Protein AF-A0A521KAB6-F1 (afdb_monomer_lite)

Foldseek 3Di:
DDDDDDDDDDDDDDDDDDDDDDDDPPPPDDPPDDPVVVVVVVVVVPPDPPPPDPPDPDPPPVCVLCCCVPDLQLVLLLVLLLVLQVLLVVLQCLLCVQCVQLVVQVVDPVSVVSVLVSLLVLVVSLVVLQVSCCPRVVFHAAFDDSDDDPPDDPVVVSVCSVPAQLSVLSSVCSNCSNVLSVVSCVVLVVLLVVLVCLQCVLVQWDQDDQDPNFTFTWRDPDDDPPDTDFPDPDPVDGDGDSVSSVVSNVVSVVSNSVSSVVSSVSSNVVSVVSSVRNHHVPPPLDQPDLDPDPDVPLPDAQDDPLLVVDDPLLLVLLQCLLSPDDLVSNCVSVVHDSVVSVVSLVVSCVSNVHDDSVRSSVVCPVRVVDPPPPDDDPDDD

Structure (mmCIF, N/CA/C/O backbone):
data_AF-A0A521KAB6-F1
#
_entry.id   AF-A0A521KAB6-F1
#
loop_
_atom_site.group_PDB
_atom_site.id
_atom_site.type_symbol
_atom_site.label_atom_id
_atom_site.label_alt_id
_atom_site.label_comp_id
_atom_site.label_asym_id
_atom_site.label_entity_id
_atom_site.label_seq_id
_atom_site.pdbx_PDB_ins_code
_atom_site.Cartn_x
_atom_site.Cartn_y
_atom_site.Cartn_z
_atom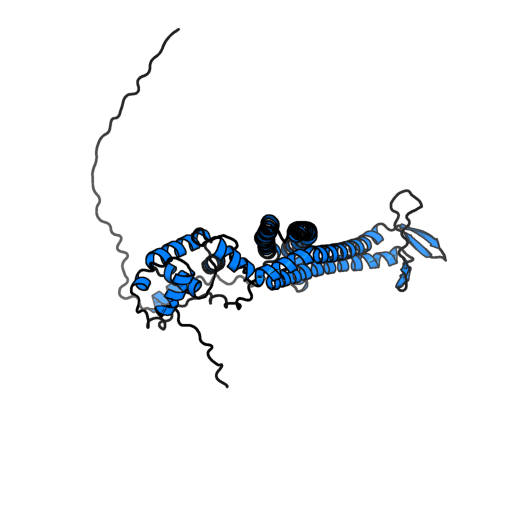_site.occupancy
_atom_site.B_iso_or_equiv
_atom_site.auth_seq_id
_atom_site.auth_comp_id
_atom_site.auth_asym_id
_atom_site.auth_atom_id
_atom_site.pdbx_PDB_model_num
ATOM 1 N N . MET A 1 1 ? -1.930 73.780 22.386 1.00 33.53 1 MET A N 1
ATOM 2 C CA . MET A 1 1 ? -1.408 72.686 23.232 1.00 33.53 1 MET A CA 1
ATOM 3 C C . MET A 1 1 ? -1.954 72.893 24.638 1.00 33.53 1 MET A C 1
ATOM 5 O O . MET A 1 1 ? -1.730 73.984 25.144 1.00 33.53 1 MET A O 1
ATOM 9 N N . PRO A 1 2 ? -2.584 71.905 25.294 1.00 59.16 2 PRO A N 1
ATOM 10 C CA . PRO A 1 2 ? -3.684 70.997 24.901 1.00 59.16 2 PRO A CA 1
ATOM 11 C C . PRO A 1 2 ? -4.842 71.160 25.957 1.00 59.16 2 PRO A C 1
ATOM 13 O O . PRO A 1 2 ? -4.903 72.256 26.513 1.00 59.16 2 PRO A O 1
ATOM 16 N N . PRO A 1 3 ? -5.704 70.186 26.358 1.00 59.50 3 PRO A N 1
ATOM 17 C CA . PRO A 1 3 ? -6.128 68.897 25.780 1.00 59.50 3 PRO A CA 1
ATOM 18 C C . PRO A 1 3 ? -7.670 68.596 25.836 1.00 59.50 3 PRO A C 1
ATOM 20 O O . PRO A 1 3 ? -8.418 69.198 26.596 1.00 59.50 3 PRO A O 1
ATOM 23 N N . ASP A 1 4 ? -8.083 67.595 25.042 1.00 40.50 4 ASP A N 1
ATOM 24 C CA . ASP A 1 4 ? -8.907 66.410 25.398 1.00 40.50 4 ASP A CA 1
ATOM 25 C C . ASP A 1 4 ? -10.317 66.536 26.038 1.00 40.50 4 ASP A C 1
ATOM 27 O O . ASP A 1 4 ? -10.470 66.972 27.176 1.00 40.50 4 ASP A O 1
ATOM 31 N N . ARG A 1 5 ? -11.341 66.002 25.345 1.00 40.66 5 ARG A N 1
ATOM 32 C CA . ARG A 1 5 ? -12.168 64.838 25.763 1.00 40.66 5 ARG A CA 1
ATOM 33 C C . ARG A 1 5 ? -13.396 64.671 24.866 1.00 40.66 5 ARG A C 1
ATOM 35 O O . ARG A 1 5 ? -14.048 65.635 24.481 1.00 40.66 5 ARG A O 1
ATOM 42 N N . GLY A 1 6 ? -13.685 63.415 24.537 1.00 36.59 6 GLY A N 1
ATOM 43 C CA . GLY A 1 6 ? -14.711 63.019 23.580 1.00 36.59 6 GLY A CA 1
ATOM 44 C C . GLY A 1 6 ? -16.158 63.195 24.030 1.00 36.59 6 GLY A C 1
ATOM 45 O O . GLY A 1 6 ? -16.451 63.404 25.202 1.00 36.59 6 GLY A O 1
ATOM 46 N N . GLN A 1 7 ? -17.056 63.031 23.059 1.00 41.75 7 GLN A N 1
ATOM 47 C CA . GLN A 1 7 ? -18.454 62.646 23.238 1.00 41.75 7 GLN A CA 1
ATOM 48 C C . GLN A 1 7 ? -19.022 62.233 21.874 1.00 41.75 7 GLN A C 1
ATOM 50 O O . GLN A 1 7 ? -19.044 63.017 20.931 1.00 41.75 7 GLN A O 1
ATOM 55 N N . SER A 1 8 ? -19.477 60.987 21.771 1.00 47.12 8 SER A N 1
ATOM 56 C CA . SER A 1 8 ? -20.359 60.517 20.701 1.00 47.12 8 SER A CA 1
ATOM 57 C C . SER A 1 8 ? -21.788 60.486 21.248 1.00 47.12 8 SER A C 1
ATOM 59 O O . SER A 1 8 ? -21.990 59.853 22.287 1.00 47.12 8 SER A O 1
ATOM 61 N N . PRO A 1 9 ? -22.785 61.080 20.571 1.00 49.06 9 PRO A N 1
ATOM 62 C CA . PRO A 1 9 ? -24.184 60.822 20.887 1.00 49.06 9 PRO A CA 1
ATOM 63 C C . PRO A 1 9 ? -24.975 60.228 19.705 1.00 49.06 9 PRO A C 1
ATOM 65 O O . PRO A 1 9 ? -25.012 60.765 18.607 1.00 49.06 9 PRO A O 1
ATOM 68 N N . GLN A 1 10 ? -25.562 59.064 19.991 1.00 36.06 10 GLN A N 1
ATOM 69 C CA . GLN A 1 10 ? -26.944 58.612 19.751 1.00 36.06 10 GLN A CA 1
ATOM 70 C C . GLN A 1 10 ? -27.753 59.062 18.507 1.00 36.06 10 GLN A C 1
ATOM 72 O O . GLN A 1 10 ? -28.001 60.236 18.292 1.00 36.06 10 GLN A O 1
ATOM 77 N N . ARG A 1 11 ? -28.275 58.026 17.818 1.00 36.94 11 ARG A N 1
ATOM 78 C CA . ARG A 1 11 ? -29.634 57.810 17.254 1.00 36.94 11 ARG A CA 1
ATOM 79 C C . ARG A 1 11 ? -30.452 59.016 16.772 1.00 36.94 11 ARG A C 1
ATOM 81 O O . ARG A 1 11 ? -30.866 59.812 17.594 1.00 36.94 11 ARG A O 1
ATOM 88 N N . GLU A 1 12 ? -30.956 58.906 15.537 1.00 36.50 12 GLU A N 1
ATOM 89 C CA . GLU A 1 12 ? -32.356 59.215 15.201 1.00 36.50 12 GLU A CA 1
ATOM 90 C C . GLU A 1 12 ? -32.816 58.502 13.902 1.00 36.50 12 GLU A C 1
ATOM 92 O O . GLU A 1 12 ? -32.093 58.374 12.920 1.00 36.50 12 GLU A O 1
ATOM 97 N N . THR A 1 13 ? -34.034 57.970 13.947 1.00 38.56 13 THR A N 1
ATOM 98 C CA . THR A 1 13 ? -34.932 57.444 12.888 1.00 38.56 13 THR A CA 1
ATOM 99 C C . THR A 1 13 ? -36.265 58.140 13.223 1.00 38.56 13 THR A C 1
ATOM 101 O O . THR A 1 13 ? -36.492 58.233 14.437 1.00 38.56 13 THR A O 1
ATOM 104 N N . PRO A 1 14 ? -37.176 58.603 12.318 1.00 47.62 14 PRO A N 1
ATOM 105 C CA . PRO A 1 14 ? -37.905 57.725 11.376 1.00 47.62 14 PRO A CA 1
ATOM 106 C C . PRO A 1 14 ? -38.646 58.373 10.156 1.00 47.62 14 PRO A C 1
ATOM 108 O O . PRO A 1 14 ? -38.653 59.583 9.971 1.00 47.62 14 PRO A O 1
ATOM 111 N N . ALA A 1 15 ? -39.392 57.508 9.433 1.00 33.84 15 ALA A N 1
ATOM 112 C CA . ALA A 1 15 ? -40.653 57.752 8.682 1.00 33.84 15 ALA A CA 1
ATOM 113 C C . ALA A 1 15 ? -40.543 58.390 7.266 1.00 33.84 15 ALA A C 1
ATOM 115 O O . ALA A 1 15 ? -39.676 59.212 7.035 1.00 33.84 15 ALA A O 1
ATOM 116 N N . ARG A 1 16 ? -41.381 58.113 6.245 1.00 32.06 16 ARG A N 1
ATOM 117 C CA . ARG A 1 16 ? -42.649 57.362 6.073 1.00 32.06 16 ARG A CA 1
ATOM 118 C C . ARG A 1 16 ? -42.989 57.269 4.561 1.00 32.06 16 ARG A C 1
ATOM 120 O O . ARG A 1 16 ? -42.551 58.127 3.805 1.00 32.06 16 ARG A O 1
ATOM 127 N N . GLY A 1 17 ? -43.866 56.326 4.190 1.00 31.39 17 GLY A N 1
ATOM 128 C CA . GLY A 1 17 ? -44.596 56.219 2.903 1.00 31.39 17 GLY A CA 1
ATOM 129 C C . GLY A 1 17 ? -44.420 54.814 2.313 1.00 31.39 17 GLY A C 1
ATOM 130 O O . GLY A 1 17 ? -43.327 54.500 1.865 1.00 31.39 17 GLY A O 1
ATOM 131 N N . VAL A 1 18 ? -45.314 53.821 2.423 1.00 35.19 18 VAL A N 1
ATOM 132 C CA . VAL A 1 18 ? -46.790 53.724 2.325 1.00 35.19 18 VAL A CA 1
ATOM 133 C C . VAL A 1 18 ? -47.330 54.221 0.986 1.00 35.19 18 VAL A C 1
ATOM 135 O O . VAL A 1 18 ? -47.617 55.401 0.866 1.00 35.19 18 VAL A O 1
ATOM 138 N N . GLU A 1 19 ? -47.425 53.301 0.020 1.00 38.25 19 GLU A N 1
ATOM 139 C CA . GLU A 1 19 ? -48.585 52.998 -0.853 1.00 38.25 19 GLU A CA 1
ATOM 140 C C . GLU A 1 19 ? -48.121 51.949 -1.890 1.00 38.25 19 GLU A C 1
ATOM 142 O O . GLU A 1 19 ? -47.133 52.128 -2.591 1.00 38.25 19 GLU A O 1
ATOM 147 N N . ASP A 1 20 ? -48.537 50.693 -1.756 1.00 33.47 20 ASP A N 1
ATOM 148 C CA . ASP A 1 20 ? -49.776 50.121 -2.302 1.00 33.47 20 ASP A CA 1
ATOM 149 C C . ASP A 1 20 ? -49.632 49.674 -3.774 1.00 33.47 20 ASP A C 1
ATOM 151 O O . ASP A 1 20 ? -49.755 50.442 -4.721 1.00 33.47 20 ASP A O 1
ATOM 155 N N . SER A 1 21 ? -49.324 48.387 -3.962 1.00 37.53 21 SER A N 1
ATOM 156 C CA . SER A 1 21 ? -49.750 47.620 -5.140 1.00 37.53 21 SER A CA 1
ATOM 157 C C . SER A 1 21 ? -49.772 46.129 -4.797 1.00 37.53 21 SER A C 1
ATOM 159 O O . SER A 1 21 ? -48.896 45.336 -5.148 1.00 37.53 21 SER A O 1
ATOM 161 N N . MET A 1 22 ? -50.814 45.731 -4.066 1.00 33.19 22 MET A N 1
ATOM 162 C CA . MET A 1 22 ? -51.296 44.356 -4.142 1.00 33.19 22 MET A CA 1
ATOM 163 C C . MET A 1 22 ? -51.698 44.023 -5.584 1.00 33.19 22 MET A C 1
ATOM 165 O O . MET A 1 22 ? -52.299 44.832 -6.285 1.00 33.19 22 MET A O 1
ATOM 169 N N . GLY A 1 23 ? -51.462 42.771 -5.978 1.00 37.59 23 GLY A N 1
ATOM 170 C CA . GLY A 1 23 ? -52.298 42.116 -6.982 1.00 37.59 23 GLY A CA 1
ATOM 171 C C . GLY A 1 23 ? -51.743 42.081 -8.402 1.00 37.59 23 GLY A C 1
ATOM 172 O O . GLY A 1 23 ? -52.313 42.667 -9.314 1.00 37.59 23 GLY A O 1
ATOM 173 N N . ARG A 1 24 ? -50.706 41.269 -8.629 1.00 34.47 24 ARG A N 1
ATOM 174 C CA . ARG A 1 24 ? -50.591 40.497 -9.880 1.00 34.47 24 ARG A CA 1
ATOM 175 C C . ARG A 1 24 ? -49.794 39.223 -9.641 1.00 34.47 24 ARG A C 1
ATOM 177 O O . ARG A 1 24 ? -48.640 39.076 -10.031 1.00 34.47 24 ARG A O 1
ATOM 184 N N . THR A 1 25 ? -50.463 38.267 -9.007 1.00 37.00 25 THR A N 1
ATOM 185 C CA . THR A 1 25 ? -50.241 36.843 -9.245 1.00 37.00 25 THR A CA 1
ATOM 186 C C . THR A 1 25 ? -50.218 36.653 -10.764 1.00 37.00 25 THR A C 1
ATOM 188 O O . THR A 1 25 ? -51.253 36.760 -11.419 1.00 37.00 25 THR A O 1
ATOM 191 N N . ARG A 1 26 ? -49.040 36.438 -11.365 1.00 35.00 26 ARG A N 1
ATOM 192 C CA . ARG A 1 26 ? -48.967 35.926 -12.738 1.00 35.00 26 ARG A CA 1
ATOM 193 C C . ARG A 1 26 ? -49.477 34.488 -12.690 1.00 35.00 26 ARG A C 1
ATOM 195 O O . ARG A 1 26 ? -48.695 33.554 -12.554 1.00 35.00 26 ARG A O 1
ATOM 202 N N . GLN A 1 27 ? -50.798 34.327 -12.757 1.00 36.44 27 GLN A N 1
ATOM 203 C CA . GLN A 1 27 ? -51.411 33.092 -13.219 1.00 36.44 27 GLN A CA 1
ATOM 204 C C . GLN A 1 27 ? -50.842 32.828 -14.611 1.00 36.44 27 GLN A C 1
ATOM 206 O O . GLN A 1 27 ? -51.154 33.521 -15.579 1.00 36.44 27 GLN A O 1
ATOM 211 N N . ARG A 1 28 ? -49.936 31.855 -14.692 1.00 33.78 28 ARG A N 1
ATOM 212 C CA . ARG A 1 28 ? -49.626 31.188 -15.950 1.00 33.78 28 ARG A CA 1
ATOM 213 C C . ARG A 1 28 ? -50.939 30.532 -16.394 1.00 33.78 28 ARG A C 1
ATOM 215 O O . ARG A 1 28 ? -51.528 29.838 -15.566 1.00 33.78 28 ARG A O 1
ATOM 222 N N . PRO A 1 29 ? -51.438 30.762 -17.617 1.00 38.38 29 PRO A N 1
ATOM 223 C CA . PRO A 1 29 ? -52.617 30.044 -18.075 1.00 38.38 29 PRO A CA 1
ATOM 224 C C . PRO A 1 29 ? -52.256 28.557 -18.101 1.00 38.38 29 PRO A C 1
ATOM 226 O O . PRO A 1 29 ? -51.346 28.157 -18.827 1.00 38.38 29 PRO A O 1
ATOM 229 N N . GLU A 1 30 ? -52.904 27.752 -17.260 1.00 43.91 30 GLU A N 1
ATOM 230 C CA . GLU A 1 30 ? -52.905 26.308 -17.466 1.00 43.91 30 GLU A CA 1
ATOM 231 C C . GLU A 1 30 ? -53.643 26.034 -18.781 1.00 43.91 30 GLU A C 1
ATOM 233 O O . GLU A 1 30 ? -54.799 26.448 -18.923 1.00 43.91 30 GLU A O 1
ATOM 238 N N . PRO A 1 31 ? -53.020 25.360 -19.759 1.00 43.34 31 PRO A N 1
ATOM 239 C CA . PRO A 1 31 ? -53.739 24.894 -20.925 1.00 43.34 31 PRO A CA 1
ATOM 240 C C . PRO A 1 31 ? -54.509 23.647 -20.493 1.00 43.34 31 PRO A C 1
ATOM 242 O O . PRO A 1 31 ? -53.979 22.540 -20.522 1.00 43.34 31 PRO A O 1
ATOM 245 N N . LYS A 1 32 ? -55.752 23.832 -20.041 1.00 46.56 32 LYS A N 1
ATOM 246 C CA . LYS A 1 32 ? -56.559 22.741 -19.478 1.00 46.56 32 LYS A CA 1
ATOM 247 C C . LYS A 1 32 ? -56.975 21.670 -20.501 1.00 46.56 32 LYS A C 1
ATOM 249 O O . LYS A 1 32 ? -57.480 20.642 -20.084 1.00 46.56 32 LYS A O 1
ATOM 254 N N . ASP A 1 33 ? -56.682 21.846 -21.793 1.00 48.56 33 ASP A N 1
ATOM 255 C CA . ASP A 1 33 ? -57.085 20.907 -22.855 1.00 48.56 33 ASP A CA 1
ATOM 256 C C . ASP A 1 33 ? -56.008 20.678 -23.941 1.00 48.56 33 ASP A C 1
ATOM 258 O O . ASP A 1 33 ? -56.324 20.356 -25.087 1.00 48.56 33 ASP A O 1
ATOM 262 N N . ALA A 1 34 ? -54.715 20.846 -23.633 1.00 45.16 34 ALA A N 1
ATOM 263 C CA . ALA A 1 34 ? -53.671 20.493 -24.602 1.00 45.16 34 ALA A CA 1
ATOM 264 C C . ALA A 1 34 ? -53.557 18.957 -24.732 1.00 45.16 34 ALA A C 1
ATOM 266 O O . ALA A 1 34 ? -53.381 18.280 -23.715 1.00 45.16 34 ALA A O 1
ATOM 267 N N . PRO A 1 35 ? -53.623 18.377 -25.949 1.00 55.47 35 PRO A N 1
ATOM 268 C CA . PRO A 1 35 ? -53.498 16.935 -26.121 1.00 55.47 35 PRO A CA 1
ATOM 269 C C . PRO A 1 35 ? -52.123 16.469 -25.625 1.00 55.47 35 PRO A C 1
ATOM 271 O O . PRO A 1 35 ? -51.109 17.114 -25.888 1.00 55.47 35 PRO A O 1
ATOM 274 N N . MET A 1 36 ? -52.089 15.330 -24.925 1.00 41.06 36 MET A N 1
ATOM 275 C CA . MET A 1 36 ? -50.898 14.692 -24.326 1.00 41.06 36 MET A CA 1
ATOM 276 C C . MET A 1 36 ? -49.686 14.609 -25.282 1.00 41.06 36 MET A C 1
ATOM 278 O O . MET A 1 36 ? -48.535 14.602 -24.850 1.00 41.06 36 MET A O 1
ATOM 282 N N . THR A 1 37 ? -49.929 14.613 -26.594 1.00 49.53 37 THR A N 1
ATOM 283 C CA . THR A 1 37 ? -48.917 14.659 -27.658 1.00 49.53 37 THR A CA 1
ATOM 284 C C . THR A 1 37 ? -48.067 15.935 -27.653 1.00 49.53 37 THR A C 1
ATOM 286 O O . THR A 1 37 ? -46.876 15.867 -27.947 1.00 49.53 37 THR A O 1
ATOM 289 N N . ALA A 1 38 ? -48.625 17.084 -27.263 1.00 48.78 38 ALA A N 1
ATOM 290 C CA . ALA A 1 38 ? -47.880 18.338 -27.137 1.00 48.78 38 ALA A CA 1
ATOM 291 C C . ALA A 1 38 ? -46.937 18.336 -25.918 1.00 48.78 38 ALA A C 1
ATOM 293 O O . ALA A 1 38 ? -45.867 18.942 -25.964 1.00 48.78 38 ALA A O 1
ATOM 294 N N . TYR A 1 39 ? -47.302 17.614 -24.853 1.00 46.88 39 TYR A N 1
ATOM 295 C CA . TYR A 1 39 ? -46.444 17.427 -23.680 1.00 46.88 39 TYR A CA 1
ATOM 296 C C . TYR A 1 39 ? -45.256 16.505 -23.977 1.00 46.88 39 TYR A C 1
ATOM 298 O O . TYR A 1 39 ? -44.146 16.799 -23.543 1.00 46.88 39 TYR A O 1
ATOM 306 N N . LEU A 1 40 ? -45.460 15.444 -24.765 1.00 45.94 40 LEU A N 1
ATOM 307 C CA . LEU A 1 40 ? -44.383 14.535 -25.175 1.00 45.94 40 LEU A CA 1
ATOM 308 C C . LEU A 1 40 ? -43.392 15.206 -26.136 1.00 45.94 40 LEU A C 1
ATOM 310 O O . LEU A 1 40 ? -42.189 15.089 -25.939 1.00 45.94 40 LEU A O 1
ATOM 314 N N . ALA A 1 41 ? -43.871 16.011 -27.091 1.00 48.03 41 ALA A N 1
ATOM 315 C CA . ALA A 1 41 ? -42.993 16.749 -28.006 1.00 48.03 41 ALA A CA 1
ATOM 316 C C . ALA A 1 41 ? -42.134 17.814 -27.292 1.00 48.03 41 ALA A C 1
ATOM 318 O O . ALA A 1 41 ? -40.984 18.046 -27.663 1.00 48.03 41 ALA A O 1
ATOM 319 N N . ALA A 1 42 ? -42.673 18.456 -26.248 1.00 44.91 42 ALA A N 1
ATOM 320 C CA . ALA A 1 42 ? -41.916 19.394 -25.421 1.00 44.91 42 ALA A CA 1
ATOM 321 C C . ALA A 1 42 ? -40.932 18.681 -24.476 1.00 44.91 42 ALA A C 1
ATOM 323 O O . ALA A 1 42 ? -39.859 19.223 -24.200 1.00 44.91 42 ALA A O 1
ATOM 324 N N . TYR A 1 43 ? -41.275 17.474 -24.007 1.00 43.31 43 TYR A N 1
ATOM 325 C CA . TYR A 1 43 ? -40.382 16.631 -23.211 1.00 43.31 43 TYR A CA 1
ATOM 326 C C . TYR A 1 43 ? -39.200 16.144 -24.053 1.00 43.31 43 TYR A C 1
ATOM 328 O O . TYR A 1 43 ? -38.067 16.368 -23.646 1.00 43.31 43 TYR A O 1
ATOM 336 N N . ASP A 1 44 ? -39.437 15.642 -25.268 1.00 46.72 44 ASP A N 1
ATOM 337 C CA . ASP A 1 44 ? -38.375 15.211 -26.191 1.00 46.72 44 ASP A CA 1
ATOM 338 C C . ASP A 1 44 ? -37.438 16.364 -26.597 1.00 46.72 44 ASP A C 1
ATOM 340 O O . ASP A 1 44 ? -36.236 16.169 -26.774 1.00 46.72 44 ASP A O 1
ATOM 344 N N . ALA A 1 45 ? -37.962 17.594 -26.691 1.00 49.75 45 ALA A N 1
ATOM 345 C CA . ALA A 1 45 ? -37.173 18.784 -27.015 1.00 49.75 45 ALA A CA 1
ATOM 346 C C . ALA A 1 45 ? -36.356 19.343 -25.829 1.00 49.75 45 ALA A C 1
ATOM 348 O O . ALA A 1 45 ? -35.433 20.131 -26.044 1.00 49.75 45 ALA A O 1
ATOM 349 N N . THR A 1 46 ? -36.680 18.967 -24.585 1.00 41.75 46 THR A N 1
ATOM 350 C CA . THR A 1 46 ? -35.976 19.425 -23.367 1.00 41.75 46 THR A CA 1
ATOM 351 C C . THR A 1 46 ? -35.205 18.319 -22.643 1.00 41.75 46 THR A C 1
ATOM 353 O O . THR A 1 46 ? -34.283 18.623 -21.882 1.00 41.75 46 THR A O 1
ATOM 356 N N . SER A 1 47 ? -35.481 17.044 -22.929 1.00 40.25 47 SER A N 1
ATOM 357 C CA . SER A 1 47 ? -34.590 15.926 -22.636 1.00 40.25 47 SER A CA 1
ATOM 358 C C . SER A 1 47 ? -33.405 16.013 -23.591 1.00 40.25 47 SER A C 1
ATOM 360 O O . SER A 1 47 ? -33.480 15.573 -24.732 1.00 40.25 47 SER A O 1
ATOM 362 N N . GLY A 1 48 ? -32.334 16.668 -23.140 1.00 41.69 48 GLY A N 1
ATOM 363 C CA . GLY A 1 48 ? -31.142 16.996 -23.918 1.00 41.69 48 GLY A CA 1
ATOM 364 C C . GLY A 1 48 ? -30.430 15.800 -24.554 1.00 41.69 48 GLY A C 1
ATOM 365 O O . GLY A 1 48 ? -29.340 15.420 -24.132 1.00 41.69 48 GLY A O 1
ATOM 366 N N . ALA A 1 49 ? -30.980 15.283 -25.649 1.00 41.88 49 ALA A N 1
ATOM 367 C CA . ALA A 1 49 ? -30.209 14.656 -26.702 1.00 41.88 49 ALA A CA 1
ATOM 368 C C . ALA A 1 49 ? -29.465 15.779 -27.432 1.00 41.88 49 ALA A C 1
ATOM 370 O O . ALA A 1 49 ? -29.876 16.257 -28.489 1.00 41.88 49 ALA A O 1
ATOM 371 N N . SER A 1 50 ? -28.366 16.244 -26.830 1.00 39.56 50 SER A N 1
ATOM 372 C CA . SER A 1 50 ? -27.348 16.987 -27.568 1.00 39.56 50 SER A CA 1
ATOM 373 C C . SER A 1 50 ? -27.059 16.214 -28.858 1.00 39.56 50 SER A C 1
ATOM 375 O O . SER A 1 50 ? -26.880 14.993 -28.769 1.00 39.56 50 SER A O 1
ATOM 377 N N . PRO A 1 51 ? -27.005 16.860 -30.039 1.00 44.97 51 PRO A N 1
ATOM 378 C CA . PRO A 1 51 ? -26.579 16.175 -31.249 1.00 44.97 51 PRO A CA 1
ATOM 379 C C . PRO A 1 51 ? -25.234 15.531 -30.926 1.00 44.97 51 PRO A C 1
ATOM 381 O O . PRO A 1 51 ? -24.303 16.232 -30.523 1.00 44.97 51 PRO A O 1
ATOM 384 N N . GLN A 1 52 ? -25.168 14.197 -30.985 1.00 48.88 52 GLN A N 1
ATOM 385 C CA . GLN A 1 52 ? -23.929 13.465 -30.764 1.00 48.88 52 GLN A CA 1
ATOM 386 C C . GLN A 1 52 ? -22.906 14.059 -31.725 1.00 48.88 52 GLN A C 1
ATOM 388 O O . GLN A 1 52 ? -22.980 13.844 -32.935 1.00 48.88 52 GLN A O 1
ATOM 393 N N . ALA A 1 53 ? -21.981 14.858 -31.185 1.00 48.84 53 ALA A N 1
ATOM 394 C CA . ALA A 1 53 ? -20.795 15.258 -31.912 1.00 48.84 53 ALA A CA 1
ATOM 395 C C . ALA A 1 53 ? -20.203 13.969 -32.498 1.00 48.84 53 ALA A C 1
ATOM 397 O O . ALA A 1 53 ? -20.176 12.965 -31.773 1.00 48.84 53 ALA A O 1
ATOM 398 N N . PRO A 1 54 ? -19.799 13.952 -33.783 1.00 50.19 54 PRO A N 1
ATOM 399 C CA . PRO A 1 54 ? -19.294 12.742 -34.414 1.00 50.19 54 PRO A CA 1
ATOM 400 C C . PRO A 1 54 ? -18.257 12.134 -33.480 1.00 50.19 54 PRO A C 1
ATOM 402 O O . PRO A 1 54 ? -17.312 12.825 -33.090 1.00 50.19 54 PRO A O 1
ATOM 405 N N . ALA A 1 55 ? -18.513 10.898 -33.036 1.00 55.41 55 ALA A N 1
ATOM 406 C CA . ALA A 1 55 ? -17.680 10.217 -32.060 1.00 55.41 55 ALA A CA 1
ATOM 407 C C . ALA A 1 55 ? -16.231 10.362 -32.522 1.00 55.41 55 ALA A C 1
ATOM 409 O O . ALA A 1 55 ? -15.879 9.887 -33.605 1.00 55.41 55 ALA A O 1
ATOM 410 N N . ALA A 1 56 ? -15.428 11.105 -31.752 1.00 59.91 56 ALA A N 1
ATOM 411 C CA . ALA A 1 56 ? -14.040 11.344 -32.105 1.00 59.91 56 ALA A CA 1
ATOM 412 C C . ALA A 1 56 ? -13.403 9.983 -32.423 1.00 59.91 56 ALA A C 1
ATOM 414 O O . ALA A 1 56 ? -13.650 9.027 -31.676 1.00 59.91 56 ALA A O 1
ATOM 415 N N . PRO A 1 57 ? -12.651 9.857 -33.532 1.00 66.62 57 PRO A N 1
ATOM 416 C CA . PRO A 1 57 ? -12.135 8.569 -33.965 1.00 66.62 57 PRO A CA 1
ATOM 417 C C . PRO A 1 57 ? -11.406 7.924 -32.794 1.00 66.62 57 PRO A C 1
ATOM 419 O O . PRO A 1 57 ? -10.525 8.545 -32.188 1.00 66.62 57 PRO A O 1
ATOM 422 N N . ALA A 1 58 ? -11.834 6.708 -32.437 1.00 64.50 58 ALA A N 1
ATOM 423 C CA . ALA A 1 58 ? -11.288 5.993 -31.297 1.00 64.50 58 ALA A CA 1
ATOM 424 C C . ALA A 1 58 ? -9.757 6.026 -31.399 1.00 64.50 58 ALA A C 1
ATOM 426 O O . ALA A 1 58 ? -9.223 5.712 -32.470 1.00 64.50 58 ALA A O 1
ATOM 427 N N . PRO A 1 59 ? -9.039 6.429 -30.335 1.00 66.69 59 PRO A N 1
ATOM 428 C CA . PRO A 1 59 ? -7.601 6.606 -30.412 1.00 66.69 59 PRO A CA 1
ATOM 429 C C . PRO A 1 59 ? -6.964 5.336 -30.979 1.00 66.69 59 PRO A C 1
ATOM 431 O O . PRO A 1 59 ? -7.269 4.212 -30.545 1.00 66.69 59 PRO A O 1
ATOM 434 N N . GLY A 1 60 ? -6.114 5.522 -31.994 1.00 76.12 60 GLY A N 1
ATOM 435 C CA . GLY A 1 60 ? -5.414 4.427 -32.657 1.00 76.12 60 GLY A CA 1
ATOM 436 C C . GLY A 1 60 ? -4.714 3.534 -31.632 1.00 76.12 60 GLY A C 1
ATOM 437 O O . GLY A 1 60 ? -4.332 3.996 -30.554 1.00 76.12 60 GLY A O 1
ATOM 438 N N . ARG A 1 61 ? -4.552 2.243 -31.947 1.00 74.94 61 ARG A N 1
ATOM 439 C CA . ARG A 1 61 ? -3.982 1.229 -31.034 1.00 74.94 61 ARG A CA 1
ATOM 440 C C . ARG A 1 61 ? -2.679 1.697 -30.366 1.00 74.94 61 ARG A C 1
ATOM 442 O O . ARG A 1 61 ? -2.481 1.453 -29.182 1.00 74.94 61 ARG A O 1
ATOM 449 N N . PHE A 1 62 ? -1.851 2.433 -31.108 1.00 71.06 62 PHE A N 1
ATOM 450 C CA . PHE A 1 62 ? -0.612 3.041 -30.623 1.00 71.06 62 PHE A CA 1
ATOM 451 C C . PHE A 1 62 ? -0.837 4.123 -29.553 1.00 71.06 62 PHE A C 1
ATOM 453 O O . PHE A 1 62 ? -0.199 4.098 -28.507 1.00 71.06 62 PHE A O 1
ATOM 460 N N . ARG A 1 63 ? -1.803 5.030 -29.751 1.00 71.25 63 ARG A N 1
ATOM 461 C CA . ARG A 1 63 ? -2.126 6.087 -28.780 1.00 71.25 63 ARG A CA 1
ATOM 462 C C . ARG A 1 63 ? -2.678 5.503 -27.479 1.00 71.25 63 ARG A C 1
ATOM 464 O O . ARG A 1 63 ? -2.207 5.874 -26.415 1.00 71.25 63 ARG A O 1
ATOM 471 N N . ARG A 1 64 ? -3.537 4.478 -27.559 1.00 70.81 64 ARG A N 1
ATOM 472 C CA . ARG A 1 64 ? -4.005 3.726 -26.375 1.00 70.81 64 ARG A CA 1
ATOM 473 C C . ARG A 1 64 ? -2.878 3.041 -25.596 1.00 70.81 64 ARG A C 1
ATOM 475 O O . ARG A 1 64 ? -2.981 2.898 -24.383 1.00 70.81 64 ARG A O 1
ATOM 482 N N . MET A 1 65 ? -1.819 2.612 -26.280 1.00 68.19 65 MET A N 1
ATOM 483 C CA . MET A 1 65 ? -0.643 2.004 -25.652 1.00 68.19 65 MET A CA 1
ATOM 484 C C . MET A 1 65 ? 0.286 3.045 -25.002 1.00 68.19 65 MET A C 1
ATOM 486 O O . MET A 1 65 ? 1.020 2.709 -24.078 1.00 68.19 65 MET A O 1
ATOM 490 N N . LEU A 1 66 ? 0.251 4.305 -25.439 1.00 69.69 66 LEU A N 1
ATOM 491 C CA . LEU A 1 66 ? 1.058 5.389 -24.865 1.00 69.69 66 LEU A CA 1
ATOM 492 C C . LEU A 1 66 ? 0.295 6.249 -23.846 1.00 69.69 66 LEU A C 1
ATOM 494 O O . LEU A 1 66 ? 0.925 6.880 -22.999 1.00 69.69 66 LEU A O 1
ATOM 498 N N . ASP A 1 67 ? -1.040 6.229 -23.860 1.00 69.50 67 ASP A N 1
ATOM 499 C CA . ASP A 1 67 ? -1.897 6.929 -22.891 1.00 69.50 67 ASP A CA 1
ATOM 500 C C . ASP A 1 67 ? -1.506 6.670 -21.418 1.00 69.50 67 ASP A C 1
ATOM 502 O O . ASP A 1 67 ? -1.543 7.609 -20.619 1.00 69.50 67 ASP A O 1
ATOM 506 N N . PRO A 1 68 ? -1.088 5.454 -21.003 1.00 65.62 68 PRO A N 1
ATOM 507 C CA . PRO A 1 68 ? -0.627 5.217 -19.634 1.00 65.62 68 PRO A CA 1
ATOM 508 C C . PRO A 1 68 ? 0.693 5.917 -19.293 1.00 65.62 68 PRO A C 1
ATOM 510 O O . PRO A 1 68 ? 0.887 6.273 -18.132 1.00 65.62 68 PRO A O 1
ATOM 513 N N . ILE A 1 69 ? 1.574 6.102 -20.283 1.00 65.19 69 ILE A N 1
ATOM 514 C CA . ILE A 1 69 ? 2.894 6.742 -20.149 1.00 65.19 69 ILE A CA 1
ATOM 515 C C . ILE A 1 69 ? 2.739 8.255 -20.048 1.00 65.19 69 ILE A C 1
ATOM 517 O O . ILE A 1 69 ? 3.371 8.885 -19.207 1.00 65.19 69 ILE A O 1
ATOM 521 N N . TRP A 1 70 ? 1.856 8.828 -20.866 1.00 65.12 70 TRP A N 1
ATOM 522 C CA . TRP A 1 70 ? 1.595 10.268 -20.863 1.00 65.12 70 TRP A CA 1
ATOM 523 C C . TRP A 1 70 ? 0.610 10.704 -19.767 1.00 65.12 70 TRP A C 1
ATOM 525 O O . TRP A 1 70 ? 0.554 11.873 -19.389 1.00 65.12 70 TRP A O 1
ATOM 535 N N . GLY A 1 71 ? -0.184 9.769 -19.241 1.00 71.44 71 GLY A N 1
ATOM 536 C CA . GLY A 1 71 ? -1.112 10.006 -18.145 1.00 71.44 71 GLY A CA 1
ATOM 537 C C . GLY A 1 71 ? -0.456 9.913 -16.765 1.00 71.44 71 GLY A C 1
ATOM 538 O O . GLY A 1 71 ? 0.481 9.157 -16.530 1.00 71.44 71 GLY A O 1
ATOM 539 N N . TRP A 1 72 ? -1.045 10.585 -15.776 1.00 75.06 72 TRP A N 1
ATOM 540 C CA . TRP A 1 72 ? -0.582 10.582 -14.378 1.00 75.06 72 TRP A CA 1
ATOM 541 C C . TRP A 1 72 ? -0.638 9.215 -13.654 1.00 75.06 72 TRP A C 1
ATOM 543 O O . TRP A 1 72 ? -0.417 9.153 -12.447 1.00 75.06 72 TRP A O 1
ATOM 553 N N . LYS A 1 73 ? -0.959 8.106 -14.334 1.00 79.50 73 LYS A N 1
ATOM 554 C CA . LYS A 1 73 ? -1.138 6.780 -13.714 1.00 79.50 73 LYS A CA 1
ATOM 555 C C . LYS A 1 73 ? 0.194 6.100 -13.391 1.00 79.50 73 LYS A C 1
ATOM 557 O O . LYS A 1 73 ? 0.382 5.666 -12.258 1.00 79.50 73 LYS A O 1
ATOM 562 N N . ILE A 1 74 ? 1.111 6.018 -14.358 1.00 83.38 74 ILE A N 1
ATOM 563 C CA . ILE A 1 74 ? 2.441 5.423 -14.156 1.00 83.38 74 ILE A CA 1
ATOM 564 C C . ILE A 1 74 ? 3.266 6.193 -13.116 1.00 83.38 74 ILE A C 1
ATOM 566 O O . ILE A 1 74 ? 3.741 5.539 -12.190 1.00 83.38 74 ILE A O 1
ATOM 570 N N . PRO A 1 75 ? 3.385 7.536 -13.151 1.00 85.75 75 PRO A N 1
ATOM 571 C CA . PRO A 1 75 ? 4.172 8.247 -12.143 1.00 85.75 75 PRO A CA 1
ATOM 572 C C . PRO A 1 75 ? 3.601 8.095 -10.725 1.00 85.75 75 PRO A C 1
ATOM 574 O O . PRO A 1 75 ? 4.367 7.929 -9.782 1.00 85.75 75 PRO A O 1
ATOM 577 N N . LYS A 1 76 ? 2.271 8.057 -10.546 1.00 87.00 76 LYS A N 1
ATOM 578 C CA . LYS A 1 76 ? 1.667 7.773 -9.228 1.00 87.00 76 LYS A CA 1
ATOM 579 C C . LYS A 1 76 ? 1.993 6.363 -8.729 1.00 87.00 76 LYS A C 1
ATOM 581 O O . LYS A 1 76 ? 2.313 6.186 -7.558 1.00 87.00 76 LYS A O 1
ATOM 586 N N . ARG A 1 77 ? 1.944 5.362 -9.613 1.00 89.50 77 ARG A N 1
ATOM 587 C CA . ARG A 1 77 ? 2.305 3.972 -9.286 1.00 89.50 77 ARG A CA 1
ATOM 588 C C . ARG A 1 77 ? 3.795 3.819 -8.991 1.00 89.50 77 ARG A C 1
ATOM 590 O O . ARG A 1 77 ? 4.149 3.127 -8.045 1.00 89.50 77 ARG A O 1
ATOM 597 N N . ALA A 1 78 ? 4.649 4.506 -9.742 1.00 88.00 78 ALA A N 1
ATOM 598 C CA . ALA A 1 78 ? 6.079 4.565 -9.473 1.00 88.00 78 ALA A CA 1
ATOM 599 C C . ALA A 1 78 ? 6.367 5.228 -8.122 1.00 88.00 78 ALA A C 1
ATOM 601 O O . ALA A 1 78 ? 7.159 4.696 -7.353 1.00 88.00 78 ALA A O 1
ATOM 602 N N . ALA A 1 79 ? 5.665 6.316 -7.785 1.00 89.50 79 ALA A N 1
ATOM 603 C CA . ALA A 1 79 ? 5.767 6.944 -6.470 1.00 89.50 79 ALA A CA 1
ATOM 604 C C . ALA A 1 79 ? 5.386 5.971 -5.344 1.00 89.50 79 ALA A C 1
ATOM 606 O O . ALA A 1 79 ? 6.087 5.901 -4.341 1.00 89.50 79 ALA A O 1
ATOM 607 N N . TYR A 1 80 ? 4.335 5.166 -5.530 1.00 91.69 80 TYR A N 1
ATOM 608 C CA . TYR A 1 80 ? 3.960 4.133 -4.562 1.00 91.69 80 TYR A CA 1
ATOM 609 C C . TYR A 1 80 ? 5.071 3.089 -4.366 1.00 91.69 80 TYR A C 1
ATOM 611 O O . TYR A 1 80 ? 5.446 2.804 -3.232 1.00 91.69 80 TYR A O 1
ATOM 619 N N . VAL A 1 81 ? 5.665 2.575 -5.447 1.00 90.19 81 VAL A N 1
ATOM 620 C CA . VAL A 1 81 ? 6.790 1.623 -5.357 1.00 90.19 81 VAL A CA 1
ATOM 621 C C . VAL A 1 81 ? 8.017 2.270 -4.709 1.00 90.19 81 VAL A C 1
ATOM 623 O O . VAL A 1 81 ? 8.620 1.679 -3.820 1.00 90.19 81 VAL A O 1
ATOM 626 N N . ALA A 1 82 ? 8.343 3.513 -5.066 1.00 89.12 82 ALA A N 1
ATOM 627 C CA . ALA A 1 82 ? 9.456 4.250 -4.471 1.00 89.12 82 ALA A CA 1
ATOM 628 C C . ALA A 1 82 ? 9.278 4.459 -2.959 1.00 89.12 82 ALA A C 1
ATOM 630 O O . ALA A 1 82 ? 10.254 4.441 -2.213 1.00 89.12 82 ALA A O 1
ATOM 631 N N . THR A 1 83 ? 8.034 4.606 -2.488 1.00 90.44 83 THR A N 1
ATOM 632 C CA . THR A 1 83 ? 7.742 4.701 -1.054 1.00 90.44 83 THR A CA 1
ATOM 633 C C . THR A 1 83 ? 7.899 3.374 -0.302 1.00 90.44 83 THR A C 1
ATOM 635 O O . THR A 1 83 ? 8.100 3.408 0.909 1.00 90.44 83 THR A O 1
ATOM 638 N N . GLN A 1 84 ? 7.888 2.214 -0.975 1.00 89.81 84 GLN A N 1
ATOM 639 C CA . GLN A 1 84 ? 7.944 0.906 -0.302 1.00 89.81 84 GLN A CA 1
ATOM 640 C C . GLN A 1 84 ? 9.244 0.680 0.466 1.00 89.81 84 GLN A C 1
ATOM 642 O O . GLN A 1 84 ? 9.211 0.169 1.579 1.00 89.81 84 GLN A O 1
ATOM 647 N N . PHE A 1 85 ? 10.387 1.084 -0.087 1.00 89.44 85 PHE A N 1
ATOM 648 C CA . PHE A 1 85 ? 11.668 0.921 0.596 1.00 89.44 85 PHE A CA 1
ATOM 649 C C . PHE A 1 85 ? 11.773 1.737 1.903 1.00 89.44 85 PHE A C 1
ATOM 651 O O . PHE A 1 85 ? 11.960 1.126 2.957 1.00 89.44 85 PHE A O 1
ATOM 658 N N . PRO A 1 86 ? 11.619 3.079 1.903 1.00 90.94 86 PRO A N 1
ATOM 659 C CA . PRO A 1 86 ? 11.773 3.868 3.125 1.00 90.94 86 PRO A CA 1
ATOM 660 C C . PRO A 1 86 ? 10.709 3.542 4.182 1.00 90.94 86 PRO A C 1
ATOM 662 O O . PRO A 1 86 ? 11.034 3.460 5.367 1.00 90.94 86 PRO A O 1
ATOM 665 N N . LEU A 1 87 ? 9.453 3.308 3.778 1.00 91.44 87 LEU A N 1
ATOM 666 C CA . LEU A 1 87 ? 8.402 2.899 4.714 1.00 91.44 87 LEU A CA 1
ATOM 667 C C . LEU A 1 87 ? 8.629 1.486 5.243 1.00 91.44 87 LEU A C 1
ATOM 669 O O . LEU A 1 87 ? 8.480 1.270 6.441 1.00 91.44 87 LEU A O 1
ATOM 673 N N . GLY A 1 88 ? 9.064 0.557 4.394 1.00 89.62 88 GLY A N 1
ATOM 674 C CA . GLY A 1 88 ? 9.403 -0.797 4.805 1.00 89.62 88 GLY A CA 1
ATOM 675 C C . GLY A 1 88 ? 10.491 -0.815 5.877 1.00 89.62 88 GLY A C 1
ATOM 676 O O . GLY A 1 88 ? 10.327 -1.489 6.890 1.00 89.62 88 GLY A O 1
ATOM 677 N N . VAL A 1 89 ? 11.555 -0.018 5.717 1.00 89.81 89 VAL A N 1
ATOM 678 C CA . VAL A 1 89 ? 12.597 0.142 6.748 1.00 89.81 89 VAL A CA 1
ATOM 679 C C . VAL A 1 89 ? 12.008 0.703 8.044 1.00 89.81 89 VAL A C 1
ATOM 681 O O . VAL A 1 89 ? 12.240 0.136 9.110 1.00 89.81 89 VAL A O 1
ATOM 684 N N . ALA A 1 90 ? 11.212 1.775 7.972 1.00 92.12 90 ALA A N 1
ATOM 685 C CA . ALA A 1 90 ? 10.595 2.374 9.156 1.00 92.12 90 ALA A CA 1
ATOM 686 C C . ALA A 1 90 ? 9.682 1.383 9.902 1.00 92.12 90 ALA A C 1
ATOM 688 O O . ALA A 1 90 ? 9.751 1.272 11.127 1.00 92.12 90 ALA A O 1
ATOM 689 N N . TYR A 1 91 ? 8.861 0.628 9.169 1.00 92.44 91 TYR A N 1
ATOM 690 C CA . TYR A 1 91 ? 7.972 -0.393 9.722 1.00 92.44 91 TYR A CA 1
ATOM 691 C C . TYR A 1 91 ? 8.742 -1.558 10.329 1.00 92.44 91 TYR A C 1
ATOM 693 O O . TYR A 1 91 ? 8.416 -1.990 11.434 1.00 92.44 91 TYR A O 1
ATOM 701 N N . PHE A 1 92 ? 9.777 -2.042 9.645 1.00 91.50 92 PHE A N 1
ATOM 702 C CA . PHE A 1 92 ? 10.609 -3.128 10.140 1.00 91.50 92 PHE A CA 1
ATOM 703 C C . PHE A 1 92 ? 11.333 -2.732 11.424 1.00 91.50 92 PHE A C 1
ATOM 705 O O . PHE A 1 92 ? 11.251 -3.464 12.404 1.00 91.50 92 PHE A O 1
ATOM 712 N N . VAL A 1 93 ? 11.974 -1.558 11.459 1.00 91.50 93 VAL A N 1
ATOM 713 C CA . VAL A 1 93 ? 12.639 -1.049 12.669 1.00 91.50 93 VAL A CA 1
ATOM 714 C C . VAL A 1 93 ? 11.633 -0.912 13.807 1.00 91.50 93 VAL A C 1
ATOM 716 O O . VAL A 1 93 ? 11.902 -1.375 14.912 1.00 91.50 93 VAL A O 1
ATOM 719 N N . PHE A 1 94 ? 10.455 -0.343 13.543 1.00 92.06 94 PHE A N 1
ATOM 720 C CA . PHE A 1 94 ? 9.400 -0.220 14.544 1.00 92.06 94 PHE A CA 1
ATOM 721 C C . PHE A 1 94 ? 8.985 -1.583 15.122 1.00 92.06 94 PHE A C 1
ATOM 723 O O . PHE A 1 94 ? 9.018 -1.771 16.338 1.00 92.06 94 PHE A O 1
ATOM 730 N N . VAL A 1 95 ? 8.631 -2.549 14.267 1.00 90.06 95 VAL A N 1
ATOM 731 C CA . VAL A 1 95 ? 8.200 -3.886 14.705 1.00 90.06 95 VAL A CA 1
ATOM 732 C C . VAL A 1 95 ? 9.340 -4.612 15.419 1.00 90.06 95 VAL A C 1
ATOM 734 O O . VAL A 1 95 ? 9.136 -5.133 16.513 1.00 90.06 95 VAL A O 1
ATOM 737 N N . ALA A 1 96 ? 10.548 -4.604 14.854 1.00 90.44 96 ALA A N 1
ATOM 738 C CA . ALA A 1 96 ? 11.708 -5.275 15.426 1.00 90.44 96 ALA A CA 1
ATOM 739 C C . ALA A 1 96 ? 12.059 -4.718 16.811 1.00 90.44 96 ALA A C 1
ATOM 741 O O . ALA A 1 96 ? 12.251 -5.492 17.744 1.00 90.44 96 ALA A O 1
ATOM 742 N N . VAL A 1 97 ? 12.086 -3.392 16.979 1.00 92.75 97 VAL A N 1
ATOM 743 C CA . VAL A 1 97 ? 12.403 -2.756 18.265 1.00 92.75 97 VAL A CA 1
ATOM 744 C C . VAL A 1 97 ? 11.313 -3.036 19.292 1.00 92.75 97 VAL A C 1
ATOM 746 O O . VAL A 1 97 ? 11.621 -3.486 20.394 1.00 92.75 97 VAL A O 1
ATOM 749 N N . VAL A 1 98 ? 10.040 -2.819 18.950 1.00 91.44 98 VAL A N 1
ATOM 750 C CA . VAL A 1 98 ? 8.945 -2.972 19.917 1.00 91.44 98 VAL A CA 1
ATOM 751 C C . VAL A 1 98 ? 8.795 -4.421 20.375 1.00 91.44 98 VAL A C 1
ATOM 753 O O . VAL A 1 98 ? 8.626 -4.663 21.570 1.00 91.44 98 VAL A O 1
ATOM 756 N N . PHE A 1 99 ? 8.900 -5.390 19.464 1.00 89.12 99 PHE A N 1
ATOM 757 C CA . PHE A 1 99 ? 8.781 -6.803 19.825 1.00 89.12 99 PHE A CA 1
ATOM 758 C C . PHE A 1 99 ? 10.053 -7.365 20.458 1.00 89.12 99 PHE A C 1
ATOM 760 O O . PHE A 1 99 ? 9.941 -8.229 21.321 1.00 89.12 99 PHE A O 1
ATOM 767 N N . SER A 1 100 ? 11.241 -6.866 20.105 1.00 92.56 100 SER A N 1
ATOM 768 C CA . SER A 1 100 ? 12.485 -7.264 20.776 1.00 92.56 100 SER A CA 1
ATOM 769 C C . SER A 1 100 ? 12.522 -6.752 22.219 1.00 92.56 100 SER A C 1
ATOM 771 O O . SER A 1 100 ? 12.644 -7.541 23.156 1.00 92.56 100 SER A O 1
ATOM 773 N N . VAL A 1 101 ? 12.309 -5.445 22.425 1.00 94.19 101 VAL A N 1
ATOM 774 C CA . VAL A 1 101 ? 12.296 -4.833 23.765 1.00 94.19 101 VAL A CA 1
ATOM 775 C C . VAL A 1 101 ? 11.121 -5.363 24.586 1.00 94.19 101 VAL A C 1
ATOM 777 O O . VAL A 1 101 ? 11.320 -5.847 25.698 1.00 94.19 101 VAL A O 1
ATOM 780 N N . GLY A 1 102 ? 9.905 -5.351 24.031 1.00 89.44 102 GLY A N 1
ATOM 781 C CA . GLY A 1 102 ? 8.718 -5.886 24.703 1.00 89.44 102 GLY A CA 1
ATOM 782 C C . GLY A 1 102 ? 8.840 -7.378 25.017 1.00 89.44 102 GLY A C 1
ATOM 783 O O . GLY A 1 102 ? 8.513 -7.795 26.125 1.00 89.44 102 GLY A O 1
ATOM 784 N N . GLY A 1 103 ? 9.387 -8.162 24.084 1.00 90.50 103 GLY A N 1
ATOM 785 C CA . GLY A 1 103 ? 9.627 -9.595 24.244 1.00 90.50 103 GLY A CA 1
ATOM 786 C C . GLY A 1 103 ? 10.654 -9.911 25.331 1.00 90.50 103 GLY A C 1
ATOM 787 O O . GLY A 1 103 ? 10.408 -10.778 26.166 1.00 90.50 103 GLY A O 1
ATOM 788 N N . SER A 1 104 ? 11.760 -9.159 25.397 1.00 93.06 104 SER A N 1
ATOM 789 C CA . SER A 1 104 ? 12.767 -9.302 26.465 1.00 93.06 104 SER A CA 1
ATOM 790 C C . SER A 1 104 ? 12.227 -9.008 27.869 1.00 93.06 104 SER A C 1
ATOM 792 O O . SER A 1 104 ? 12.811 -9.441 28.856 1.00 93.06 104 SER A O 1
ATOM 794 N N . MET A 1 105 ? 11.099 -8.297 27.966 1.00 95.31 105 MET A N 1
ATOM 795 C CA . MET A 1 105 ? 10.432 -7.949 29.220 1.00 95.31 105 MET A CA 1
ATOM 796 C C . MET A 1 105 ? 9.038 -8.587 29.318 1.00 95.31 105 MET A C 1
ATOM 798 O O . MET A 1 105 ? 8.208 -8.110 30.095 1.00 95.31 105 MET A O 1
ATOM 802 N N . ALA A 1 106 ? 8.759 -9.651 28.554 1.00 90.06 106 ALA A N 1
ATOM 803 C CA . ALA A 1 106 ? 7.417 -10.232 28.430 1.00 90.06 106 ALA A CA 1
ATOM 804 C C . ALA A 1 106 ? 6.852 -10.769 29.757 1.00 90.06 106 ALA A C 1
ATOM 806 O O . ALA A 1 106 ? 5.637 -10.833 29.934 1.00 90.06 106 ALA A O 1
ATOM 807 N N . TRP A 1 107 ? 7.721 -11.102 30.716 1.00 90.44 107 TRP A N 1
ATOM 808 C CA . TRP A 1 107 ? 7.342 -11.488 32.081 1.00 90.44 107 TRP A CA 1
ATOM 809 C C . TRP A 1 107 ? 6.927 -10.307 32.973 1.00 90.44 107 TRP A C 1
ATOM 811 O O . TRP A 1 107 ? 6.583 -10.502 34.136 1.00 90.44 107 TRP A O 1
ATOM 821 N N . SER A 1 108 ? 6.971 -9.074 32.466 1.00 94.94 108 SER A N 1
ATOM 822 C CA . SER A 1 108 ? 6.666 -7.857 33.216 1.00 94.94 108 SER A CA 1
ATOM 823 C C . SER A 1 108 ? 5.446 -7.126 32.646 1.00 94.94 108 SER A C 1
ATOM 825 O O . SER A 1 108 ? 5.209 -7.113 31.437 1.00 94.94 108 SER A O 1
ATOM 827 N N . ILE A 1 109 ? 4.691 -6.453 33.522 1.00 91.50 109 ILE A N 1
ATOM 828 C CA . ILE A 1 109 ? 3.550 -5.611 33.124 1.00 91.50 109 ILE A CA 1
ATOM 829 C C . ILE A 1 109 ? 3.970 -4.529 32.102 1.00 91.50 109 ILE A C 1
ATOM 831 O O . ILE A 1 109 ? 3.264 -4.374 31.102 1.00 91.50 109 ILE A O 1
ATOM 835 N N . PRO A 1 110 ? 5.107 -3.813 32.270 1.00 90.62 110 PRO A N 1
ATOM 836 C CA . PRO A 1 110 ? 5.565 -2.835 31.282 1.00 90.62 110 PRO A CA 1
ATOM 837 C C . PRO A 1 110 ? 5.871 -3.439 29.907 1.00 90.62 110 PRO A C 1
ATOM 839 O O . PRO A 1 110 ? 5.511 -2.840 28.897 1.00 90.62 110 PRO A O 1
ATOM 842 N N . GLY A 1 111 ? 6.486 -4.626 29.849 1.00 89.56 111 GLY A N 1
ATOM 843 C CA . GLY A 1 111 ? 6.780 -5.303 28.581 1.00 89.56 111 GLY A CA 1
ATOM 844 C C . GLY A 1 111 ? 5.511 -5.690 27.824 1.00 89.56 111 GLY A C 1
ATOM 845 O O . GLY A 1 111 ? 5.382 -5.398 26.635 1.00 89.56 111 GLY A O 1
ATOM 846 N N . LEU A 1 112 ? 4.519 -6.244 28.530 1.00 88.38 112 LEU A N 1
ATOM 847 C CA . LEU A 1 112 ? 3.221 -6.582 27.941 1.00 88.38 112 LEU A CA 1
ATOM 848 C C . LEU A 1 112 ? 2.472 -5.331 27.443 1.00 88.38 112 LEU A C 1
ATOM 850 O O . LEU A 1 112 ? 1.877 -5.342 26.364 1.00 88.38 112 LEU A O 1
ATOM 854 N N . ALA A 1 113 ? 2.534 -4.233 28.204 1.00 88.00 113 ALA A N 1
ATOM 855 C CA . ALA A 1 113 ? 1.965 -2.949 27.803 1.00 88.00 113 ALA A CA 1
ATOM 856 C C . ALA A 1 113 ? 2.656 -2.385 26.550 1.00 88.00 113 ALA A C 1
ATOM 858 O O . ALA A 1 113 ? 1.973 -1.909 25.644 1.00 88.00 113 ALA A O 1
ATOM 859 N N . LEU A 1 114 ? 3.987 -2.488 26.461 1.00 91.06 114 LEU A N 1
ATOM 860 C CA . LEU A 1 114 ? 4.759 -2.062 25.293 1.00 91.06 114 LEU A CA 1
ATOM 861 C C . LEU A 1 114 ? 4.387 -2.866 24.040 1.00 91.06 114 LEU A C 1
ATOM 863 O O . LEU A 1 114 ? 4.157 -2.271 22.988 1.00 91.06 114 LEU A O 1
ATOM 867 N N . MET A 1 115 ? 4.254 -4.192 24.148 1.00 90.62 115 MET A N 1
ATOM 868 C CA . MET A 1 115 ? 3.806 -5.033 23.031 1.00 90.62 115 MET A CA 1
ATOM 869 C C . MET A 1 115 ? 2.388 -4.667 22.578 1.00 90.62 115 MET A C 1
ATOM 871 O O . MET A 1 115 ? 2.140 -4.555 21.378 1.00 90.62 115 MET A O 1
ATOM 875 N N . LEU A 1 116 ? 1.466 -4.419 23.515 1.00 87.75 116 LEU A N 1
ATOM 876 C CA . LEU A 1 116 ? 0.098 -4.003 23.193 1.00 87.75 116 LEU A CA 1
ATOM 877 C C . LEU A 1 116 ? 0.072 -2.650 22.468 1.00 87.75 116 LEU A C 1
ATOM 879 O O . LEU A 1 116 ? -0.615 -2.507 21.456 1.00 87.75 116 LEU A O 1
ATOM 883 N N . VAL A 1 117 ? 0.849 -1.673 22.947 1.00 86.06 117 VAL A N 1
ATOM 884 C CA . VAL A 1 117 ? 1.028 -0.379 22.271 1.00 86.06 117 VAL A CA 1
ATOM 885 C C . VAL A 1 117 ? 1.624 -0.581 20.878 1.00 86.06 117 VAL A C 1
ATOM 887 O O . VAL A 1 117 ? 1.158 0.045 19.932 1.00 86.06 117 VAL A O 1
ATOM 890 N N . GLY A 1 118 ? 2.582 -1.498 20.729 1.00 88.38 118 GLY A N 1
ATOM 891 C CA . GLY A 1 118 ? 3.152 -1.904 19.445 1.00 88.38 118 GLY A CA 1
ATOM 892 C C . GLY A 1 118 ? 2.119 -2.410 18.452 1.00 88.38 118 GLY A C 1
ATOM 893 O O . GLY A 1 118 ? 2.035 -1.918 17.329 1.00 88.38 118 GLY A O 1
ATOM 894 N N . VAL A 1 119 ? 1.292 -3.360 18.886 1.00 88.38 119 VAL A N 1
ATOM 895 C CA . VAL A 1 119 ? 0.195 -3.916 18.085 1.00 88.38 119 VAL A CA 1
ATOM 896 C C . VAL A 1 119 ? -0.791 -2.817 17.688 1.00 88.38 119 VAL A C 1
ATOM 898 O O . VAL A 1 119 ? -1.165 -2.714 16.521 1.00 88.38 119 VAL A O 1
ATOM 901 N N . ILE A 1 120 ? -1.166 -1.941 18.619 1.00 83.56 120 ILE A N 1
ATOM 902 C CA . ILE A 1 120 ? -2.064 -0.812 18.347 1.00 83.56 120 ILE A CA 1
ATOM 903 C C . ILE A 1 120 ? -1.454 0.151 17.321 1.00 83.56 120 ILE A C 1
ATOM 905 O O . ILE A 1 120 ? -2.105 0.500 16.337 1.00 83.56 120 ILE A O 1
ATOM 909 N N . ALA A 1 121 ? -0.207 0.569 17.524 1.00 85.12 121 ALA A N 1
ATOM 910 C CA . ALA A 1 121 ? 0.484 1.495 16.635 1.00 85.12 121 ALA A CA 1
ATOM 911 C C . ALA A 1 121 ? 0.762 0.874 15.254 1.00 85.12 121 ALA A C 1
ATOM 913 O O . ALA A 1 121 ? 0.728 1.584 14.249 1.00 85.12 121 ALA A O 1
ATOM 914 N N . SER A 1 122 ? 0.914 -0.452 15.152 1.00 87.06 122 SER A N 1
ATOM 915 C CA . SER A 1 122 ? 1.019 -1.139 13.856 1.00 87.06 122 SER A CA 1
ATOM 916 C C . SER A 1 122 ? -0.225 -0.943 12.975 1.00 87.06 122 SER A C 1
ATOM 918 O O . SER A 1 122 ? -0.108 -0.878 11.749 1.00 87.06 122 SER A O 1
ATOM 920 N N . ARG A 1 123 ? -1.412 -0.740 13.573 1.00 85.06 123 ARG A N 1
ATOM 921 C CA . ARG A 1 123 ? -2.637 -0.430 12.816 1.00 85.06 123 ARG A CA 1
ATOM 922 C C . ARG A 1 123 ? -2.564 0.934 12.131 1.00 85.06 123 ARG A C 1
ATOM 924 O O . ARG A 1 123 ? -3.120 1.075 11.050 1.00 85.06 123 ARG A O 1
ATOM 931 N N . TRP A 1 124 ? -1.842 1.903 12.699 1.00 85.19 124 TRP A N 1
ATOM 932 C CA . TRP A 1 124 ? -1.650 3.226 12.088 1.00 85.19 124 TRP A CA 1
ATOM 933 C C . TRP A 1 124 ? -0.748 3.154 10.856 1.00 85.19 124 TRP A C 1
ATOM 935 O O . TRP A 1 124 ? -1.058 3.735 9.818 1.00 85.19 124 TRP A O 1
ATOM 945 N N . ALA A 1 125 ? 0.351 2.404 10.954 1.00 87.00 125 ALA A N 1
ATOM 946 C CA . ALA A 1 125 ? 1.203 2.092 9.807 1.00 87.00 125 ALA A CA 1
ATOM 947 C C . ALA A 1 125 ? 0.407 1.354 8.724 1.00 87.00 125 ALA A C 1
ATOM 949 O O . ALA A 1 125 ? 0.488 1.678 7.542 1.00 87.00 125 ALA A O 1
ATOM 950 N N . GLY A 1 126 ? -0.468 0.448 9.154 1.00 86.12 126 GLY A N 1
ATOM 951 C CA . GLY A 1 126 ? -1.507 -0.088 8.310 1.00 86.12 126 GLY A CA 1
ATOM 952 C C . GLY A 1 126 ? -2.323 1.005 7.600 1.00 86.12 126 GLY A C 1
ATOM 953 O O . GLY A 1 126 ? -2.331 1.048 6.375 1.00 86.12 126 GLY A O 1
ATOM 954 N N . ASP A 1 127 ? -3.035 1.863 8.321 1.00 84.94 127 ASP A N 1
ATOM 955 C CA . ASP A 1 127 ? -3.900 2.893 7.727 1.00 84.94 127 ASP A CA 1
ATOM 956 C C . ASP A 1 127 ? -3.182 3.784 6.714 1.00 84.94 127 ASP A C 1
ATOM 958 O O . ASP A 1 127 ? -3.757 4.120 5.673 1.00 84.94 127 ASP A O 1
ATOM 962 N N . LEU A 1 128 ? -1.918 4.112 6.987 1.00 88.31 128 LEU A N 1
ATOM 963 C CA . LEU A 1 128 ? -1.059 4.840 6.063 1.00 88.31 128 LEU A CA 1
ATOM 964 C C . LEU A 1 128 ? -0.908 4.091 4.732 1.00 88.31 128 LEU A C 1
ATOM 966 O O . LEU A 1 128 ? -1.121 4.676 3.671 1.00 88.31 128 LEU A O 1
ATOM 970 N N . GLU A 1 129 ? -0.647 2.786 4.774 1.00 90.19 129 GLU A N 1
ATOM 971 C CA . GLU A 1 129 ? -0.591 1.939 3.580 1.00 90.19 129 GLU A CA 1
ATOM 972 C C . GLU A 1 129 ? -1.938 1.903 2.833 1.00 90.19 129 GLU A C 1
ATOM 974 O O . GLU A 1 129 ? -1.990 1.957 1.605 1.00 90.19 129 GLU A O 1
ATOM 979 N N . ALA A 1 130 ? -3.059 1.872 3.564 1.00 85.44 130 ALA A N 1
ATOM 980 C CA . ALA A 1 130 ? -4.403 1.920 2.975 1.00 85.44 130 ALA A CA 1
ATOM 981 C C . ALA A 1 130 ? -4.630 3.228 2.218 1.00 85.44 130 ALA A C 1
ATOM 983 O O . ALA A 1 130 ? -5.216 3.258 1.135 1.00 85.44 130 ALA A O 1
ATOM 984 N N . TRP A 1 131 ? -4.184 4.323 2.822 1.00 87.06 131 TRP A N 1
ATOM 985 C CA . TRP A 1 131 ? -4.255 5.647 2.242 1.00 87.06 131 TRP A CA 1
ATOM 986 C C . TRP A 1 131 ? -3.373 5.759 0.993 1.00 87.06 131 TRP A C 1
ATOM 988 O O . TRP A 1 131 ? -3.863 6.230 -0.035 1.00 87.06 131 TRP A O 1
ATOM 998 N N . LEU A 1 132 ? -2.137 5.251 1.033 1.00 88.38 132 LEU A N 1
ATOM 999 C CA . LEU A 1 132 ? -1.222 5.224 -0.113 1.00 88.38 132 LEU A CA 1
ATOM 1000 C C . LEU A 1 132 ? -1.795 4.408 -1.278 1.00 88.38 132 LEU A C 1
ATOM 1002 O O . LEU A 1 132 ? -1.878 4.914 -2.400 1.00 88.38 132 LEU A O 1
ATOM 1006 N N . ALA A 1 133 ? -2.267 3.186 -1.015 1.00 87.50 133 ALA A N 1
ATOM 1007 C CA . ALA A 1 133 ? -2.849 2.310 -2.030 1.00 87.50 133 ALA A CA 1
ATOM 1008 C C . ALA A 1 133 ? -4.079 2.942 -2.706 1.00 87.50 133 ALA A C 1
ATOM 1010 O O . ALA A 1 133 ? -4.205 2.911 -3.936 1.00 87.50 133 ALA A O 1
ATOM 1011 N N . ARG A 1 134 ? -4.952 3.600 -1.931 1.00 86.31 134 ARG A N 1
ATOM 1012 C CA . ARG A 1 134 ? -6.095 4.351 -2.474 1.00 86.31 134 ARG A CA 1
ATOM 1013 C C . ARG A 1 134 ? -5.644 5.547 -3.306 1.00 86.31 134 ARG A C 1
ATOM 1015 O O . ARG A 1 134 ? -6.103 5.722 -4.430 1.00 86.31 134 ARG A O 1
ATOM 1022 N N . ARG A 1 135 ? -4.733 6.369 -2.780 1.00 86.62 135 ARG A N 1
ATOM 1023 C CA . ARG A 1 135 ? -4.358 7.647 -3.401 1.00 86.62 135 ARG A CA 1
ATOM 1024 C C . ARG A 1 135 ? -3.509 7.482 -4.662 1.00 86.62 135 ARG A C 1
ATOM 1026 O O . ARG A 1 135 ? -3.666 8.266 -5.600 1.00 86.62 135 ARG A O 1
ATOM 1033 N N . LEU A 1 136 ? -2.603 6.505 -4.671 1.00 86.62 136 LEU A N 1
ATOM 1034 C CA . LEU A 1 136 ? -1.591 6.338 -5.717 1.00 86.62 136 LEU A CA 1
ATOM 1035 C C . LEU A 1 136 ? -1.935 5.231 -6.718 1.00 86.62 136 LEU A C 1
ATOM 1037 O O . LEU A 1 136 ? -1.649 5.376 -7.907 1.00 86.62 136 LEU A O 1
ATOM 1041 N N . VAL A 1 137 ? -2.577 4.150 -6.266 1.00 86.50 137 VAL A N 1
ATOM 1042 C CA . VAL A 1 137 ? -2.913 2.997 -7.120 1.00 86.50 137 VAL A CA 1
ATOM 1043 C C . VAL A 1 137 ? -4.408 2.943 -7.454 1.00 86.50 137 VAL A C 1
ATOM 1045 O O . VAL A 1 137 ? -4.770 2.416 -8.507 1.00 86.50 137 VAL A O 1
ATOM 1048 N N . GLY A 1 138 ? -5.265 3.525 -6.609 1.00 78.12 138 GLY A N 1
ATOM 1049 C CA . GLY A 1 138 ? -6.724 3.445 -6.728 1.00 78.12 138 GLY A CA 1
ATOM 1050 C C . GLY A 1 138 ? -7.298 2.140 -6.174 1.00 78.12 138 GLY A C 1
ATOM 1051 O O . GLY A 1 138 ? -8.379 1.731 -6.576 1.00 78.12 138 GLY A O 1
ATOM 1052 N N . THR A 1 139 ? -6.557 1.439 -5.308 1.00 79.25 139 THR A N 1
ATOM 1053 C CA . THR A 1 139 ? -7.036 0.195 -4.688 1.00 79.25 139 THR A CA 1
ATOM 1054 C C . THR A 1 139 ? -7.659 0.497 -3.336 1.00 79.25 139 THR A C 1
ATOM 1056 O O . THR A 1 139 ? -6.987 0.992 -2.432 1.00 79.25 139 THR A O 1
ATOM 1059 N N . GLU A 1 140 ? -8.935 0.168 -3.184 1.00 76.06 140 GLU A N 1
ATOM 1060 C CA . GLU A 1 140 ? -9.625 0.279 -1.905 1.00 76.06 140 GLU A CA 1
ATOM 1061 C C . GLU A 1 140 ? -9.293 -0.882 -0.982 1.00 76.06 140 GLU A C 1
ATOM 1063 O O . GLU A 1 140 ? -9.408 -2.057 -1.343 1.00 76.06 140 GLU A O 1
ATOM 1068 N N . ILE A 1 141 ? -8.879 -0.517 0.230 1.00 76.00 141 ILE A N 1
ATOM 1069 C CA . ILE A 1 141 ? -8.587 -1.431 1.326 1.00 76.00 141 ILE A CA 1
ATOM 1070 C C . ILE A 1 141 ? -9.552 -1.089 2.454 1.00 76.00 141 ILE A C 1
ATOM 1072 O O . ILE A 1 141 ? -9.419 -0.050 3.109 1.00 76.00 141 ILE A O 1
ATOM 1076 N N . ARG A 1 142 ? -10.540 -1.960 2.660 1.00 67.44 142 ARG A N 1
ATOM 1077 C CA . ARG A 1 142 ? -11.523 -1.826 3.732 1.00 67.44 142 ARG A CA 1
ATOM 1078 C C . ARG A 1 142 ? -10.943 -2.419 5.011 1.00 67.44 142 ARG A C 1
ATOM 1080 O O . ARG A 1 142 ? -10.675 -3.617 5.075 1.00 67.44 142 ARG A O 1
ATOM 1087 N N . ARG A 1 143 ? -10.735 -1.573 6.020 1.00 68.88 143 ARG A N 1
ATOM 1088 C CA . ARG A 1 143 ? -10.180 -1.969 7.319 1.00 68.88 143 ARG A CA 1
ATOM 1089 C C . ARG A 1 143 ? -11.170 -1.710 8.440 1.00 68.88 143 ARG A C 1
ATOM 1091 O O . ARG A 1 143 ? -11.941 -0.753 8.342 1.00 68.88 143 ARG A O 1
ATOM 1098 N N . PRO A 1 144 ? -11.133 -2.517 9.508 1.00 60.56 144 PRO A N 1
ATOM 1099 C CA . PRO A 1 144 ? -11.859 -2.192 10.718 1.00 60.56 144 PRO A CA 1
ATOM 1100 C C . PRO A 1 144 ? -11.342 -0.862 11.295 1.00 60.56 144 PRO A C 1
ATOM 1102 O O . PRO A 1 144 ? -10.129 -0.621 11.263 1.00 60.56 144 PRO A O 1
ATOM 1105 N N . PRO A 1 145 ? -12.241 0.002 11.799 1.00 58.94 145 PRO A N 1
ATOM 1106 C CA . PRO A 1 145 ? -11.899 1.348 12.243 1.00 58.94 145 PRO A CA 1
ATOM 1107 C C . PRO A 1 145 ? -10.766 1.330 13.272 1.00 58.94 145 PRO A C 1
ATOM 1109 O O . PRO A 1 145 ? -10.735 0.497 14.176 1.00 58.94 145 PRO A O 1
ATOM 1112 N N . THR A 1 146 ? -9.814 2.247 13.116 1.00 60.94 146 THR A N 1
ATOM 1113 C CA . THR A 1 146 ? -8.676 2.424 14.031 1.00 60.94 146 THR A CA 1
ATOM 1114 C C . THR A 1 146 ? -8.973 3.367 15.185 1.00 60.94 146 THR A C 1
ATOM 1116 O O . THR A 1 146 ? -8.215 3.415 16.154 1.00 60.94 146 THR A O 1
ATOM 1119 N N . TRP A 1 147 ? -10.075 4.113 15.100 1.00 54.06 147 TRP A N 1
ATOM 1120 C CA . TRP A 1 147 ? -10.498 5.035 16.141 1.00 54.06 147 TRP A CA 1
ATOM 1121 C C . TRP A 1 147 ? -11.247 4.313 17.257 1.00 54.06 147 TRP A C 1
ATOM 1123 O O . TRP A 1 147 ? -12.192 3.558 17.037 1.00 54.06 147 TRP A O 1
ATOM 1133 N N . TYR A 1 148 ? -10.831 4.612 18.480 1.00 57.69 148 TYR A N 1
ATOM 1134 C CA . TYR A 1 148 ? -11.470 4.146 19.695 1.00 57.69 148 TYR A CA 1
ATOM 1135 C C . TYR A 1 148 ? -12.830 4.818 19.873 1.00 57.69 148 TYR A C 1
ATOM 1137 O O . TYR A 1 148 ? -12.920 6.047 19.955 1.00 57.69 148 TYR A O 1
ATOM 1145 N N . GLU A 1 149 ? -13.892 4.024 19.971 1.00 62.12 149 GLU A N 1
ATOM 1146 C CA . GLU A 1 149 ? -15.172 4.535 20.450 1.00 62.12 149 GLU A CA 1
ATOM 1147 C C . GLU A 1 149 ? -15.012 4.971 21.904 1.00 62.12 149 GLU A C 1
ATOM 1149 O O . GLU A 1 149 ? -14.708 4.160 22.776 1.00 62.12 149 GLU A O 1
ATOM 1154 N N . LYS A 1 150 ? -15.210 6.268 22.169 1.00 55.22 150 LYS A N 1
ATOM 1155 C CA . LYS A 1 150 ? -15.071 6.850 23.516 1.00 55.22 150 LYS A CA 1
ATOM 1156 C C . LYS A 1 150 ? -15.926 6.131 24.566 1.00 55.22 150 LYS A C 1
ATOM 1158 O O . LYS A 1 150 ? -15.568 6.146 25.738 1.00 55.22 150 LYS A O 1
ATOM 1163 N N . ASP A 1 151 ? -16.998 5.477 24.126 1.00 67.88 151 ASP A N 1
ATOM 1164 C CA . ASP A 1 151 ? -18.004 4.856 24.981 1.00 67.88 151 ASP A CA 1
ATOM 1165 C C . ASP A 1 151 ? -17.775 3.354 25.229 1.00 67.88 151 ASP A C 1
ATOM 1167 O O . ASP A 1 151 ? -18.568 2.730 25.937 1.00 67.88 151 ASP A O 1
ATOM 1171 N N . VAL A 1 152 ? -16.708 2.767 24.667 1.00 69.44 152 VAL A N 1
ATOM 1172 C CA . VAL A 1 152 ? -16.347 1.354 24.868 1.00 69.44 152 VAL A CA 1
ATOM 1173 C C . VAL A 1 152 ? -15.190 1.252 25.876 1.00 69.44 152 VAL A C 1
ATOM 1175 O O . VAL A 1 152 ? -14.200 1.977 25.756 1.00 69.44 152 VAL A O 1
ATOM 1178 N N . PRO A 1 153 ? -15.251 0.349 26.874 1.00 80.31 153 PRO A N 1
ATOM 1179 C CA . PRO A 1 153 ? -14.152 0.148 27.814 1.00 80.31 153 PRO A CA 1
ATOM 1180 C C . PRO A 1 153 ? -12.839 -0.230 27.109 1.00 80.31 153 PRO A C 1
ATOM 1182 O O . PRO A 1 153 ? -12.821 -1.117 26.253 1.00 80.31 153 PRO A O 1
ATOM 1185 N N . LYS A 1 154 ? -11.709 0.360 27.535 1.00 76.50 154 LYS A N 1
ATOM 1186 C CA . LYS A 1 154 ? -10.372 0.118 26.942 1.00 76.50 154 LYS A CA 1
ATOM 1187 C C . LYS A 1 154 ? -9.992 -1.367 26.856 1.00 76.50 154 LYS A C 1
ATOM 1189 O O . LYS A 1 154 ? -9.316 -1.780 25.919 1.00 76.50 154 LYS A O 1
ATOM 1194 N N . ARG A 1 155 ? -10.431 -2.180 27.824 1.00 77.12 155 ARG A N 1
ATOM 1195 C CA . ARG A 1 155 ? -10.181 -3.631 27.845 1.00 77.12 155 ARG A CA 1
ATOM 1196 C C . ARG A 1 155 ? -10.887 -4.355 26.697 1.00 77.12 155 ARG A C 1
ATOM 1198 O O . ARG A 1 155 ? -10.288 -5.236 26.090 1.00 77.12 155 ARG A O 1
ATOM 1205 N N . GLU A 1 156 ? -12.125 -3.974 26.392 1.00 76.75 156 GLU A N 1
ATOM 1206 C CA . GLU A 1 156 ? -12.899 -4.605 25.320 1.00 76.75 156 GLU A CA 1
ATOM 1207 C C . GLU A 1 156 ? -12.360 -4.190 23.949 1.00 76.75 156 GLU A C 1
ATOM 1209 O O . GLU A 1 156 ? -12.219 -5.025 23.062 1.00 76.75 156 GLU A O 1
ATOM 1214 N N . GLN A 1 157 ? -11.923 -2.935 23.815 1.00 73.69 157 GLN A N 1
ATOM 1215 C CA . GLN A 1 157 ? -11.222 -2.457 22.620 1.00 73.69 157 GLN A CA 1
ATOM 1216 C C . GLN A 1 157 ? -9.914 -3.225 22.381 1.00 73.69 157 GLN A C 1
ATOM 1218 O O . GLN A 1 157 ? -9.672 -3.712 21.280 1.00 73.69 157 GLN A O 1
ATOM 1223 N N . ALA A 1 158 ? -9.080 -3.384 23.416 1.00 76.50 158 ALA A N 1
ATOM 1224 C CA . ALA A 1 158 ? -7.835 -4.146 23.314 1.00 76.50 158 ALA A CA 1
ATOM 1225 C C . ALA A 1 158 ? -8.096 -5.612 22.935 1.00 76.50 158 ALA A C 1
ATOM 1227 O O . ALA A 1 158 ? -7.403 -6.171 22.085 1.00 76.50 158 ALA A O 1
ATOM 1228 N N . LYS A 1 159 ? -9.135 -6.220 23.520 1.00 81.38 159 LYS A N 1
ATOM 1229 C CA . LYS A 1 159 ? -9.557 -7.583 23.194 1.00 81.38 159 LYS A CA 1
ATOM 1230 C C . LYS A 1 159 ? -9.980 -7.700 21.732 1.00 81.38 159 LYS A C 1
ATOM 1232 O O . LYS A 1 159 ? -9.486 -8.599 21.060 1.00 81.38 159 LYS A O 1
ATOM 1237 N N . GLN A 1 160 ? -10.817 -6.789 21.232 1.00 77.38 160 GLN A N 1
ATOM 1238 C CA . GLN A 1 160 ? -11.245 -6.758 19.829 1.00 77.38 160 GLN A CA 1
ATOM 1239 C C . GLN A 1 160 ? -10.053 -6.635 18.875 1.00 77.38 160 GLN A C 1
ATOM 1241 O O . GLN A 1 160 ? -9.959 -7.389 17.912 1.00 77.38 160 GLN A O 1
ATOM 1246 N N . VAL A 1 161 ? -9.097 -5.749 19.174 1.00 77.00 161 VAL A N 1
ATOM 1247 C CA . VAL A 1 161 ? -7.884 -5.582 18.358 1.00 77.00 161 VAL A CA 1
ATOM 1248 C C . VAL A 1 161 ? -7.060 -6.869 18.303 1.00 77.00 161 VAL A C 1
ATOM 1250 O O . VAL A 1 161 ? -6.606 -7.247 17.226 1.00 77.00 161 VAL A O 1
ATOM 1253 N N . LEU A 1 162 ? -6.878 -7.546 19.438 1.00 81.81 162 LEU A N 1
ATOM 1254 C CA . LEU A 1 162 ? -6.088 -8.777 19.524 1.00 81.81 162 LEU A CA 1
ATOM 1255 C C . LEU A 1 162 ? -6.792 -10.002 18.925 1.00 81.81 162 LEU A C 1
ATOM 1257 O O . LEU A 1 162 ? -6.111 -10.922 18.479 1.00 81.81 162 LEU A O 1
ATOM 1261 N N . THR A 1 163 ? -8.127 -10.044 18.928 1.00 82.06 163 THR A N 1
ATOM 1262 C CA . THR A 1 163 ? -8.889 -11.164 18.341 1.00 82.06 163 THR A CA 1
ATOM 1263 C C . THR A 1 163 ? -9.154 -10.997 16.851 1.00 82.06 163 THR A C 1
ATOM 1265 O O . THR A 1 163 ? -9.436 -11.987 16.180 1.00 82.06 163 THR A O 1
ATOM 1268 N N . ASP A 1 164 ? -9.036 -9.783 16.316 1.00 78.31 164 ASP A N 1
ATOM 1269 C CA . ASP A 1 164 ? -9.188 -9.519 14.891 1.00 78.31 164 ASP A CA 1
ATOM 1270 C C . ASP A 1 164 ? -8.032 -10.150 14.085 1.00 78.31 164 ASP A C 1
ATOM 1272 O O . ASP A 1 164 ? -6.868 -9.764 14.261 1.00 78.31 164 ASP A O 1
ATOM 1276 N N . PRO A 1 165 ? -8.316 -11.091 13.161 1.00 80.81 165 PRO A N 1
ATOM 1277 C CA . PRO A 1 165 ? -7.287 -11.712 12.331 1.00 80.81 165 PRO A CA 1
ATOM 1278 C C . PRO A 1 165 ? -6.489 -10.703 11.495 1.00 80.81 165 PRO A C 1
ATOM 1280 O O . PRO A 1 165 ? -5.308 -10.935 11.235 1.00 80.81 165 PRO A O 1
ATOM 1283 N N . SER A 1 166 ? -7.112 -9.585 11.097 1.00 80.31 166 SER A N 1
ATOM 1284 C CA . SER A 1 166 ? -6.479 -8.564 10.250 1.00 80.31 166 SER A CA 1
ATOM 1285 C C . SER A 1 166 ? -5.332 -7.826 10.950 1.00 80.31 166 SER A C 1
ATOM 1287 O O . SER A 1 166 ? -4.399 -7.358 10.297 1.00 80.31 166 SER A O 1
ATOM 1289 N N . THR A 1 167 ? -5.354 -7.769 12.286 1.00 84.19 167 THR A N 1
ATOM 1290 C CA . THR A 1 167 ? -4.270 -7.193 13.092 1.00 84.19 167 THR A CA 1
ATOM 1291 C C . THR A 1 167 ? -2.987 -8.013 12.934 1.00 84.19 167 THR A C 1
ATOM 1293 O O . THR A 1 167 ? -1.911 -7.460 12.710 1.00 84.19 167 THR A O 1
ATOM 1296 N N . TRP A 1 168 ? -3.098 -9.341 13.002 1.00 86.56 168 TRP A N 1
ATOM 1297 C CA . TRP A 1 168 ? -1.950 -10.245 12.926 1.00 86.56 168 TRP A CA 1
ATOM 1298 C C . TRP A 1 168 ? -1.401 -10.364 11.508 1.00 86.56 168 TRP A C 1
ATOM 1300 O O . TRP A 1 168 ? -0.187 -10.302 11.313 1.00 86.56 168 TRP A O 1
ATOM 1310 N N . THR A 1 169 ? -2.275 -10.463 10.503 1.00 88.00 169 THR A N 1
ATOM 1311 C CA . THR A 1 169 ? -1.844 -10.431 9.098 1.00 88.00 169 THR A CA 1
ATOM 1312 C C . THR A 1 169 ? -1.226 -9.084 8.734 1.00 88.00 169 THR A C 1
ATOM 1314 O O . THR A 1 169 ? -0.253 -9.045 7.982 1.00 88.00 169 THR A O 1
ATOM 1317 N N . GLY A 1 170 ? -1.710 -7.988 9.326 1.00 87.31 170 GLY A N 1
ATOM 1318 C CA . GLY A 1 170 ? -1.094 -6.674 9.192 1.00 87.31 170 GLY A CA 1
ATOM 1319 C C . GLY A 1 170 ? 0.303 -6.595 9.797 1.00 87.31 170 GLY A C 1
ATOM 1320 O O . GLY A 1 170 ? 1.204 -6.050 9.167 1.00 87.31 170 GLY A O 1
ATOM 1321 N N . LEU A 1 171 ? 0.531 -7.200 10.963 1.00 89.44 171 LEU A N 1
ATOM 1322 C CA . LEU A 1 171 ? 1.861 -7.250 11.571 1.00 89.44 171 LEU A CA 1
ATOM 1323 C C . LEU A 1 171 ? 2.870 -8.007 10.688 1.00 89.44 171 LEU A C 1
ATOM 1325 O O . LEU A 1 171 ? 3.987 -7.538 10.468 1.00 89.44 171 LEU A O 1
ATOM 1329 N N . VAL A 1 172 ? 2.451 -9.153 10.138 1.00 89.31 172 VAL A N 1
ATOM 1330 C CA . VAL A 1 172 ? 3.255 -9.940 9.186 1.00 89.31 172 VAL A CA 1
ATOM 1331 C C . VAL A 1 172 ? 3.544 -9.131 7.923 1.00 89.31 172 VAL A C 1
ATOM 1333 O O . VAL A 1 172 ? 4.681 -9.110 7.447 1.00 89.31 172 VAL A O 1
ATOM 1336 N N . TYR A 1 173 ? 2.538 -8.428 7.400 1.00 90.88 173 TYR A N 1
ATOM 1337 C CA . TYR A 1 173 ? 2.692 -7.533 6.257 1.00 90.88 173 TYR A CA 1
ATOM 1338 C C . TYR A 1 173 ? 3.739 -6.446 6.525 1.00 90.88 173 TYR A C 1
ATOM 1340 O O . TYR A 1 173 ? 4.652 -6.283 5.724 1.00 90.88 173 TYR A O 1
ATOM 1348 N N . LEU A 1 174 ? 3.667 -5.751 7.668 1.00 89.12 174 LEU A N 1
ATOM 1349 C CA . LEU A 1 174 ? 4.646 -4.723 8.040 1.00 89.12 174 LEU A CA 1
ATOM 1350 C C . LEU A 1 174 ? 6.071 -5.290 8.112 1.00 89.12 174 LEU A C 1
ATOM 1352 O O . LEU A 1 174 ? 6.997 -4.686 7.577 1.00 89.12 174 LEU A O 1
ATOM 1356 N N . GLY A 1 175 ? 6.249 -6.453 8.749 1.00 86.69 175 GLY A N 1
ATOM 1357 C CA . GLY A 1 175 ? 7.566 -7.081 8.891 1.00 86.69 175 GLY A CA 1
ATOM 1358 C C . GLY A 1 175 ? 8.174 -7.539 7.561 1.00 86.69 175 GLY A C 1
ATOM 1359 O O . GLY A 1 175 ? 9.389 -7.497 7.385 1.00 86.69 175 GLY A O 1
ATOM 1360 N N . THR A 1 176 ? 7.338 -7.939 6.602 1.00 87.88 176 THR A N 1
ATOM 1361 C CA . THR A 1 176 ? 7.780 -8.388 5.269 1.00 87.88 176 THR A CA 1
ATOM 1362 C C . THR A 1 176 ? 7.921 -7.245 4.258 1.00 87.88 176 THR A C 1
ATOM 1364 O O . THR A 1 176 ? 8.619 -7.399 3.254 1.00 87.88 176 THR A O 1
ATOM 1367 N N . HIS A 1 177 ? 7.334 -6.078 4.541 1.00 88.25 177 HIS A N 1
ATOM 1368 C CA . HIS A 1 177 ? 7.315 -4.911 3.652 1.00 88.25 177 HIS A CA 1
ATOM 1369 C C . HIS A 1 177 ? 8.712 -4.428 3.256 1.00 88.25 177 HIS A C 1
ATOM 1371 O O . HIS A 1 177 ? 8.951 -4.155 2.083 1.00 88.25 177 HIS A O 1
ATOM 1377 N N . MET A 1 178 ? 9.661 -4.411 4.200 1.00 91.94 178 MET A N 1
ATOM 1378 C CA . MET A 1 178 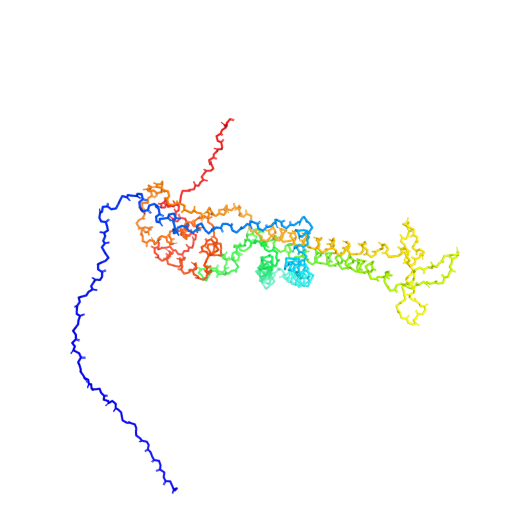? 11.050 -4.017 3.934 1.00 91.94 178 MET A CA 1
ATOM 1379 C C . MET A 1 178 ? 11.695 -4.871 2.841 1.00 91.94 178 MET A C 1
ATOM 1381 O O . MET A 1 178 ? 12.281 -4.334 1.906 1.00 91.94 178 MET A O 1
ATOM 1385 N N . PHE A 1 179 ? 11.579 -6.195 2.937 1.00 90.75 179 PHE A N 1
ATOM 1386 C CA . PHE A 1 179 ? 12.212 -7.110 1.987 1.00 90.75 179 PHE A CA 1
ATOM 1387 C C . PHE A 1 179 ? 11.617 -6.959 0.586 1.00 90.75 179 PHE A C 1
ATOM 1389 O O . PHE A 1 179 ? 12.347 -6.938 -0.402 1.00 90.75 179 PHE A O 1
ATOM 1396 N N . ILE A 1 180 ? 10.297 -6.778 0.511 1.00 89.62 180 ILE A N 1
ATOM 1397 C CA . ILE A 1 180 ? 9.571 -6.530 -0.738 1.00 89.62 180 ILE A CA 1
ATOM 1398 C C . ILE A 1 180 ? 9.986 -5.176 -1.340 1.00 89.62 180 ILE A C 1
ATOM 1400 O O . ILE A 1 180 ? 10.241 -5.081 -2.544 1.00 89.62 180 ILE A O 1
ATOM 1404 N N . GLY A 1 181 ? 10.111 -4.140 -0.508 1.00 88.94 181 GLY A N 1
ATOM 1405 C CA . GLY A 1 181 ? 10.578 -2.814 -0.910 1.00 88.94 181 GLY A CA 1
ATOM 1406 C C . GLY A 1 181 ? 12.017 -2.824 -1.429 1.00 88.94 181 GLY A C 1
ATOM 1407 O O . GLY A 1 181 ? 12.279 -2.272 -2.492 1.00 88.94 181 GLY A O 1
ATOM 1408 N N . ILE A 1 182 ? 12.940 -3.504 -0.740 1.00 89.38 182 ILE A N 1
ATOM 1409 C CA . ILE A 1 182 ? 14.339 -3.651 -1.178 1.00 89.38 182 ILE A CA 1
ATOM 1410 C C . ILE A 1 182 ? 14.410 -4.402 -2.506 1.00 89.38 182 ILE A C 1
ATOM 1412 O O . ILE A 1 182 ? 15.026 -3.913 -3.450 1.00 89.38 182 ILE A O 1
ATOM 1416 N N . ALA A 1 183 ? 13.773 -5.574 -2.594 1.00 90.56 183 ALA A N 1
ATOM 1417 C CA . ALA A 1 183 ? 13.827 -6.403 -3.793 1.00 90.56 183 ALA A CA 1
ATOM 1418 C C . ALA A 1 183 ? 13.284 -5.653 -5.017 1.00 90.56 183 ALA A C 1
ATOM 1420 O O . ALA A 1 183 ? 13.920 -5.641 -6.069 1.00 90.56 183 ALA A O 1
ATOM 1421 N N . SER A 1 184 ? 12.143 -4.976 -4.869 1.00 91.31 184 SER A N 1
ATOM 1422 C CA . SER A 1 184 ? 11.556 -4.194 -5.959 1.00 91.31 184 SER A CA 1
ATOM 1423 C C . SER A 1 184 ? 12.400 -2.974 -6.333 1.00 91.31 184 SER A C 1
ATOM 1425 O O . SER A 1 184 ? 12.604 -2.736 -7.523 1.00 91.31 184 SER A O 1
ATOM 1427 N N . LEU A 1 185 ? 12.955 -2.244 -5.359 1.00 90.94 185 LEU A N 1
ATOM 1428 C CA . LEU A 1 185 ? 13.848 -1.114 -5.623 1.00 90.94 185 LEU A CA 1
ATOM 1429 C C . LEU A 1 185 ? 15.088 -1.557 -6.404 1.00 90.94 185 LEU A C 1
ATOM 1431 O O . LEU A 1 185 ? 15.399 -0.960 -7.429 1.00 90.94 185 LEU A O 1
ATOM 1435 N N . VAL A 1 186 ? 15.767 -2.616 -5.956 1.00 92.06 186 VAL A N 1
ATOM 1436 C CA . VAL A 1 186 ? 16.973 -3.132 -6.620 1.00 92.06 186 VAL A CA 1
ATOM 1437 C C . VAL A 1 186 ? 16.651 -3.558 -8.049 1.00 92.06 186 VAL A C 1
ATOM 1439 O O . VAL A 1 186 ? 17.314 -3.107 -8.979 1.00 92.06 186 VAL A O 1
ATOM 1442 N N . VAL A 1 187 ? 15.602 -4.362 -8.243 1.00 93.44 187 VAL A N 1
ATOM 1443 C CA . VAL A 1 187 ? 15.208 -4.849 -9.573 1.00 93.44 187 VAL A CA 1
ATOM 1444 C C . VAL A 1 187 ? 14.886 -3.690 -10.515 1.00 93.44 187 VAL A C 1
ATOM 1446 O O . VAL A 1 187 ? 15.407 -3.648 -11.628 1.00 93.44 187 VAL A O 1
ATOM 1449 N N . PHE A 1 188 ? 14.067 -2.725 -10.092 1.00 94.00 188 PHE A N 1
ATOM 1450 C CA . PHE A 1 188 ? 13.668 -1.629 -10.976 1.00 94.00 188 PHE A CA 1
ATOM 1451 C C . PHE A 1 188 ? 14.772 -0.597 -11.198 1.00 94.00 188 PHE A C 1
ATOM 1453 O O . PHE A 1 188 ? 14.865 -0.073 -12.305 1.00 94.00 188 PHE A O 1
ATOM 1460 N N . CYS A 1 189 ? 15.635 -0.342 -10.211 1.00 91.62 189 CYS A N 1
ATOM 1461 C CA . CYS A 1 189 ? 16.820 0.492 -10.406 1.00 91.62 189 CYS A CA 1
ATOM 1462 C C . CYS A 1 189 ? 17.782 -0.140 -11.413 1.00 91.62 189 CYS A C 1
ATOM 1464 O O . CYS A 1 189 ? 18.244 0.558 -12.309 1.00 91.62 189 CYS A O 1
ATOM 1466 N N . VAL A 1 190 ? 18.043 -1.449 -11.311 1.00 92.44 190 VAL A N 1
ATOM 1467 C CA . VAL A 1 190 ? 18.907 -2.164 -12.263 1.00 92.44 190 VAL A CA 1
ATOM 1468 C C . VAL A 1 190 ? 18.290 -2.147 -13.660 1.00 92.44 190 VAL A C 1
ATOM 1470 O O . VAL A 1 190 ? 18.948 -1.716 -14.600 1.00 92.44 190 VAL A O 1
ATOM 1473 N N . LEU A 1 191 ? 17.013 -2.517 -13.803 1.00 92.88 191 LEU A N 1
ATOM 1474 C CA . LEU A 1 191 ? 16.328 -2.503 -15.101 1.00 92.88 191 LEU A CA 1
ATOM 1475 C C . LEU A 1 191 ? 16.318 -1.109 -15.740 1.00 92.88 191 LEU A C 1
ATOM 1477 O O . LEU A 1 191 ? 16.599 -0.979 -16.933 1.00 92.88 191 LEU A O 1
ATOM 1481 N N . ALA A 1 192 ? 16.036 -0.064 -14.958 1.00 92.00 192 ALA A N 1
ATOM 1482 C CA . ALA A 1 192 ? 16.061 1.310 -15.442 1.00 92.00 192 ALA A CA 1
ATOM 1483 C C . ALA A 1 192 ? 17.479 1.735 -15.845 1.00 92.00 192 ALA A C 1
ATOM 1485 O O . ALA A 1 192 ? 17.655 2.241 -16.949 1.00 92.00 192 ALA A O 1
ATOM 1486 N N . ALA A 1 193 ? 18.487 1.486 -15.003 1.00 89.75 193 ALA A N 1
ATOM 1487 C CA . ALA A 1 193 ? 19.877 1.840 -15.284 1.00 89.75 193 ALA A CA 1
ATOM 1488 C C . ALA A 1 193 ? 20.403 1.139 -16.545 1.00 89.75 193 ALA A C 1
ATOM 1490 O O . ALA A 1 193 ? 20.963 1.800 -17.416 1.00 89.75 193 ALA A O 1
ATOM 1491 N N . THR A 1 194 ? 20.155 -0.166 -16.697 1.00 88.19 194 THR A N 1
ATOM 1492 C CA . THR A 1 194 ? 20.522 -0.923 -17.903 1.00 88.19 194 THR A CA 1
ATOM 1493 C C . THR A 1 194 ? 19.806 -0.384 -19.141 1.00 88.19 194 THR A C 1
ATOM 1495 O O . THR A 1 194 ? 20.427 -0.201 -20.185 1.00 88.19 194 THR A O 1
ATOM 1498 N N . SER A 1 195 ? 18.514 -0.061 -19.030 1.00 91.56 195 SER A N 1
ATOM 1499 C CA . SER A 1 195 ? 17.744 0.484 -20.154 1.00 91.56 195 SER A CA 1
ATOM 1500 C C . SER A 1 195 ? 18.229 1.882 -20.567 1.00 91.56 195 SER A C 1
ATOM 1502 O O . SER A 1 195 ? 18.317 2.175 -21.759 1.00 91.56 195 SER A O 1
ATOM 1504 N N . VAL A 1 196 ? 18.598 2.737 -19.604 1.00 89.56 196 VAL A N 1
ATOM 1505 C CA . VAL A 1 196 ? 19.227 4.045 -19.870 1.00 89.56 196 VAL A CA 1
ATOM 1506 C C . VAL A 1 196 ? 20.585 3.860 -20.538 1.00 89.56 196 VAL A C 1
ATOM 1508 O O . VAL A 1 196 ? 20.857 4.520 -21.540 1.00 89.56 196 VAL A O 1
ATOM 1511 N N . LEU A 1 197 ? 21.408 2.941 -20.029 1.00 85.38 197 LEU A N 1
ATOM 1512 C CA . LEU A 1 197 ? 22.726 2.659 -20.589 1.00 85.38 197 LEU A CA 1
ATOM 1513 C C . LEU A 1 197 ? 22.626 2.211 -22.052 1.00 85.38 197 LEU A C 1
ATOM 1515 O O . LEU A 1 197 ? 23.370 2.712 -22.883 1.00 85.38 197 LEU A O 1
ATOM 1519 N N . PHE A 1 198 ? 21.673 1.343 -22.398 1.00 86.44 198 PHE A N 1
ATOM 1520 C CA . PHE A 1 198 ? 21.464 0.927 -23.792 1.00 86.44 198 PHE A CA 1
ATOM 1521 C C . PHE A 1 198 ? 20.871 2.036 -24.666 1.00 86.44 198 PHE A C 1
ATOM 1523 O O . PHE A 1 198 ? 21.122 2.066 -25.865 1.00 86.44 198 PHE A O 1
ATOM 1530 N N . SER A 1 199 ? 20.108 2.961 -24.079 1.00 87.88 199 SER A N 1
ATOM 1531 C CA . SER A 1 199 ? 19.506 4.077 -24.818 1.00 87.88 199 SER A CA 1
ATOM 1532 C C . SER A 1 199 ? 20.520 5.169 -25.160 1.00 87.88 199 SER A C 1
ATOM 1534 O O . SER A 1 199 ? 20.480 5.722 -26.254 1.00 87.88 199 SER A O 1
ATOM 1536 N N . ILE A 1 200 ? 21.390 5.518 -24.209 1.00 84.44 200 ILE A N 1
ATOM 1537 C CA . ILE A 1 200 ? 22.302 6.668 -24.315 1.00 84.44 200 ILE A CA 1
ATOM 1538 C C . ILE A 1 200 ? 23.711 6.223 -24.687 1.00 84.44 200 ILE A C 1
ATOM 1540 O O . ILE A 1 200 ? 24.379 6.911 -25.449 1.00 84.44 200 ILE A O 1
ATOM 1544 N N . GLY A 1 201 ? 24.154 5.073 -24.181 1.00 79.38 201 GLY A N 1
ATOM 1545 C CA . GLY A 1 201 ? 25.516 4.578 -24.345 1.00 79.38 201 GLY A CA 1
ATOM 1546 C C . GLY A 1 201 ? 26.013 4.578 -25.793 1.00 79.38 201 GLY A C 1
ATOM 1547 O O . GLY A 1 201 ? 27.062 5.157 -26.047 1.00 79.38 201 GLY A O 1
ATOM 1548 N N . PRO A 1 202 ? 25.253 4.043 -26.766 1.00 82.81 202 PRO A N 1
ATOM 1549 C CA . PRO A 1 202 ? 25.654 4.082 -28.172 1.00 82.81 202 PRO A CA 1
ATOM 1550 C C . PRO A 1 202 ? 25.776 5.486 -28.778 1.00 82.81 202 PRO A C 1
ATOM 1552 O O . PRO A 1 202 ? 26.475 5.656 -29.768 1.00 82.81 202 PRO A O 1
ATOM 1555 N N . LEU A 1 203 ? 25.084 6.487 -28.222 1.00 80.88 203 LEU A N 1
ATOM 1556 C CA . LEU A 1 203 ? 25.099 7.868 -28.726 1.00 80.88 203 LEU A CA 1
ATOM 1557 C C . LEU A 1 203 ? 26.334 8.651 -28.268 1.00 80.88 203 LEU A C 1
ATOM 1559 O O . LEU A 1 203 ? 26.637 9.694 -28.839 1.00 80.88 203 LEU A O 1
ATOM 1563 N N . ILE A 1 204 ? 26.997 8.167 -27.219 1.00 76.88 204 ILE A N 1
ATOM 1564 C CA . ILE A 1 204 ? 28.208 8.756 -26.637 1.00 76.88 204 ILE A CA 1
ATOM 1565 C C . ILE A 1 204 ? 29.428 7.844 -26.812 1.00 76.88 204 ILE A C 1
ATOM 1567 O O . ILE A 1 204 ? 30.481 8.121 -26.246 1.00 76.88 204 ILE A O 1
ATOM 1571 N N . ALA A 1 205 ? 29.267 6.728 -27.527 1.00 71.19 205 ALA A N 1
ATOM 1572 C CA . ALA A 1 205 ? 30.348 5.805 -27.818 1.00 71.19 205 ALA A CA 1
ATOM 1573 C C . ALA A 1 205 ? 31.181 6.349 -28.981 1.00 71.19 205 ALA A C 1
ATOM 1575 O O . ALA A 1 205 ? 30.641 6.665 -30.043 1.00 71.19 205 ALA A O 1
ATOM 1576 N N . ASP A 1 206 ? 32.493 6.403 -28.785 1.00 67.69 206 ASP A N 1
ATOM 1577 C CA . ASP A 1 206 ? 33.442 6.746 -29.835 1.00 67.69 206 ASP A CA 1
ATOM 1578 C C . ASP A 1 206 ? 33.977 5.471 -30.499 1.00 67.69 206 ASP A C 1
ATOM 1580 O O . ASP A 1 206 ? 33.976 4.379 -29.917 1.00 67.69 206 ASP A O 1
ATOM 1584 N N . ASN A 1 207 ? 34.452 5.607 -31.741 1.00 67.00 207 ASN A N 1
ATOM 1585 C CA . ASN A 1 207 ? 35.211 4.545 -32.394 1.00 67.00 207 ASN A CA 1
ATOM 1586 C C . ASN A 1 207 ? 36.573 4.433 -31.699 1.00 67.00 207 ASN A C 1
ATOM 1588 O O . ASN A 1 207 ? 37.466 5.251 -31.920 1.00 67.00 207 ASN A O 1
ATOM 1592 N N . GLY A 1 208 ? 36.714 3.415 -30.860 1.00 64.81 208 GLY A N 1
ATOM 1593 C CA . GLY A 1 208 ? 37.950 3.039 -30.200 1.00 64.81 208 GLY A CA 1
ATOM 1594 C C . GLY A 1 208 ? 39.016 2.510 -31.171 1.00 64.81 208 GLY A C 1
ATOM 1595 O O . GLY A 1 208 ? 38.817 2.471 -32.396 1.00 64.81 208 GLY A O 1
ATOM 1596 N N . PRO A 1 209 ? 40.181 2.109 -30.631 1.00 62.06 209 PRO A N 1
ATOM 1597 C CA . PRO A 1 209 ? 41.289 1.597 -31.426 1.00 62.06 209 PRO A CA 1
ATOM 1598 C C . PRO A 1 209 ? 40.873 0.380 -32.261 1.00 62.06 209 PRO A C 1
ATOM 1600 O O . PRO A 1 209 ? 39.989 -0.391 -31.888 1.00 62.06 209 PRO A O 1
ATOM 1603 N N . ILE A 1 210 ? 41.525 0.224 -33.414 1.00 61.69 210 ILE A N 1
ATOM 1604 C CA . ILE A 1 210 ? 41.303 -0.916 -34.303 1.00 61.69 210 ILE A CA 1
ATOM 1605 C C . ILE A 1 210 ? 41.956 -2.143 -33.667 1.00 61.69 210 ILE A C 1
ATOM 1607 O O . ILE A 1 210 ? 43.178 -2.182 -33.512 1.00 61.69 210 ILE A O 1
ATOM 1611 N N . VAL A 1 211 ? 41.150 -3.145 -33.331 1.00 64.62 211 VAL A N 1
ATOM 1612 C CA . VAL A 1 211 ? 41.604 -4.456 -32.854 1.00 64.62 211 VAL A CA 1
ATOM 1613 C C . VAL A 1 211 ? 41.106 -5.485 -33.866 1.00 64.62 211 VAL A C 1
ATOM 1615 O O . VAL A 1 211 ? 39.942 -5.453 -34.252 1.00 64.62 211 VAL A O 1
ATOM 1618 N N . ASP A 1 212 ? 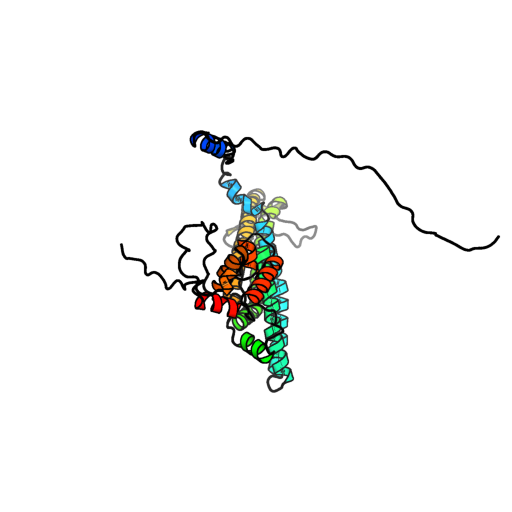42.001 -6.330 -34.381 1.00 67.81 212 ASP A N 1
ATOM 1619 C CA . ASP A 1 212 ? 41.693 -7.348 -35.403 1.00 67.81 212 ASP A CA 1
ATOM 1620 C C . ASP A 1 212 ? 40.989 -6.819 -36.674 1.00 67.81 212 ASP A C 1
ATOM 1622 O O . ASP A 1 212 ? 40.227 -7.522 -37.331 1.00 67.81 212 ASP A O 1
ATOM 1626 N N . GLY A 1 213 ? 41.267 -5.568 -37.059 1.00 64.31 213 GLY A N 1
ATOM 1627 C CA . GLY A 1 213 ? 40.742 -4.955 -38.288 1.00 64.31 213 GLY A CA 1
ATOM 1628 C C . GLY A 1 213 ? 39.377 -4.273 -38.150 1.00 64.31 213 GLY A C 1
ATOM 1629 O O . GLY A 1 213 ? 38.907 -3.684 -39.124 1.00 64.31 213 GLY A O 1
ATOM 1630 N N . HIS A 1 214 ? 38.778 -4.273 -36.956 1.00 60.81 214 HIS A N 1
ATOM 1631 C CA . HIS A 1 214 ? 37.513 -3.596 -36.668 1.00 60.81 214 HIS A CA 1
ATOM 1632 C C . HIS A 1 214 ? 37.700 -2.511 -35.592 1.00 60.81 214 HIS A C 1
ATOM 1634 O O . HIS A 1 214 ? 38.453 -2.687 -34.636 1.00 60.81 214 HIS A O 1
ATOM 1640 N N . HIS A 1 215 ? 37.039 -1.359 -35.759 1.00 60.62 215 HIS A N 1
ATOM 1641 C CA . HIS A 1 215 ? 36.921 -0.355 -34.692 1.00 60.62 215 HIS A CA 1
ATOM 1642 C C . HIS A 1 215 ? 36.071 -0.933 -33.569 1.00 60.62 215 HIS A C 1
ATOM 1644 O O . HIS A 1 215 ? 35.041 -1.497 -33.910 1.00 60.62 215 HIS A O 1
ATOM 1650 N N . GLN A 1 216 ? 36.471 -0.761 -32.303 1.00 63.69 216 GLN A N 1
ATOM 1651 C CA . GLN A 1 216 ? 35.674 -1.137 -31.125 1.00 63.69 216 GLN A CA 1
ATOM 1652 C C . GLN A 1 216 ? 34.763 0.011 -30.657 1.00 63.69 216 GLN A C 1
ATOM 1654 O O . GLN A 1 216 ? 35.200 1.158 -30.612 1.00 63.69 216 GLN A O 1
ATOM 1659 N N . ALA A 1 217 ? 33.525 -0.270 -30.249 1.00 62.06 217 ALA A N 1
ATOM 1660 C CA . ALA A 1 217 ? 32.637 0.712 -29.633 1.00 62.06 217 ALA A CA 1
ATOM 1661 C C . ALA A 1 217 ? 33.004 0.891 -28.151 1.00 62.06 217 ALA A C 1
ATOM 1663 O O . ALA A 1 217 ? 32.784 -0.010 -27.336 1.00 62.06 217 ALA A O 1
ATOM 1664 N N . VAL A 1 218 ? 33.553 2.058 -27.800 1.00 62.16 218 VAL A N 1
ATOM 1665 C CA . VAL A 1 218 ? 34.034 2.356 -26.442 1.00 62.16 218 VAL A CA 1
ATOM 1666 C C . VAL A 1 218 ? 33.279 3.554 -25.877 1.00 62.16 218 VAL A C 1
ATOM 1668 O O . VAL A 1 218 ? 33.215 4.606 -26.511 1.00 62.16 218 VAL A O 1
ATOM 1671 N N . ILE A 1 219 ? 32.716 3.415 -24.671 1.00 61.16 219 ILE A N 1
ATOM 1672 C CA . ILE A 1 219 ? 32.199 4.568 -23.919 1.00 61.16 219 ILE A CA 1
ATOM 1673 C C . ILE A 1 219 ? 33.288 5.075 -22.988 1.00 61.16 219 ILE A C 1
ATOM 1675 O O . ILE A 1 219 ? 33.672 4.371 -22.052 1.00 61.16 219 ILE A O 1
ATOM 1679 N N . ASN A 1 220 ? 33.714 6.316 -23.214 1.00 59.47 220 ASN A N 1
ATOM 1680 C CA . ASN A 1 220 ? 34.731 6.972 -22.408 1.00 59.47 220 ASN A CA 1
ATOM 1681 C C . ASN A 1 220 ? 34.087 7.938 -21.399 1.00 59.47 220 ASN A C 1
ATOM 1683 O O . ASN A 1 220 ? 33.447 8.921 -21.776 1.00 59.47 220 ASN A O 1
ATOM 1687 N N . PHE A 1 221 ? 34.237 7.669 -20.100 1.00 53.62 221 PHE A N 1
ATOM 1688 C CA . PHE A 1 221 ? 33.727 8.537 -19.030 1.00 53.62 221 PHE A CA 1
ATOM 1689 C C . PHE A 1 221 ? 34.829 9.483 -18.520 1.00 53.62 221 PHE A C 1
ATOM 1691 O O . PHE A 1 221 ? 35.214 9.436 -17.354 1.00 53.62 221 PHE A O 1
ATOM 1698 N N . GLY A 1 222 ? 35.323 10.367 -19.393 1.00 47.66 222 GLY A N 1
ATOM 1699 C CA . GLY A 1 222 ? 36.316 11.397 -19.050 1.00 47.66 222 GLY A CA 1
ATOM 1700 C C . GLY A 1 222 ? 37.782 10.985 -19.254 1.00 47.66 222 GLY A C 1
ATOM 1701 O O . GLY A 1 222 ? 38.082 9.857 -19.609 1.00 47.66 222 GLY A O 1
ATOM 1702 N N . ASP A 1 223 ? 38.704 11.925 -19.017 1.00 49.28 223 ASP A N 1
ATOM 1703 C CA . ASP A 1 223 ? 40.145 11.874 -19.363 1.00 49.28 223 ASP A CA 1
ATOM 1704 C C . ASP A 1 223 ? 41.000 10.831 -18.595 1.00 49.28 223 ASP A C 1
ATOM 1706 O O . ASP A 1 223 ? 42.224 10.917 -18.538 1.00 49.28 223 ASP A O 1
ATOM 1710 N N . SER A 1 224 ? 40.391 9.831 -17.955 1.00 48.22 224 SER A N 1
ATOM 1711 C CA . SER A 1 224 ? 41.138 8.755 -17.298 1.00 48.22 224 SER A CA 1
ATOM 1712 C C . SER A 1 224 ? 41.121 7.502 -18.166 1.00 48.22 224 SER A C 1
ATOM 1714 O O . SER A 1 224 ? 40.072 6.877 -18.309 1.00 48.22 224 SER A O 1
ATOM 1716 N N . GLN A 1 225 ? 42.292 7.085 -18.660 1.00 50.34 225 GLN A N 1
ATOM 1717 C CA . GLN A 1 225 ? 42.529 5.850 -19.433 1.00 50.34 225 GLN A CA 1
ATOM 1718 C C . GLN A 1 225 ? 42.212 4.526 -18.691 1.00 50.34 225 GLN A C 1
ATOM 1720 O O . GLN A 1 225 ? 42.759 3.473 -19.006 1.00 50.34 225 GLN A O 1
ATOM 1725 N N . THR A 1 226 ? 41.379 4.555 -17.653 1.00 47.72 226 THR A N 1
ATOM 1726 C CA . THR A 1 226 ? 41.127 3.437 -16.738 1.00 47.72 226 THR A CA 1
ATOM 1727 C C . THR A 1 226 ? 39.675 2.966 -16.712 1.00 47.72 226 THR A C 1
ATOM 1729 O O . THR A 1 226 ? 39.401 1.968 -16.050 1.00 47.72 226 THR A O 1
ATOM 1732 N N . THR A 1 227 ? 38.748 3.615 -17.430 1.00 47.97 227 THR A N 1
ATOM 1733 C CA . THR A 1 227 ? 37.331 3.195 -17.439 1.00 47.97 227 THR A CA 1
ATOM 1734 C C . THR A 1 227 ? 36.732 3.148 -18.844 1.00 47.97 227 THR A C 1
ATOM 1736 O O . THR A 1 227 ? 35.649 3.676 -19.086 1.00 47.97 227 THR A O 1
ATOM 1739 N N . ASP A 1 228 ? 37.426 2.490 -19.771 1.00 53.03 228 ASP A N 1
ATOM 1740 C CA . ASP A 1 228 ? 36.841 2.127 -21.061 1.00 53.03 228 ASP A CA 1
ATOM 1741 C C . ASP A 1 228 ? 35.843 0.980 -20.847 1.00 53.03 228 ASP A C 1
ATOM 1743 O O . ASP A 1 228 ? 36.221 -0.163 -20.574 1.00 53.03 228 ASP A O 1
ATOM 1747 N N . MET A 1 229 ? 34.544 1.275 -20.948 1.00 55.91 229 MET A N 1
ATOM 1748 C CA . MET A 1 229 ? 33.540 0.218 -21.066 1.00 55.91 229 MET A CA 1
ATOM 1749 C C . MET A 1 229 ? 33.465 -0.227 -22.523 1.00 55.91 229 MET A C 1
ATOM 1751 O O . MET A 1 229 ? 32.833 0.425 -23.355 1.00 55.91 229 MET A O 1
ATOM 1755 N N . VAL A 1 230 ? 34.091 -1.368 -22.806 1.00 58.06 230 VAL A N 1
ATOM 1756 C CA . VAL A 1 230 ? 33.828 -2.152 -24.015 1.00 58.06 230 VAL A CA 1
ATOM 1757 C C . VAL A 1 230 ? 32.528 -2.919 -23.792 1.00 58.06 230 VAL A C 1
ATOM 1759 O O . VAL A 1 230 ? 32.383 -3.640 -22.800 1.00 58.06 230 VAL A O 1
ATOM 1762 N N . PHE A 1 231 ? 31.565 -2.770 -24.700 1.00 58.88 231 PHE A N 1
ATOM 1763 C CA . PHE A 1 231 ? 30.292 -3.485 -24.643 1.00 58.88 231 PHE A CA 1
ATOM 1764 C C . PHE A 1 231 ? 30.471 -4.978 -24.955 1.00 58.88 231 PHE A C 1
ATOM 1766 O O . PHE A 1 231 ? 30.233 -5.444 -26.068 1.00 58.88 231 PHE A O 1
ATOM 1773 N N . ASN A 1 232 ? 30.896 -5.744 -23.951 1.00 55.22 232 ASN A N 1
ATOM 1774 C CA . ASN A 1 232 ? 31.037 -7.190 -24.043 1.00 55.22 232 ASN A CA 1
ATOM 1775 C C . ASN A 1 232 ? 29.821 -7.878 -23.403 1.00 55.22 232 ASN A C 1
ATOM 1777 O O . ASN A 1 232 ? 29.668 -7.886 -22.181 1.00 55.22 232 ASN A O 1
ATOM 1781 N N . PHE A 1 233 ? 28.948 -8.461 -24.230 1.00 54.50 233 PHE A N 1
ATOM 1782 C CA . PHE A 1 233 ? 27.726 -9.143 -23.784 1.00 54.50 233 PHE A CA 1
ATOM 1783 C C . PHE A 1 233 ? 27.946 -10.626 -23.438 1.00 54.50 233 PHE A C 1
ATOM 1785 O O . PHE A 1 233 ? 26.989 -11.401 -23.364 1.00 54.50 233 PHE A O 1
ATOM 1792 N N . GLY A 1 234 ? 29.194 -11.053 -23.222 1.00 55.59 234 GLY A N 1
ATOM 1793 C CA . GLY A 1 234 ? 29.518 -12.446 -22.925 1.00 55.59 234 GLY A CA 1
ATOM 1794 C C . GLY A 1 234 ? 29.125 -13.375 -24.079 1.00 55.59 234 GLY A C 1
ATOM 1795 O O . GLY A 1 234 ? 29.520 -13.161 -25.220 1.00 55.59 234 GLY A O 1
ATOM 1796 N N . THR A 1 235 ? 28.318 -14.407 -23.806 1.00 42.75 235 THR A N 1
ATOM 1797 C CA . THR A 1 235 ? 27.897 -15.433 -24.789 1.00 42.75 235 THR A CA 1
ATOM 1798 C C . THR A 1 235 ? 27.056 -14.910 -25.962 1.00 42.75 235 THR A C 1
ATOM 1800 O O . THR A 1 235 ? 26.752 -15.680 -26.867 1.00 42.75 235 THR A O 1
ATOM 1803 N N . LEU A 1 236 ? 26.643 -13.639 -25.943 1.00 49.50 236 LEU A N 1
ATOM 1804 C CA . LEU A 1 236 ? 25.825 -13.003 -26.985 1.00 49.50 236 LEU A CA 1
ATOM 1805 C C . LEU A 1 236 ? 26.648 -12.274 -28.066 1.00 49.50 236 LEU A C 1
ATOM 1807 O O . LEU A 1 236 ? 26.054 -11.748 -29.003 1.00 49.50 236 LEU A O 1
ATOM 1811 N N . GLY A 1 237 ? 27.982 -12.286 -27.967 1.00 57.12 237 GLY A N 1
ATOM 1812 C CA . GLY A 1 237 ? 28.895 -11.645 -28.923 1.00 57.12 237 GLY A CA 1
ATOM 1813 C C . GLY A 1 237 ? 29.401 -10.273 -28.461 1.00 57.12 237 GLY A C 1
ATOM 1814 O O . GLY A 1 237 ? 28.849 -9.666 -27.538 1.00 57.12 237 GLY A O 1
ATOM 1815 N N . SER A 1 238 ? 30.487 -9.803 -29.079 1.00 62.06 238 SER A N 1
ATOM 1816 C CA . SER A 1 238 ? 30.991 -8.436 -28.923 1.00 62.06 238 SER A CA 1
ATOM 1817 C C . SER A 1 238 ? 30.264 -7.498 -29.883 1.00 62.06 238 SER A C 1
ATOM 1819 O O . SER A 1 238 ? 29.870 -7.895 -30.979 1.00 62.06 238 SER A O 1
ATOM 1821 N N . ILE A 1 239 ? 30.048 -6.254 -29.453 1.00 65.88 239 ILE A N 1
ATOM 1822 C CA . ILE A 1 239 ? 29.695 -5.181 -30.381 1.00 65.88 239 ILE A CA 1
ATOM 1823 C C . ILE A 1 239 ? 30.993 -4.525 -30.783 1.00 65.88 239 ILE A C 1
ATOM 1825 O O . ILE A 1 239 ? 31.607 -3.814 -29.984 1.00 65.88 239 ILE A O 1
ATOM 1829 N N . ASP A 1 240 ? 31.392 -4.787 -32.017 1.00 67.00 240 ASP A N 1
ATOM 1830 C CA . ASP A 1 240 ? 32.658 -4.294 -32.501 1.00 67.00 240 ASP A CA 1
ATOM 1831 C C . ASP A 1 240 ? 32.445 -2.849 -32.952 1.00 67.00 240 ASP A C 1
ATOM 1833 O O . ASP A 1 240 ? 33.021 -1.956 -32.361 1.00 67.00 240 ASP A O 1
ATOM 1837 N N . THR A 1 241 ? 31.497 -2.525 -33.830 1.00 71.38 241 THR A N 1
ATOM 1838 C CA . THR A 1 241 ? 31.424 -1.153 -34.379 1.00 71.38 241 THR A CA 1
ATOM 1839 C C . THR A 1 241 ? 30.430 -0.205 -33.688 1.00 71.38 241 THR A C 1
ATOM 1841 O O . THR A 1 241 ? 29.363 -0.604 -33.218 1.00 71.38 241 THR A O 1
ATOM 1844 N N . ALA A 1 242 ? 30.701 1.112 -33.725 1.00 70.88 242 ALA A N 1
ATOM 1845 C CA . ALA A 1 242 ? 29.753 2.129 -33.241 1.00 70.88 242 ALA A CA 1
ATOM 1846 C C . ALA A 1 242 ? 28.408 2.111 -33.999 1.00 70.88 242 ALA A C 1
ATOM 1848 O O . ALA A 1 242 ? 27.362 2.419 -33.434 1.00 70.88 242 ALA A O 1
ATOM 1849 N N . THR A 1 243 ? 28.410 1.699 -35.274 1.00 77.50 243 THR A N 1
ATOM 1850 C CA . THR A 1 243 ? 27.174 1.554 -36.067 1.00 77.50 243 THR A CA 1
ATOM 1851 C C . THR A 1 243 ? 26.325 0.381 -35.575 1.00 77.50 243 THR A C 1
ATOM 1853 O O . THR A 1 243 ? 25.103 0.497 -35.505 1.00 77.50 243 THR A O 1
ATOM 1856 N N . GLU A 1 244 ? 26.950 -0.733 -35.187 1.00 75.62 244 GLU A N 1
ATOM 1857 C CA . GLU A 1 244 ? 26.252 -1.868 -34.573 1.00 75.62 244 GLU A CA 1
ATOM 1858 C C . GLU A 1 244 ? 25.708 -1.515 -33.186 1.00 75.62 244 GLU A C 1
ATOM 1860 O O . GLU A 1 244 ? 24.583 -1.894 -32.858 1.00 75.62 244 GLU A O 1
ATOM 1865 N N . ALA A 1 245 ? 26.440 -0.710 -32.406 1.00 76.75 245 ALA A N 1
ATOM 1866 C CA . ALA A 1 245 ? 25.984 -0.236 -31.100 1.00 76.75 245 ALA A CA 1
ATOM 1867 C C . ALA A 1 245 ? 24.673 0.565 -31.185 1.00 76.75 245 ALA A C 1
ATOM 1869 O O . ALA A 1 245 ? 23.847 0.477 -30.275 1.00 76.75 245 ALA A O 1
ATOM 1870 N N . LEU A 1 246 ? 24.421 1.303 -32.277 1.00 84.19 246 LEU A N 1
ATOM 1871 C CA . LEU A 1 246 ? 23.181 2.075 -32.455 1.00 84.19 246 LEU A CA 1
ATOM 1872 C C . LEU A 1 246 ? 21.914 1.204 -32.421 1.00 84.19 246 LEU A C 1
ATOM 1874 O O . LEU A 1 246 ? 20.848 1.701 -32.050 1.00 84.19 246 LEU A O 1
ATOM 1878 N N . TRP A 1 247 ? 22.012 -0.097 -32.721 1.00 83.81 247 TRP A N 1
ATOM 1879 C CA . TRP A 1 247 ? 20.887 -1.029 -32.580 1.00 83.81 247 TRP A CA 1
ATOM 1880 C C . TRP A 1 247 ? 20.461 -1.259 -31.126 1.00 83.81 247 TRP 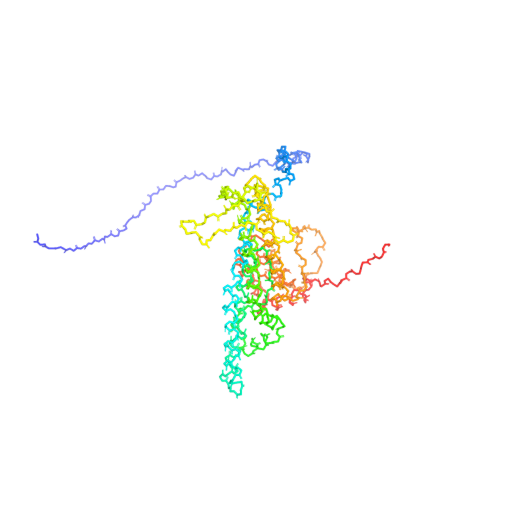A C 1
ATOM 1882 O O . TRP A 1 247 ? 19.328 -1.677 -30.888 1.00 83.81 247 TRP A O 1
ATOM 1892 N N . LEU A 1 248 ? 21.303 -0.932 -30.142 1.00 84.75 248 LEU A N 1
ATOM 1893 C CA . LEU A 1 248 ? 20.932 -0.993 -28.727 1.00 84.75 248 LEU A CA 1
ATOM 1894 C C . LEU A 1 248 ? 20.015 0.155 -28.302 1.00 84.75 248 LEU A C 1
ATOM 1896 O O . LEU A 1 248 ? 19.244 -0.019 -27.362 1.00 84.75 248 LEU A O 1
ATOM 1900 N N . VAL A 1 249 ? 20.029 1.292 -29.002 1.00 89.12 249 VAL A N 1
ATOM 1901 C CA . VAL A 1 249 ? 19.180 2.448 -28.669 1.00 89.12 249 VAL A CA 1
ATOM 1902 C C . VAL A 1 249 ? 17.690 2.077 -28.634 1.00 89.12 249 VAL A C 1
ATOM 1904 O O . VAL A 1 249 ? 17.048 2.303 -27.602 1.00 89.12 249 VAL A O 1
ATOM 1907 N N . PRO A 1 250 ? 17.097 1.462 -29.683 1.00 91.75 250 PRO A N 1
ATOM 1908 C CA . PRO A 1 250 ? 15.705 1.024 -29.617 1.00 91.75 250 PRO A CA 1
ATOM 1909 C C . PRO A 1 250 ? 15.474 -0.061 -28.553 1.00 91.75 250 PRO A C 1
ATOM 1911 O O . PRO A 1 250 ? 14.401 -0.083 -27.952 1.00 91.75 250 PRO A O 1
ATOM 1914 N N . VAL A 1 251 ? 16.462 -0.919 -28.264 1.00 89.19 251 VAL A N 1
ATOM 1915 C CA . VAL A 1 251 ? 16.374 -1.931 -27.193 1.00 89.19 251 VAL A CA 1
ATOM 1916 C C . VAL A 1 251 ? 16.295 -1.266 -25.819 1.00 89.19 251 VAL A C 1
ATOM 1918 O O . VAL A 1 251 ? 15.434 -1.625 -25.018 1.00 89.19 251 VAL A O 1
ATOM 1921 N N . GLY A 1 252 ? 17.130 -0.261 -25.555 1.00 87.44 252 GLY A N 1
ATOM 1922 C CA . GLY A 1 252 ? 17.106 0.523 -24.324 1.00 87.44 252 GLY A CA 1
ATOM 1923 C C . GLY A 1 252 ? 15.797 1.291 -24.146 1.00 87.44 252 GLY A C 1
ATOM 1924 O O . GLY A 1 252 ? 15.195 1.243 -23.074 1.00 87.44 252 GLY A O 1
ATOM 1925 N N . LEU A 1 253 ? 15.294 1.927 -25.209 1.00 91.88 253 LEU A N 1
ATOM 1926 C CA . LEU A 1 253 ? 14.015 2.645 -25.174 1.00 91.88 253 LEU A CA 1
ATOM 1927 C C . LEU A 1 253 ? 12.836 1.698 -24.910 1.00 91.88 253 LEU A C 1
ATOM 1929 O O . LEU A 1 253 ? 11.973 1.996 -24.080 1.00 91.88 253 LEU A O 1
ATOM 1933 N N . LEU A 1 254 ? 12.809 0.532 -25.563 1.00 91.88 254 LEU A N 1
ATOM 1934 C CA . LEU A 1 254 ? 11.821 -0.513 -25.281 1.00 91.88 254 LEU A CA 1
ATOM 1935 C C . LEU A 1 254 ? 11.967 -1.054 -23.853 1.00 91.88 254 LEU A C 1
ATOM 1937 O O . LEU A 1 254 ? 10.956 -1.275 -23.188 1.00 91.88 254 LEU A O 1
ATOM 1941 N N . GLY A 1 255 ? 13.198 -1.203 -23.359 1.00 91.81 255 GLY A N 1
ATOM 1942 C CA . GLY A 1 255 ? 13.508 -1.580 -21.981 1.00 91.81 255 GLY A CA 1
ATOM 1943 C C . GLY A 1 255 ? 12.967 -0.579 -20.957 1.00 91.81 255 GLY A C 1
ATOM 1944 O O . GLY A 1 255 ? 12.349 -0.983 -19.971 1.00 91.81 255 GLY A O 1
ATOM 1945 N N . LEU A 1 256 ? 13.087 0.727 -21.217 1.00 92.00 256 LEU A N 1
ATOM 1946 C CA . LEU A 1 256 ? 12.515 1.780 -20.370 1.00 92.00 256 LEU A CA 1
ATOM 1947 C C . LEU A 1 256 ? 10.988 1.698 -20.323 1.00 92.00 256 LEU A C 1
ATOM 1949 O O . LEU A 1 256 ? 10.393 1.755 -19.244 1.00 92.00 256 LEU A O 1
ATOM 1953 N N . VAL A 1 257 ? 10.348 1.512 -21.481 1.00 90.88 257 VAL A N 1
ATOM 1954 C CA . VAL A 1 257 ? 8.893 1.332 -21.561 1.00 90.88 257 VAL A CA 1
ATOM 1955 C C . VAL A 1 257 ? 8.468 0.070 -20.807 1.00 90.88 257 VAL A C 1
ATOM 1957 O O . VAL A 1 257 ? 7.557 0.128 -19.979 1.00 90.88 257 VAL A O 1
ATOM 1960 N N . ALA A 1 258 ? 9.148 -1.057 -21.028 1.00 91.50 258 ALA A N 1
ATOM 1961 C CA . ALA A 1 258 ? 8.885 -2.311 -20.329 1.00 91.50 258 ALA A CA 1
ATOM 1962 C C . ALA A 1 258 ? 9.055 -2.162 -18.809 1.00 91.50 258 ALA A C 1
ATOM 1964 O O . ALA A 1 258 ? 8.196 -2.613 -18.053 1.00 91.50 258 ALA A O 1
ATOM 1965 N N . THR A 1 259 ? 10.095 -1.456 -18.359 1.00 92.56 259 THR A N 1
ATOM 1966 C CA . THR A 1 259 ? 10.349 -1.160 -16.942 1.00 92.56 259 THR A CA 1
ATOM 1967 C C . THR A 1 259 ? 9.222 -0.322 -16.341 1.00 92.56 259 THR A C 1
ATOM 1969 O O . THR A 1 259 ? 8.705 -0.656 -15.276 1.00 92.56 259 THR A O 1
ATOM 1972 N N . ALA A 1 260 ? 8.758 0.719 -17.037 1.00 89.75 260 ALA A N 1
ATOM 1973 C CA . ALA A 1 260 ? 7.630 1.536 -16.590 1.00 89.75 260 ALA A CA 1
ATOM 1974 C C . ALA A 1 260 ? 6.334 0.713 -16.440 1.00 89.75 260 ALA A C 1
ATOM 1976 O O . ALA A 1 260 ? 5.592 0.863 -15.461 1.00 89.75 260 ALA A O 1
ATOM 1977 N N . TYR A 1 261 ? 6.074 -0.205 -17.376 1.00 89.69 261 TYR A N 1
ATOM 1978 C CA . TYR A 1 261 ? 4.949 -1.136 -17.289 1.00 89.69 261 TYR A CA 1
ATOM 1979 C C . TYR A 1 261 ? 5.118 -2.168 -16.172 1.00 89.69 261 TYR A C 1
ATOM 1981 O O . TYR A 1 261 ? 4.144 -2.458 -15.474 1.00 89.69 261 TYR A O 1
ATOM 1989 N N . ALA A 1 262 ? 6.332 -2.672 -15.949 1.00 91.94 262 ALA A N 1
ATOM 1990 C CA . ALA A 1 262 ? 6.641 -3.598 -14.867 1.00 91.94 262 ALA A CA 1
ATOM 1991 C C . ALA A 1 262 ? 6.432 -2.948 -13.489 1.00 91.94 262 ALA A C 1
ATOM 1993 O O . ALA A 1 262 ? 5.758 -3.532 -12.643 1.00 91.94 262 ALA A O 1
ATOM 1994 N N . ILE A 1 263 ? 6.888 -1.703 -13.296 1.00 91.62 263 ILE A N 1
ATOM 1995 C CA . ILE A 1 263 ? 6.626 -0.902 -12.086 1.00 91.62 263 ILE A CA 1
ATOM 1996 C C . ILE A 1 263 ? 5.118 -0.737 -11.873 1.00 91.62 263 ILE A C 1
ATOM 1998 O O . ILE A 1 263 ? 4.603 -0.937 -10.774 1.00 91.62 263 ILE A O 1
ATOM 2002 N N . SER A 1 264 ? 4.384 -0.398 -12.934 1.00 88.75 264 SER A N 1
ATOM 2003 C CA . SER A 1 264 ? 2.930 -0.235 -12.885 1.00 88.75 264 SER A CA 1
ATOM 2004 C C . SER A 1 264 ? 2.209 -1.541 -12.521 1.00 88.75 264 SER A C 1
ATOM 2006 O O . SER A 1 264 ? 1.302 -1.529 -11.685 1.00 88.75 264 SER A O 1
ATOM 2008 N N . GLY A 1 265 ? 2.626 -2.671 -13.099 1.00 89.75 265 GLY A N 1
ATOM 2009 C CA . GLY A 1 265 ? 2.115 -3.999 -12.760 1.00 89.75 265 GLY A CA 1
ATOM 2010 C C . GLY A 1 265 ? 2.406 -4.361 -11.304 1.00 89.75 265 GLY A C 1
ATOM 2011 O O . GLY A 1 265 ? 1.491 -4.723 -10.561 1.00 89.75 265 GLY A O 1
ATOM 2012 N N . TRP A 1 266 ? 3.644 -4.159 -10.859 1.00 94.06 266 TRP A N 1
ATOM 2013 C CA . TRP A 1 266 ? 4.071 -4.414 -9.486 1.00 94.06 266 TRP A CA 1
ATOM 2014 C C . TRP A 1 266 ? 3.330 -3.560 -8.456 1.00 94.06 266 TRP A C 1
ATOM 2016 O O . TRP A 1 266 ? 2.886 -4.078 -7.433 1.00 94.06 266 TRP A O 1
ATOM 2026 N N . ALA A 1 267 ? 3.105 -2.276 -8.740 1.00 89.75 267 ALA A N 1
ATOM 2027 C CA . ALA A 1 267 ? 2.305 -1.395 -7.892 1.00 89.75 267 ALA A CA 1
ATOM 2028 C C . ALA A 1 267 ? 0.878 -1.934 -7.693 1.00 89.75 267 ALA A C 1
ATOM 2030 O O . ALA A 1 267 ? 0.346 -1.914 -6.586 1.00 89.75 267 ALA A O 1
ATOM 2031 N N . THR A 1 268 ? 0.253 -2.462 -8.751 1.00 88.25 268 THR A N 1
ATOM 2032 C CA . THR A 1 268 ? -1.083 -3.066 -8.629 1.00 88.25 268 THR A CA 1
ATOM 2033 C C . THR A 1 268 ? -1.068 -4.398 -7.884 1.00 88.25 268 THR A C 1
ATOM 2035 O O . THR A 1 268 ? -1.983 -4.667 -7.107 1.00 88.25 268 THR A O 1
ATOM 2038 N N . LEU A 1 269 ? -0.037 -5.222 -8.086 1.00 91.94 269 LEU A N 1
ATOM 2039 C CA . LEU A 1 269 ? 0.109 -6.502 -7.396 1.00 91.94 269 LEU A CA 1
ATOM 2040 C C . LEU A 1 269 ? 0.312 -6.291 -5.893 1.00 91.94 269 LEU A C 1
ATOM 2042 O O . LEU A 1 269 ? -0.394 -6.885 -5.083 1.00 91.94 269 LEU A O 1
ATOM 2046 N N . SER A 1 270 ? 1.231 -5.400 -5.532 1.00 89.75 270 SER A N 1
ATOM 2047 C CA . SER A 1 270 ? 1.524 -5.046 -4.144 1.00 89.75 270 SER A CA 1
ATOM 2048 C C . SER A 1 270 ? 0.331 -4.391 -3.443 1.00 89.75 270 SER A C 1
ATOM 2050 O O . SER A 1 270 ? 0.029 -4.764 -2.313 1.00 89.75 270 SER A O 1
ATOM 2052 N N . ALA A 1 271 ? -0.438 -3.532 -4.122 1.00 87.44 271 ALA A N 1
ATOM 2053 C CA . ALA A 1 271 ? -1.677 -2.983 -3.566 1.00 87.44 271 ALA A CA 1
ATOM 2054 C C . ALA A 1 271 ? -2.766 -4.053 -3.348 1.00 87.44 271 ALA A C 1
ATOM 2056 O O . ALA A 1 271 ? -3.472 -4.028 -2.339 1.00 87.44 271 ALA A O 1
ATOM 2057 N N . LYS A 1 272 ? -2.898 -5.031 -4.257 1.00 88.12 272 LYS A N 1
ATOM 2058 C CA . LYS A 1 272 ? -3.791 -6.188 -4.059 1.00 88.12 272 LYS A CA 1
ATOM 2059 C C . LYS A 1 272 ? -3.335 -7.056 -2.890 1.00 88.12 272 LYS A C 1
ATOM 2061 O O . LYS A 1 272 ? -4.162 -7.488 -2.094 1.00 88.12 272 LYS A O 1
ATOM 2066 N N . TRP A 1 273 ? -2.032 -7.283 -2.762 1.00 88.31 273 TRP A N 1
ATOM 2067 C CA . TRP A 1 273 ? -1.466 -8.018 -1.637 1.00 88.31 273 TRP A CA 1
ATOM 2068 C C . TRP A 1 273 ? -1.684 -7.276 -0.309 1.00 88.31 273 TRP A C 1
ATOM 2070 O O . TRP A 1 273 ? -2.111 -7.886 0.668 1.00 88.31 273 TRP A O 1
ATOM 2080 N N . ALA A 1 274 ? -1.537 -5.948 -0.296 1.00 87.88 274 ALA A N 1
ATOM 2081 C CA . ALA A 1 274 ? -1.907 -5.103 0.835 1.00 87.88 274 ALA A CA 1
ATOM 2082 C C . ALA A 1 274 ? -3.403 -5.216 1.165 1.00 87.88 274 ALA A C 1
ATOM 2084 O O . ALA A 1 274 ? -3.758 -5.349 2.331 1.00 87.88 274 ALA A O 1
ATOM 2085 N N . ARG A 1 275 ? -4.293 -5.243 0.163 1.00 85.19 275 ARG A N 1
ATOM 2086 C CA . ARG A 1 275 ? -5.730 -5.489 0.382 1.00 85.19 275 ARG A CA 1
ATOM 2087 C C . ARG A 1 275 ? -5.986 -6.854 1.020 1.00 85.19 275 ARG A C 1
ATOM 2089 O O . ARG A 1 275 ? -6.795 -6.933 1.935 1.00 85.19 275 ARG A O 1
ATOM 2096 N N . LEU A 1 276 ? -5.299 -7.902 0.567 1.00 84.56 276 LEU A N 1
ATOM 2097 C CA . LEU A 1 276 ? -5.439 -9.257 1.110 1.00 84.56 276 LEU A CA 1
ATOM 2098 C C . LEU A 1 276 ? -4.939 -9.368 2.555 1.00 84.56 276 LEU A C 1
ATOM 2100 O O . LEU A 1 276 ? -5.572 -10.043 3.361 1.00 84.56 276 LEU A O 1
ATOM 2104 N N . MET A 1 277 ? -3.817 -8.722 2.878 1.00 86.56 277 MET A N 1
ATOM 2105 C CA . MET A 1 277 ? -3.200 -8.819 4.203 1.00 86.56 277 MET A CA 1
ATOM 2106 C C . MET A 1 277 ? -3.793 -7.851 5.226 1.00 86.56 277 MET A C 1
ATOM 2108 O O . MET A 1 277 ? -3.827 -8.161 6.414 1.00 86.56 277 MET A O 1
ATOM 2112 N N . LEU A 1 278 ? -4.235 -6.675 4.786 1.00 81.19 278 LEU A N 1
ATOM 2113 C CA . LEU A 1 278 ? -4.676 -5.596 5.668 1.00 81.19 278 LEU A CA 1
ATOM 2114 C C . LEU A 1 278 ? -6.190 -5.384 5.659 1.00 81.19 278 LEU A C 1
ATOM 2116 O O . LEU A 1 278 ? -6.713 -4.706 6.543 1.00 81.19 278 LEU A O 1
ATOM 2120 N N . GLY A 1 279 ? -6.887 -5.899 4.647 1.00 68.38 279 GLY A N 1
ATOM 2121 C CA . GLY A 1 279 ? -8.338 -5.828 4.559 1.00 68.38 279 GLY A CA 1
ATOM 2122 C C . GLY A 1 279 ? -9.015 -6.884 5.426 1.00 68.38 279 GLY A C 1
ATOM 2123 O O . GLY A 1 279 ? -8.488 -7.980 5.629 1.00 68.38 279 GLY A O 1
ATOM 2124 N N . SER A 1 280 ? -10.216 -6.584 5.919 1.00 61.62 280 SER A N 1
ATOM 2125 C CA . SER A 1 280 ? -11.062 -7.634 6.482 1.00 61.62 280 SER A CA 1
ATOM 2126 C C . SER A 1 280 ? -11.533 -8.549 5.346 1.00 61.62 280 SER A C 1
ATOM 2128 O O . SER A 1 280 ? -11.956 -8.072 4.296 1.00 61.62 280 SER A O 1
ATOM 2130 N N . ARG A 1 281 ? -11.528 -9.874 5.550 1.00 53.31 281 ARG A N 1
ATOM 2131 C CA . ARG A 1 281 ? -12.174 -10.857 4.646 1.00 53.31 281 ARG A CA 1
ATOM 2132 C C . ARG A 1 281 ? -13.706 -10.696 4.577 1.00 53.31 281 ARG A C 1
ATOM 2134 O O . ARG A 1 281 ? -14.409 -11.648 4.242 1.00 53.31 281 ARG A O 1
ATOM 2141 N N . ALA A 1 282 ? -14.245 -9.538 4.961 1.00 45.47 282 ALA A N 1
ATOM 2142 C CA . ALA A 1 282 ? -15.651 -9.235 4.786 1.00 45.47 282 ALA A CA 1
ATOM 2143 C C . ALA A 1 282 ? -15.951 -9.382 3.292 1.00 45.47 282 ALA A C 1
ATOM 2145 O O . ALA A 1 282 ? -15.288 -8.744 2.475 1.00 45.47 282 ALA A O 1
ATOM 2146 N N . ARG A 1 283 ? -16.871 -10.296 2.954 1.00 41.75 283 ARG A N 1
ATOM 2147 C CA . ARG A 1 283 ? -17.269 -10.584 1.569 1.00 41.75 283 ARG A CA 1
ATOM 2148 C C . ARG A 1 283 ? -17.488 -9.265 0.835 1.00 41.75 283 ARG A C 1
ATOM 2150 O O . ARG A 1 283 ? -18.077 -8.356 1.421 1.00 41.75 283 ARG A O 1
ATOM 2157 N N . ASP A 1 284 ? -17.019 -9.179 -0.409 1.00 40.94 284 ASP A N 1
ATOM 2158 C CA . ASP A 1 284 ? -17.335 -8.061 -1.295 1.00 40.94 284 ASP A CA 1
ATOM 2159 C C . ASP A 1 284 ? -18.863 -7.902 -1.310 1.00 40.94 284 ASP A C 1
ATOM 2161 O O . ASP A 1 284 ? -19.588 -8.730 -1.860 1.00 40.94 284 ASP A O 1
ATOM 2165 N N . ILE A 1 285 ? -19.365 -6.882 -0.615 1.00 44.72 285 ILE A N 1
ATOM 2166 C CA . ILE A 1 285 ? -20.767 -6.491 -0.694 1.00 44.72 285 ILE A CA 1
ATOM 2167 C C . ILE A 1 285 ? -20.882 -5.793 -2.052 1.00 44.72 285 ILE A C 1
ATOM 2169 O O . ILE A 1 285 ? -20.185 -4.795 -2.248 1.00 44.72 285 ILE A O 1
ATOM 2173 N N . PRO A 1 286 ? -21.683 -6.313 -3.003 1.00 44.78 286 PRO A N 1
ATOM 2174 C CA . PRO A 1 286 ? -21.801 -5.723 -4.330 1.00 44.78 286 PRO A CA 1
ATOM 2175 C C . PRO A 1 286 ? -22.140 -4.243 -4.206 1.00 44.78 286 PRO A C 1
ATOM 2177 O O . PRO A 1 286 ? -23.025 -3.898 -3.415 1.00 44.78 286 PRO A O 1
ATOM 2180 N N . ALA A 1 287 ? -21.438 -3.399 -4.971 1.00 40.53 287 ALA A N 1
ATOM 2181 C CA . ALA A 1 287 ? -21.724 -1.973 -5.060 1.00 40.53 287 ALA A CA 1
ATOM 2182 C C . ALA A 1 287 ? -23.222 -1.763 -5.350 1.00 40.53 287 ALA A C 1
ATOM 2184 O O . ALA A 1 287 ? -23.816 -2.577 -6.069 1.00 40.53 287 ALA A O 1
ATOM 2185 N N . PRO A 1 288 ? -23.858 -0.718 -4.793 1.00 47.19 288 PRO A N 1
ATOM 2186 C CA . PRO A 1 288 ? -25.281 -0.508 -4.991 1.00 47.19 288 PRO A CA 1
ATOM 2187 C C . PRO A 1 288 ? -25.544 -0.350 -6.495 1.00 47.19 288 PRO A C 1
ATOM 2189 O O . PRO A 1 288 ? -24.738 0.296 -7.172 1.00 47.19 288 PRO A O 1
ATOM 2192 N N . PRO A 1 289 ? -26.646 -0.892 -7.042 1.00 42.34 289 PRO A N 1
ATOM 2193 C CA . PRO A 1 289 ? -27.090 -0.460 -8.358 1.00 42.34 289 PRO A CA 1
ATOM 2194 C C . PRO A 1 289 ? -27.230 1.068 -8.325 1.00 42.34 289 PRO A C 1
ATOM 2196 O O . PRO A 1 289 ? -27.842 1.622 -7.412 1.00 42.34 289 PRO A O 1
ATOM 2199 N N . ALA A 1 290 ? -26.601 1.743 -9.291 1.00 44.97 290 ALA A N 1
ATOM 2200 C CA . ALA A 1 290 ? -26.519 3.206 -9.375 1.00 44.97 290 ALA A CA 1
ATOM 2201 C C . ALA A 1 290 ? -27.893 3.890 -9.525 1.00 44.97 290 ALA A C 1
ATOM 2203 O O . ALA A 1 290 ? -28.002 5.111 -9.447 1.00 44.97 290 ALA A O 1
ATOM 2204 N N . THR A 1 291 ? -28.943 3.098 -9.702 1.00 42.12 291 THR A N 1
ATOM 2205 C CA . THR A 1 291 ? -30.334 3.506 -9.745 1.00 42.12 291 THR A CA 1
ATOM 2206 C C . THR A 1 291 ? -31.108 2.665 -8.735 1.00 42.12 291 THR A C 1
ATOM 2208 O O . THR A 1 291 ? -31.396 1.489 -8.954 1.00 42.12 291 THR A O 1
ATOM 2211 N N . ILE A 1 292 ? -31.459 3.270 -7.600 1.00 50.78 292 ILE A N 1
ATOM 2212 C CA . ILE A 1 292 ? -32.667 2.855 -6.888 1.00 50.78 292 ILE A CA 1
ATOM 2213 C C . ILE A 1 292 ? -33.796 3.386 -7.769 1.00 50.78 292 ILE A C 1
ATOM 2215 O O . ILE A 1 292 ? -34.191 4.540 -7.642 1.00 50.78 292 ILE A O 1
ATOM 2219 N N . GLU A 1 293 ? -34.202 2.613 -8.776 1.00 41.56 293 GLU A N 1
ATOM 2220 C CA . GLU A 1 293 ? -35.431 2.929 -9.494 1.00 41.56 293 GLU A CA 1
ATOM 2221 C C . GLU A 1 293 ? -36.585 2.769 -8.505 1.00 41.56 293 GLU A C 1
ATOM 2223 O O . GLU A 1 293 ? -36.713 1.726 -7.856 1.00 41.56 293 GLU A O 1
ATOM 2228 N N . ASP A 1 294 ? -37.400 3.816 -8.374 1.00 42.41 294 ASP A N 1
ATOM 2229 C CA . ASP A 1 294 ? -38.653 3.829 -7.620 1.00 42.41 294 ASP A CA 1
ATOM 2230 C C . ASP A 1 294 ? -39.674 2.890 -8.295 1.00 42.41 294 ASP A C 1
ATOM 2232 O O . ASP A 1 294 ? -40.646 3.310 -8.922 1.00 42.41 294 ASP A O 1
ATOM 2236 N N . GLY A 1 295 ? -39.425 1.584 -8.222 1.00 39.62 295 GLY A N 1
ATOM 2237 C CA . GLY A 1 295 ? -40.342 0.546 -8.665 1.00 39.62 295 GLY A CA 1
ATOM 2238 C C . GLY A 1 295 ? -41.401 0.267 -7.588 1.00 39.62 295 GLY A C 1
ATOM 2239 O O . GLY A 1 295 ? -41.054 0.149 -6.409 1.00 39.62 295 GLY A O 1
ATOM 2240 N N . PRO A 1 296 ? -42.686 0.083 -7.944 1.00 39.09 296 PRO A N 1
ATOM 2241 C CA . PRO A 1 296 ? -43.806 -0.037 -6.999 1.00 39.09 296 PRO A CA 1
ATOM 2242 C C . PRO A 1 296 ? -43.830 -1.325 -6.141 1.00 39.09 296 PRO A C 1
ATOM 2244 O O . PRO A 1 296 ? -44.846 -1.634 -5.524 1.00 39.09 296 PRO A O 1
ATOM 2247 N N . ALA A 1 297 ? -42.729 -2.076 -6.052 1.00 41.91 297 ALA A N 1
ATOM 2248 C CA . ALA A 1 297 ? -42.646 -3.335 -5.305 1.00 41.91 297 ALA A CA 1
ATOM 2249 C C . ALA A 1 297 ? -42.169 -3.190 -3.840 1.00 41.91 297 ALA A C 1
ATOM 2251 O O . ALA A 1 297 ? -42.188 -4.169 -3.101 1.00 41.91 297 ALA A O 1
ATOM 2252 N N . ALA A 1 298 ? -41.782 -1.992 -3.385 1.00 42.53 298 ALA A N 1
ATOM 2253 C CA . ALA A 1 298 ? -41.295 -1.749 -2.015 1.00 42.53 298 ALA A CA 1
ATOM 2254 C C . ALA A 1 298 ? -42.386 -1.297 -1.013 1.00 42.53 298 ALA A C 1
ATOM 2256 O O . ALA A 1 298 ? -42.076 -0.746 0.041 1.00 42.53 298 ALA A O 1
ATOM 2257 N N . ALA A 1 299 ? -43.669 -1.481 -1.340 1.00 40.34 299 ALA A N 1
ATOM 2258 C CA . ALA A 1 299 ? -44.787 -0.929 -0.566 1.00 40.34 299 ALA A CA 1
ATOM 2259 C C . ALA A 1 299 ? -45.388 -1.872 0.497 1.00 40.34 299 ALA A C 1
ATOM 2261 O O . ALA A 1 299 ? -46.403 -1.529 1.099 1.00 40.34 299 ALA A O 1
ATOM 2262 N N . ALA A 1 300 ? -44.792 -3.032 0.777 1.00 45.44 300 ALA A N 1
ATOM 2263 C CA . ALA A 1 300 ? -45.281 -3.921 1.830 1.00 45.44 300 ALA A CA 1
ATOM 2264 C C . ALA A 1 300 ? -44.154 -4.301 2.797 1.00 45.44 300 ALA A C 1
ATOM 2266 O O . ALA A 1 300 ? -43.100 -4.757 2.371 1.00 45.44 300 ALA A O 1
ATOM 2267 N N . VAL A 1 301 ? -44.454 -4.162 4.093 1.00 49.06 301 VAL A N 1
ATOM 2268 C CA . VAL A 1 301 ? -43.624 -4.406 5.291 1.00 49.06 301 VAL A CA 1
ATOM 2269 C C . VAL A 1 301 ? -42.833 -3.185 5.800 1.00 49.06 301 VAL A C 1
ATOM 2271 O O . VAL A 1 301 ? -41.618 -3.099 5.689 1.00 49.06 301 VAL A O 1
ATOM 2274 N N . THR A 1 302 ? -43.540 -2.275 6.479 1.00 50.12 302 THR A N 1
ATOM 2275 C CA . THR A 1 302 ? -42.938 -1.365 7.474 1.00 50.12 302 THR A CA 1
ATOM 2276 C C . THR A 1 302 ? -43.802 -1.430 8.735 1.00 50.12 302 THR A C 1
ATOM 2278 O O . THR A 1 302 ? -44.881 -0.842 8.751 1.00 50.12 302 THR A O 1
ATOM 2281 N N . GLN A 1 303 ? -43.400 -2.184 9.767 1.00 56.66 303 GLN A N 1
ATOM 2282 C CA . GLN A 1 303 ? -44.192 -2.310 11.008 1.00 56.66 303 GLN A CA 1
ATOM 2283 C C . GLN A 1 303 ? -43.672 -1.474 12.192 1.00 56.66 303 GLN A C 1
ATOM 2285 O O . GLN A 1 303 ? -44.407 -1.314 13.162 1.0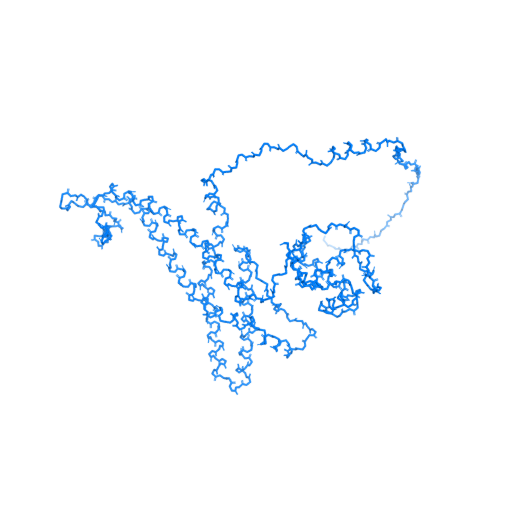0 56.66 303 GLN A O 1
ATOM 2290 N N . ASP A 1 304 ? -42.479 -0.866 12.125 1.00 73.38 304 ASP A N 1
ATOM 2291 C CA . ASP A 1 304 ? -41.981 0.003 13.207 1.00 73.38 304 ASP A CA 1
ATOM 2292 C C . ASP A 1 304 ? -42.147 1.500 12.878 1.00 73.38 304 ASP A C 1
ATOM 2294 O O . ASP A 1 304 ? -41.583 2.021 11.908 1.00 73.38 304 ASP A O 1
ATOM 2298 N N . ALA A 1 305 ? -42.909 2.209 13.718 1.00 79.25 305 ALA A N 1
ATOM 2299 C CA . ALA A 1 305 ? -43.221 3.631 13.570 1.00 79.25 305 ALA A CA 1
ATOM 2300 C C . ALA A 1 305 ? -41.974 4.533 13.546 1.00 79.25 305 ALA A C 1
ATOM 2302 O O . ALA A 1 305 ? -42.002 5.608 12.944 1.00 79.25 305 ALA A O 1
ATOM 2303 N N . ARG A 1 306 ? -40.854 4.100 14.140 1.00 80.94 306 ARG A N 1
ATOM 2304 C CA . ARG A 1 306 ? -39.605 4.877 14.152 1.00 80.94 306 ARG A CA 1
ATOM 2305 C C . ARG A 1 306 ? -38.985 5.004 12.765 1.00 80.94 306 ARG A C 1
ATOM 2307 O O . ARG A 1 306 ? -38.401 6.043 12.464 1.00 80.94 306 ARG A O 1
ATOM 2314 N N . ILE A 1 307 ? -39.178 4.028 11.875 1.00 85.06 307 ILE A N 1
ATOM 2315 C CA . ILE A 1 307 ? -38.694 4.114 10.484 1.00 85.06 307 ILE A CA 1
ATOM 2316 C C . ILE A 1 307 ? -39.433 5.206 9.715 1.00 85.06 307 ILE A C 1
ATOM 2318 O O . ILE A 1 307 ? -38.825 5.909 8.908 1.00 85.06 307 ILE A O 1
ATOM 2322 N N . ALA A 1 308 ? -40.726 5.394 9.990 1.00 82.38 308 ALA A N 1
ATOM 2323 C CA . ALA A 1 308 ? -41.528 6.428 9.344 1.00 82.38 308 ALA A CA 1
ATOM 2324 C C . ALA A 1 308 ? -41.054 7.854 9.693 1.00 82.38 308 ALA A C 1
ATOM 2326 O O . ALA A 1 308 ? -41.327 8.793 8.948 1.00 82.38 308 ALA A O 1
ATOM 2327 N N . THR A 1 309 ? -40.300 8.028 10.786 1.00 86.62 309 THR A N 1
ATOM 2328 C CA . THR A 1 309 ? -39.711 9.324 11.181 1.00 86.62 309 THR A CA 1
ATOM 2329 C C . THR A 1 309 ? -38.445 9.694 10.390 1.00 86.62 309 THR A C 1
ATOM 2331 O O . THR A 1 309 ? -37.959 10.836 10.449 1.00 86.62 309 THR A O 1
ATOM 2334 N N . LEU A 1 310 ? -37.888 8.737 9.641 1.00 88.50 310 LEU A N 1
ATOM 2335 C CA . LEU A 1 310 ? -36.711 8.941 8.808 1.00 88.50 310 LEU A CA 1
ATOM 2336 C C . LEU A 1 310 ? -37.098 9.581 7.471 1.00 88.50 310 LEU A C 1
ATOM 2338 O O . LEU A 1 310 ? -38.018 9.152 6.773 1.00 88.50 310 LEU A O 1
ATOM 2342 N N . THR A 1 311 ? -36.334 10.594 7.071 1.00 90.25 311 THR A N 1
ATOM 2343 C CA . THR A 1 311 ? -36.425 11.162 5.718 1.00 90.25 311 THR A CA 1
ATOM 2344 C C . THR A 1 311 ? -36.037 10.117 4.666 1.00 90.25 311 THR A C 1
ATOM 2346 O O . THR A 1 311 ? -35.390 9.122 4.990 1.00 90.25 311 THR A O 1
ATOM 2349 N N . SER A 1 312 ? -36.392 10.335 3.394 1.00 81.62 312 SER A N 1
ATOM 2350 C CA . SER A 1 312 ? -35.966 9.458 2.285 1.00 81.62 312 SER A CA 1
ATOM 2351 C C . SER A 1 312 ? -34.455 9.219 2.311 1.00 81.62 312 SER A C 1
ATOM 2353 O O . SER A 1 312 ? -34.004 8.082 2.380 1.00 81.62 312 SER A O 1
ATOM 2355 N N . ARG A 1 313 ? -33.673 10.296 2.430 1.00 86.50 313 ARG A N 1
ATOM 2356 C CA . ARG A 1 313 ? -32.213 10.202 2.479 1.00 86.50 313 ARG A CA 1
ATOM 2357 C C . ARG A 1 313 ? -31.681 9.455 3.700 1.00 86.50 313 ARG A C 1
ATOM 2359 O O . ARG A 1 313 ? -30.673 8.764 3.609 1.00 86.50 313 ARG A O 1
ATOM 2366 N N . GLU A 1 314 ? -32.327 9.601 4.853 1.00 90.19 314 GLU A N 1
ATOM 2367 C CA . GLU A 1 314 ? -31.953 8.863 6.063 1.00 90.19 314 GLU A CA 1
ATOM 2368 C C . GLU A 1 314 ? -32.287 7.370 5.950 1.00 90.19 314 GLU A C 1
ATOM 2370 O O . GLU A 1 314 ? -31.515 6.550 6.441 1.00 90.19 314 GLU A O 1
ATOM 2375 N N . ARG A 1 315 ? -33.376 7.011 5.259 1.00 91.00 315 ARG A N 1
ATOM 2376 C CA . ARG A 1 315 ? -33.710 5.617 4.934 1.00 91.00 315 ARG A CA 1
ATOM 2377 C C . ARG A 1 315 ? -32.675 4.994 4.001 1.00 91.00 315 ARG A C 1
ATOM 2379 O O . ARG A 1 315 ? -32.216 3.892 4.285 1.00 91.00 315 ARG A O 1
ATOM 2386 N N . ASP A 1 316 ? -32.225 5.714 2.975 1.00 86.88 316 ASP A N 1
ATOM 2387 C CA . ASP A 1 316 ? -31.179 5.208 2.073 1.00 86.88 316 ASP A CA 1
ATOM 2388 C C . ASP A 1 316 ? -29.850 4.991 2.815 1.00 86.88 316 ASP A C 1
ATOM 2390 O O . ASP A 1 316 ? -29.170 3.977 2.641 1.00 86.88 316 ASP A O 1
ATOM 2394 N N . VAL A 1 317 ? -29.480 5.931 3.694 1.00 89.19 317 VAL A N 1
ATOM 2395 C CA . VAL A 1 317 ? -28.286 5.803 4.543 1.00 89.19 317 VAL A CA 1
ATOM 2396 C C . VAL A 1 317 ? -28.431 4.622 5.511 1.00 89.19 317 VAL A C 1
ATOM 2398 O O . VAL A 1 317 ? -27.481 3.853 5.649 1.00 89.19 317 VAL A O 1
ATOM 2401 N N . LEU A 1 318 ? -29.598 4.432 6.140 1.00 90.75 318 LEU A N 1
ATOM 2402 C CA . LEU A 1 318 ? -29.874 3.290 7.021 1.00 90.75 318 LEU A CA 1
ATOM 2403 C C . LEU A 1 318 ? -29.793 1.954 6.266 1.00 90.75 318 LEU A C 1
ATOM 2405 O O . LEU A 1 318 ? -29.219 0.998 6.782 1.00 90.75 318 LEU A O 1
ATOM 2409 N N . LEU A 1 319 ? -30.303 1.895 5.034 1.00 88.62 319 LEU A N 1
ATOM 2410 C CA . LEU A 1 319 ? -30.229 0.711 4.178 1.00 88.62 319 LEU A CA 1
ATOM 2411 C C . LEU A 1 319 ? -28.771 0.329 3.889 1.00 88.62 319 LEU A C 1
ATOM 2413 O O . LEU A 1 319 ? -28.384 -0.830 4.045 1.00 88.62 319 LEU A O 1
ATOM 2417 N N . LEU A 1 320 ? -27.936 1.300 3.508 1.00 82.00 320 LEU A N 1
ATOM 2418 C CA . LEU A 1 320 ? -26.511 1.060 3.267 1.00 82.00 320 LEU A CA 1
ATOM 2419 C C . LEU A 1 320 ? -25.763 0.701 4.562 1.00 82.00 320 LEU A C 1
ATOM 2421 O O . LEU A 1 320 ? -24.892 -0.170 4.548 1.00 82.00 320 LEU A O 1
ATOM 2425 N N . MET A 1 321 ? -26.125 1.309 5.698 1.00 87.62 321 MET A N 1
ATOM 2426 C CA . MET A 1 321 ? -25.601 0.924 7.015 1.00 87.62 321 MET A CA 1
ATOM 2427 C C . MET A 1 321 ? -25.922 -0.536 7.349 1.00 87.62 321 MET A C 1
ATOM 2429 O O . MET A 1 321 ? -25.014 -1.271 7.731 1.00 87.62 321 MET A O 1
ATOM 2433 N N . ALA A 1 322 ? -27.175 -0.960 7.167 1.00 86.19 322 ALA A N 1
ATOM 2434 C CA . ALA A 1 322 ? -27.631 -2.327 7.415 1.00 86.19 322 ALA A CA 1
ATOM 2435 C C . ALA A 1 322 ? -26.957 -3.346 6.482 1.00 86.19 322 ALA A C 1
ATOM 2437 O O . ALA A 1 322 ? -26.656 -4.465 6.887 1.00 86.19 322 ALA A O 1
ATOM 2438 N N . ARG A 1 323 ? -26.622 -2.931 5.254 1.00 80.81 323 ARG A N 1
ATOM 2439 C CA . ARG A 1 323 ? -25.820 -3.717 4.303 1.00 80.81 323 ARG A CA 1
ATOM 2440 C C . ARG A 1 323 ? -24.317 -3.712 4.600 1.00 80.81 323 ARG A C 1
ATOM 2442 O O . ARG A 1 323 ? -23.557 -4.306 3.845 1.00 80.81 323 ARG A O 1
ATOM 2449 N N . GLY A 1 324 ? -23.864 -3.051 5.666 1.00 77.94 324 GLY A N 1
ATOM 2450 C CA . GLY A 1 324 ? -22.464 -3.065 6.091 1.00 77.94 324 GLY A CA 1
ATOM 2451 C C . GLY A 1 324 ? -21.544 -2.121 5.312 1.00 77.94 324 GLY A C 1
ATOM 2452 O O . GLY A 1 324 ? -20.332 -2.340 5.290 1.00 77.94 324 GLY A O 1
ATOM 2453 N N . TYR A 1 325 ? -22.077 -1.082 4.666 1.00 75.19 325 TYR A N 1
ATOM 2454 C CA . TYR A 1 325 ? -21.261 -0.022 4.064 1.00 75.19 325 TYR A CA 1
ATOM 2455 C C . TYR A 1 325 ? -20.602 0.839 5.143 1.00 75.19 325 TYR A C 1
ATOM 2457 O O . TYR A 1 325 ? -21.112 0.931 6.256 1.00 75.19 325 TYR A O 1
ATOM 2465 N N . SER A 1 326 ? -19.486 1.491 4.827 1.00 74.88 326 SER A N 1
ATOM 2466 C CA . SER A 1 326 ? -18.813 2.507 5.644 1.00 74.88 326 SER A CA 1
ATOM 2467 C C . SER A 1 326 ? -19.285 3.919 5.280 1.00 74.88 326 SER A C 1
ATOM 2469 O O . SER A 1 326 ? -19.917 4.136 4.251 1.00 74.88 326 SER A O 1
ATOM 2471 N N . ASN A 1 327 ? -18.967 4.918 6.110 1.00 76.00 327 ASN A N 1
ATOM 2472 C CA . ASN A 1 327 ? -19.347 6.307 5.818 1.00 76.00 327 ASN A CA 1
ATOM 2473 C C . ASN A 1 327 ? -18.699 6.849 4.539 1.00 76.00 327 ASN A C 1
ATOM 2475 O O . ASN A 1 327 ? -19.310 7.682 3.881 1.00 76.00 327 ASN A O 1
ATOM 2479 N N . ALA A 1 328 ? -17.492 6.386 4.200 1.00 60.50 328 ALA A N 1
ATOM 2480 C CA . ALA A 1 328 ? -16.796 6.793 2.985 1.00 60.50 328 ALA A CA 1
ATOM 2481 C C . ALA A 1 328 ? -17.493 6.239 1.734 1.00 60.50 328 ALA A C 1
ATOM 2483 O O . ALA A 1 328 ? -17.744 6.987 0.799 1.00 60.50 328 ALA A O 1
ATOM 2484 N N . GLU A 1 329 ? -17.903 4.970 1.755 1.00 59.59 329 GLU A N 1
ATOM 2485 C CA . GLU A 1 329 ? -18.594 4.352 0.612 1.00 59.59 329 GLU A CA 1
ATOM 2486 C C . GLU A 1 329 ? -20.019 4.884 0.457 1.00 59.59 329 GLU A C 1
ATOM 2488 O O . GLU A 1 329 ? -20.492 5.079 -0.655 1.00 59.59 329 GLU A O 1
ATOM 2493 N N . ILE A 1 330 ? -20.701 5.180 1.568 1.00 72.25 330 ILE A N 1
ATOM 2494 C CA . ILE A 1 330 ? -21.988 5.885 1.529 1.00 72.25 330 ILE A CA 1
ATOM 2495 C C . ILE A 1 330 ? -21.799 7.287 0.938 1.00 72.25 330 ILE A C 1
ATOM 2497 O O . ILE A 1 330 ? -22.637 7.746 0.170 1.00 72.25 330 ILE A O 1
ATOM 2501 N N . ALA A 1 331 ? -20.709 7.976 1.287 1.00 65.00 331 ALA A N 1
ATOM 2502 C CA . ALA A 1 331 ? -20.420 9.311 0.777 1.00 65.00 331 ALA A CA 1
ATOM 2503 C C . ALA A 1 331 ? -20.142 9.290 -0.729 1.00 65.00 331 ALA A C 1
ATOM 2505 O O . ALA A 1 331 ? -20.641 10.151 -1.447 1.00 65.00 331 ALA A O 1
ATOM 2506 N N . GLU A 1 332 ? -19.418 8.283 -1.208 1.00 62.62 332 GLU A N 1
ATOM 2507 C CA . GLU A 1 332 ? -19.157 8.068 -2.628 1.00 62.62 332 GLU A CA 1
ATOM 2508 C C . GLU A 1 332 ? -20.424 7.695 -3.401 1.00 62.62 332 GLU A C 1
ATOM 2510 O O . GLU A 1 332 ? -20.732 8.344 -4.399 1.00 62.62 332 GLU A O 1
ATOM 2515 N N . ALA A 1 333 ? -21.214 6.743 -2.892 1.00 68.38 333 ALA A N 1
ATOM 2516 C CA . ALA A 1 333 ? -22.488 6.340 -3.494 1.00 68.38 333 ALA A CA 1
ATOM 2517 C C . ALA A 1 333 ? -23.464 7.518 -3.646 1.00 68.38 333 ALA A C 1
ATOM 2519 O O . ALA A 1 333 ? -24.306 7.542 -4.541 1.00 68.38 333 ALA A O 1
ATOM 2520 N N . PHE A 1 334 ? -23.342 8.511 -2.769 1.00 81.75 334 PHE A N 1
ATOM 2521 C CA . PHE A 1 334 ? -24.190 9.690 -2.735 1.00 81.75 334 PHE A CA 1
ATOM 2522 C C . PHE A 1 334 ? -23.542 10.965 -3.268 1.00 81.75 334 PHE A C 1
ATOM 2524 O O . PHE A 1 334 ? -24.219 11.992 -3.287 1.00 81.75 334 PHE A O 1
ATOM 2531 N N . VAL A 1 335 ? -22.279 10.907 -3.702 1.00 80.19 335 VAL A N 1
ATOM 2532 C CA . VAL A 1 335 ? -21.479 12.053 -4.163 1.00 80.19 335 VAL A CA 1
ATOM 2533 C C . VAL A 1 335 ? -21.518 13.219 -3.156 1.00 80.19 335 VAL A C 1
ATOM 2535 O O . VAL A 1 335 ? -21.792 14.370 -3.487 1.00 80.19 335 VAL A O 1
ATOM 2538 N N . VAL A 1 336 ? -21.265 12.914 -1.881 1.00 80.31 336 VAL A N 1
ATOM 2539 C CA . VAL A 1 336 ? -21.212 13.879 -0.767 1.00 80.31 336 VAL A CA 1
ATOM 2540 C C . VAL A 1 336 ? -19.924 13.725 0.043 1.00 80.31 336 VAL A C 1
ATOM 2542 O O . VAL A 1 336 ? -19.129 12.820 -0.182 1.00 80.31 336 VAL A O 1
ATOM 2545 N N . SER A 1 337 ? -19.693 14.614 1.016 1.00 76.81 337 SER A N 1
ATOM 2546 C CA . SER A 1 337 ? -18.564 14.470 1.943 1.00 76.81 337 SER A CA 1
ATOM 2547 C C . SER A 1 337 ? -18.841 13.416 3.026 1.00 76.81 337 SER A C 1
ATOM 2549 O O . SER A 1 337 ? -19.974 13.267 3.493 1.00 76.81 337 SER A O 1
ATOM 2551 N N . GLU A 1 338 ? -17.797 12.743 3.519 1.00 73.31 338 GLU A N 1
ATOM 2552 C CA . GLU A 1 338 ? -17.911 11.811 4.655 1.00 73.31 338 GLU A CA 1
ATOM 2553 C C . GLU A 1 338 ? -18.471 12.500 5.920 1.00 73.31 338 GLU A C 1
ATOM 2555 O O . GLU A 1 338 ? -19.209 11.896 6.701 1.00 73.31 338 GLU A O 1
ATOM 2560 N N . GLY A 1 339 ? -18.171 13.791 6.113 1.00 69.81 339 GLY A N 1
ATOM 2561 C CA . GLY A 1 339 ? -18.721 14.602 7.207 1.00 69.81 339 GLY A CA 1
ATOM 2562 C C . GLY A 1 339 ? -20.243 14.766 7.125 1.00 69.81 339 GLY A C 1
ATOM 2563 O O . GLY A 1 339 ? -20.941 14.701 8.142 1.00 69.81 339 GLY A O 1
ATOM 2564 N N . THR A 1 340 ? -20.774 14.900 5.909 1.00 83.25 340 THR A N 1
ATOM 2565 C CA . THR A 1 340 ? -22.218 14.943 5.647 1.00 83.25 340 THR A CA 1
ATOM 2566 C C . THR A 1 340 ? -22.873 13.620 6.044 1.00 83.25 340 THR A C 1
ATOM 2568 O O . THR A 1 340 ? -23.865 13.616 6.773 1.00 83.25 340 THR A O 1
ATOM 2571 N N . VAL A 1 341 ? -22.272 12.486 5.671 1.00 83.81 341 VAL A N 1
ATOM 2572 C CA . VAL A 1 341 ? -22.772 11.156 6.057 1.00 83.81 341 VAL A CA 1
ATOM 2573 C C . VAL A 1 341 ? -22.751 10.960 7.571 1.00 83.81 341 VAL A C 1
ATOM 2575 O O . VAL A 1 341 ? -23.746 10.509 8.130 1.00 83.81 341 VAL A O 1
ATOM 2578 N N . LYS A 1 342 ? -21.682 11.366 8.268 1.00 85.38 342 LYS A N 1
ATOM 2579 C CA . LYS A 1 342 ? -21.621 11.309 9.745 1.00 85.38 342 LYS A CA 1
ATOM 2580 C C . LYS A 1 342 ? -22.779 12.061 10.403 1.00 85.38 342 LYS A C 1
ATOM 2582 O O . LYS A 1 342 ? -23.307 11.614 11.420 1.00 85.38 342 LYS A O 1
ATOM 2587 N N . THR A 1 343 ? -23.204 13.171 9.802 1.00 90.50 343 THR A N 1
ATOM 2588 C CA . THR A 1 343 ? -24.350 13.950 10.281 1.00 90.50 343 THR A CA 1
ATOM 2589 C C . THR A 1 343 ? -25.666 13.202 10.063 1.00 90.50 343 THR A C 1
ATOM 2591 O O . THR A 1 343 ? -26.484 13.150 10.981 1.00 90.50 343 THR A O 1
ATOM 2594 N N . HIS A 1 344 ? -25.861 12.577 8.897 1.00 90.94 344 HIS A N 1
ATOM 2595 C CA . HIS A 1 344 ? -27.020 11.711 8.652 1.00 90.94 344 HIS A CA 1
ATOM 2596 C C . HIS A 1 344 ? -27.061 10.528 9.622 1.00 90.94 344 HIS A C 1
ATOM 2598 O O . HIS A 1 344 ? -28.089 10.306 10.251 1.00 90.94 344 HIS A O 1
ATOM 2604 N N . VAL A 1 345 ? -25.935 9.839 9.833 1.00 90.06 345 VAL A N 1
ATOM 2605 C CA . VAL A 1 345 ? -25.832 8.728 10.792 1.00 90.06 345 VAL A CA 1
ATOM 2606 C C . VAL A 1 345 ? -26.232 9.188 12.192 1.00 90.06 345 VAL A C 1
ATOM 2608 O O . VAL A 1 345 ? -27.092 8.572 12.807 1.00 90.06 345 VAL A O 1
ATOM 2611 N N . LYS A 1 346 ? -25.695 10.312 12.681 1.00 90.06 346 LYS A N 1
ATOM 2612 C CA . LYS A 1 346 ? -26.048 10.838 14.009 1.00 90.06 346 LYS A CA 1
ATOM 2613 C C . LYS A 1 346 ? -27.550 11.120 14.150 1.00 90.06 346 LYS A C 1
ATOM 2615 O O . LYS A 1 346 ? -28.121 10.841 15.200 1.00 90.06 346 LYS A O 1
ATOM 2620 N N . ARG A 1 347 ? -28.191 11.664 13.108 1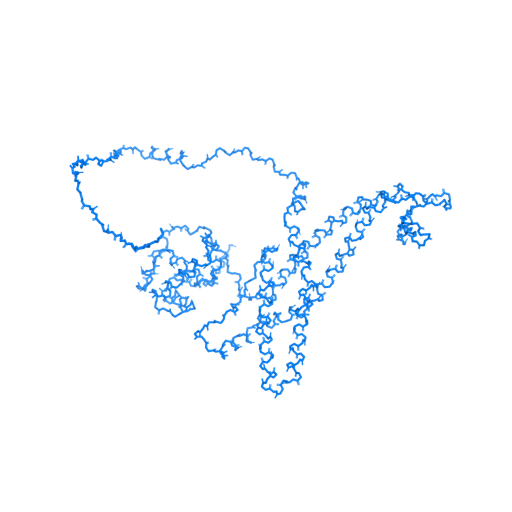.00 91.88 347 ARG A N 1
ATOM 2621 C CA . ARG A 1 347 ? -29.642 11.922 13.096 1.00 91.88 347 ARG A CA 1
ATOM 2622 C C . ARG A 1 347 ? -30.454 10.630 13.084 1.00 91.88 347 ARG A C 1
ATOM 2624 O O . ARG A 1 347 ? -31.439 10.550 13.805 1.00 91.88 347 ARG A O 1
ATOM 2631 N N . ILE A 1 348 ? -30.020 9.623 12.330 1.00 94.69 348 ILE A N 1
ATOM 2632 C CA . ILE A 1 348 ? -30.657 8.300 12.286 1.00 94.69 348 ILE A CA 1
ATOM 2633 C C . ILE A 1 348 ? -30.602 7.632 13.660 1.00 94.69 348 ILE A C 1
ATOM 2635 O O . ILE A 1 348 ? -31.640 7.218 14.159 1.00 94.69 348 ILE A O 1
ATOM 2639 N N . LEU A 1 349 ? -29.428 7.588 14.301 1.00 90.75 349 LEU A N 1
ATOM 2640 C CA . LEU A 1 349 ? -29.276 7.001 15.639 1.00 90.75 349 LEU A CA 1
ATOM 2641 C C . LEU A 1 349 ? -30.206 7.674 16.657 1.00 90.75 349 LEU A C 1
ATOM 2643 O O . LEU A 1 349 ? -30.887 6.995 17.418 1.00 90.75 349 LEU A O 1
ATOM 2647 N N . ALA A 1 350 ? -30.291 9.008 16.610 1.00 88.56 350 ALA A N 1
ATOM 2648 C CA . ALA A 1 350 ? -31.179 9.774 17.478 1.00 88.56 350 ALA A CA 1
ATOM 2649 C C . ALA A 1 350 ? -32.667 9.485 17.213 1.00 88.56 350 ALA A C 1
ATOM 2651 O O . ALA A 1 350 ? -33.427 9.336 18.160 1.00 88.56 350 ALA A O 1
ATOM 2652 N N . LYS A 1 351 ? -33.083 9.389 15.944 1.00 91.25 351 LYS A N 1
ATOM 2653 C CA . LYS A 1 351 ? -34.483 9.134 15.559 1.00 91.25 351 LYS A CA 1
ATOM 2654 C C . LYS A 1 351 ? -34.938 7.695 15.806 1.00 91.25 351 LYS A C 1
ATOM 2656 O O . LYS A 1 351 ? -36.114 7.463 16.051 1.00 91.25 351 LYS A O 1
ATOM 2661 N N . LEU A 1 352 ? -34.018 6.739 15.717 1.00 90.25 352 LEU A N 1
ATOM 2662 C CA . LEU A 1 352 ? -34.284 5.327 15.995 1.00 90.25 352 LEU A CA 1
ATOM 2663 C C . LEU A 1 352 ? -34.106 4.968 17.477 1.00 90.25 352 LEU A C 1
ATOM 2665 O O . LEU A 1 352 ? -34.435 3.851 17.866 1.00 90.25 352 LEU A O 1
ATOM 2669 N N . GLU A 1 353 ? -33.603 5.906 18.286 1.00 87.12 353 GLU A N 1
ATOM 2670 C CA . GLU A 1 353 ? -33.307 5.725 19.714 1.00 87.12 353 GLU A CA 1
ATOM 2671 C C . GLU A 1 353 ? -32.308 4.586 19.982 1.00 87.12 353 GLU A C 1
ATOM 2673 O O . GLU A 1 353 ? -32.390 3.865 20.974 1.00 87.12 353 GLU A O 1
ATOM 2678 N N . VAL A 1 354 ? -31.332 4.432 19.086 1.00 84.00 354 VAL A N 1
ATOM 2679 C CA . VAL A 1 354 ? -30.286 3.404 19.162 1.00 84.00 354 VAL A CA 1
ATOM 2680 C C . VAL A 1 354 ? -28.928 4.034 19.441 1.00 84.00 354 VAL A C 1
ATOM 2682 O O . VAL A 1 354 ? -28.631 5.153 19.016 1.00 84.00 354 VAL A O 1
ATOM 2685 N N . ARG A 1 355 ? -28.076 3.312 20.171 1.00 62.78 355 ARG A N 1
ATOM 2686 C CA . ARG A 1 355 ? -26.817 3.862 20.689 1.00 62.78 355 ARG A CA 1
ATOM 2687 C C . ARG A 1 355 ? -25.727 3.956 19.628 1.00 62.78 355 ARG A C 1
ATOM 2689 O O . ARG A 1 355 ? -24.919 4.881 19.654 1.00 62.78 355 ARG A O 1
ATOM 2696 N N . ASP A 1 356 ? -25.690 2.991 18.719 1.00 78.31 356 ASP A N 1
ATOM 2697 C CA . ASP A 1 356 ? -24.601 2.844 17.765 1.00 78.31 356 ASP A CA 1
ATOM 2698 C C . ASP A 1 356 ? -25.072 2.295 16.412 1.00 78.31 356 ASP A C 1
ATOM 2700 O O . ASP A 1 356 ? -26.213 1.866 16.220 1.00 78.31 356 ASP A O 1
ATOM 2704 N N . ARG A 1 357 ? -24.160 2.350 15.437 1.00 88.06 357 ARG A N 1
ATOM 2705 C CA . ARG A 1 357 ? -24.396 1.903 14.059 1.00 88.06 357 ARG A CA 1
ATOM 2706 C C . ARG A 1 357 ? -24.820 0.436 13.992 1.00 88.06 357 ARG A C 1
ATOM 2708 O O . ARG A 1 357 ? -25.624 0.089 13.131 1.00 88.06 357 ARG A O 1
ATOM 2715 N N . THR A 1 358 ? -24.261 -0.409 14.850 1.00 82.31 358 THR A N 1
ATOM 2716 C CA . THR A 1 358 ? -24.540 -1.846 14.858 1.00 82.31 358 THR A CA 1
ATOM 2717 C C . THR A 1 358 ? -25.970 -2.087 15.313 1.00 82.31 358 THR A C 1
ATOM 2719 O O . THR A 1 358 ? -26.704 -2.810 14.649 1.00 82.31 358 THR A O 1
ATOM 2722 N N . GLN A 1 359 ? -26.406 -1.404 16.372 1.00 74.31 359 GLN A N 1
ATOM 2723 C CA . GLN A 1 359 ? -27.795 -1.439 16.819 1.00 74.31 359 GLN A CA 1
ATOM 2724 C C . GLN A 1 359 ? -28.755 -0.898 15.756 1.00 74.31 359 GLN A C 1
ATOM 2726 O O . GLN A 1 359 ? -29.812 -1.481 15.560 1.00 74.31 359 GLN A O 1
ATOM 2731 N N . ALA A 1 360 ? -28.385 0.151 15.016 1.00 87.75 360 ALA A N 1
ATOM 2732 C CA . ALA A 1 360 ? -29.196 0.636 13.895 1.00 87.75 360 ALA A CA 1
ATOM 2733 C C . ALA A 1 360 ? -29.323 -0.393 12.758 1.00 87.75 360 ALA A C 1
ATOM 2735 O O . ALA A 1 360 ? -30.385 -0.516 12.154 1.00 87.75 360 ALA A O 1
ATOM 2736 N N . ALA A 1 361 ? -28.254 -1.141 12.470 1.00 86.06 361 ALA A N 1
ATOM 2737 C CA . ALA A 1 361 ? -28.281 -2.212 11.480 1.00 86.06 361 ALA A CA 1
ATOM 2738 C C . ALA A 1 361 ? -29.167 -3.379 11.937 1.00 86.06 361 ALA A C 1
ATOM 2740 O O . ALA A 1 361 ? -30.009 -3.826 11.168 1.00 86.06 361 ALA A O 1
ATOM 2741 N N . VAL A 1 362 ? -29.027 -3.828 13.189 1.00 82.38 362 VAL A N 1
ATOM 2742 C CA . VAL A 1 362 ? -29.889 -4.867 13.782 1.00 82.38 362 VAL A CA 1
ATOM 2743 C C . VAL A 1 362 ? -31.348 -4.417 13.773 1.00 82.38 362 VAL A C 1
ATOM 2745 O O . VAL A 1 362 ? -32.206 -5.136 13.275 1.00 82.38 362 VAL A O 1
ATOM 2748 N N . PHE A 1 363 ? -31.610 -3.179 14.194 1.00 85.19 363 PHE A N 1
ATOM 2749 C CA . PHE A 1 363 ? -32.937 -2.577 14.164 1.00 85.19 363 PHE A CA 1
ATOM 2750 C C . PHE A 1 363 ? -33.558 -2.612 12.763 1.00 85.19 363 PHE A C 1
ATOM 2752 O O . PHE A 1 363 ? -34.730 -2.943 12.617 1.00 85.19 363 PHE A O 1
ATOM 2759 N N . ALA A 1 364 ? -32.784 -2.307 11.719 1.00 86.38 364 ALA A N 1
ATOM 2760 C CA . ALA A 1 364 ? -33.252 -2.362 10.336 1.00 86.38 364 ALA A CA 1
ATOM 2761 C C . ALA A 1 364 ? -33.658 -3.781 9.885 1.00 86.38 364 ALA A C 1
ATOM 2763 O O . ALA A 1 364 ? -34.569 -3.916 9.072 1.00 86.38 364 ALA A O 1
ATOM 2764 N N . PHE A 1 365 ? -33.027 -4.831 10.416 1.00 82.81 365 PHE A N 1
ATOM 2765 C CA . PHE A 1 365 ? -33.441 -6.215 10.164 1.00 82.81 365 PHE A CA 1
ATOM 2766 C C . PHE A 1 365 ? -34.669 -6.604 10.995 1.00 82.81 365 PHE A C 1
ATOM 2768 O O . PHE A 1 365 ? -35.640 -7.113 10.438 1.00 82.81 365 PHE A O 1
ATOM 2775 N N . ASP A 1 366 ? -34.664 -6.309 12.298 1.00 79.31 366 ASP A N 1
ATOM 2776 C CA . ASP A 1 366 ? -35.747 -6.669 13.228 1.00 79.31 366 ASP A CA 1
ATOM 2777 C C . ASP A 1 366 ? -37.081 -6.007 12.860 1.00 79.31 366 ASP A C 1
ATOM 2779 O O . ASP A 1 366 ? -38.153 -6.584 13.022 1.00 79.31 366 ASP A O 1
ATOM 2783 N N . SER A 1 367 ? -37.016 -4.789 12.327 1.00 80.56 367 SER A N 1
ATOM 2784 C CA . SER A 1 367 ? -38.176 -4.014 11.878 1.00 80.56 367 SER A CA 1
ATOM 2785 C C . SER A 1 367 ? -38.712 -4.417 10.498 1.00 80.56 367 SER A C 1
ATOM 2787 O O . SER A 1 367 ? -39.711 -3.855 10.040 1.00 80.56 367 SER A O 1
ATOM 2789 N N . GLY A 1 368 ? -38.040 -5.347 9.811 1.00 78.19 368 GLY A N 1
ATOM 2790 C CA . GLY A 1 368 ? -38.369 -5.755 8.445 1.00 78.19 368 GLY A CA 1
ATOM 2791 C C . GLY A 1 368 ? -37.993 -4.733 7.366 1.00 78.19 368 GLY A C 1
ATOM 2792 O O . GLY A 1 368 ? -38.276 -4.975 6.197 1.00 78.19 368 GLY A O 1
ATOM 2793 N N . PHE A 1 369 ? -37.328 -3.625 7.724 1.00 82.31 369 PHE A N 1
ATOM 2794 C CA . PHE A 1 369 ? -36.870 -2.607 6.768 1.00 82.31 369 PHE A CA 1
ATOM 2795 C C . PHE A 1 369 ? -35.834 -3.153 5.777 1.00 82.31 369 PHE A C 1
ATOM 2797 O O . PHE A 1 369 ? -35.766 -2.715 4.629 1.00 82.31 369 PHE A O 1
ATOM 2804 N N . VAL A 1 370 ? -35.028 -4.122 6.213 1.00 82.25 370 VAL A N 1
ATOM 2805 C CA . VAL A 1 370 ? -34.114 -4.877 5.359 1.00 82.25 370 VAL A CA 1
ATOM 2806 C C . VAL A 1 370 ? -34.389 -6.357 5.534 1.00 82.25 370 VAL A C 1
ATOM 2808 O O . VAL A 1 370 ? -34.225 -6.909 6.617 1.00 82.25 370 VAL A O 1
ATOM 2811 N N . THR A 1 371 ? -34.752 -7.027 4.447 1.00 75.75 371 THR A N 1
ATOM 2812 C CA . THR A 1 371 ? -34.832 -8.486 4.427 1.00 75.75 371 THR A CA 1
ATOM 2813 C C . THR A 1 371 ? -33.452 -9.055 4.090 1.00 75.75 371 THR A C 1
ATOM 2815 O O . THR A 1 371 ? -32.839 -8.616 3.109 1.00 75.75 371 THR A O 1
ATOM 2818 N N . PRO A 1 372 ? -32.917 -10.012 4.868 1.00 61.78 372 PRO A N 1
ATOM 2819 C CA . PRO A 1 372 ? -31.698 -10.702 4.480 1.00 61.78 372 PRO A CA 1
ATOM 2820 C C . PRO A 1 372 ? -31.950 -11.444 3.165 1.00 61.78 372 PRO A C 1
ATOM 2822 O O . PRO A 1 372 ? -32.864 -12.260 3.068 1.00 61.78 372 PRO A O 1
ATOM 2825 N N . ALA A 1 373 ? -31.130 -11.167 2.152 1.00 59.53 373 ALA A N 1
ATOM 2826 C CA . ALA A 1 373 ? -31.092 -11.969 0.938 1.00 59.53 373 ALA A CA 1
ATOM 2827 C C . ALA A 1 373 ? -30.475 -13.331 1.289 1.00 59.53 373 ALA A C 1
ATOM 2829 O O . ALA A 1 373 ? -29.269 -13.540 1.151 1.00 59.53 373 ALA A O 1
ATOM 2830 N N . LEU A 1 374 ? -31.285 -14.248 1.820 1.00 41.09 374 LEU A N 1
ATOM 2831 C CA . LEU A 1 374 ? -30.944 -15.664 1.793 1.00 41.09 374 LEU A CA 1
ATOM 2832 C C . LEU A 1 374 ? -30.816 -16.031 0.316 1.00 41.09 374 LEU A C 1
ATOM 2834 O O . LEU A 1 374 ? -31.725 -15.753 -0.462 1.00 41.09 374 LEU A O 1
ATOM 2838 N N . ALA A 1 375 ? -29.637 -16.526 -0.059 1.00 40.03 375 ALA A N 1
ATOM 2839 C CA . ALA A 1 375 ? -29.248 -16.810 -1.430 1.00 40.03 375 ALA A CA 1
ATOM 2840 C C . ALA A 1 375 ? -30.402 -17.473 -2.193 1.00 40.03 375 ALA A C 1
ATOM 2842 O O . ALA A 1 375 ? -30.782 -18.599 -1.885 1.00 40.03 375 ALA A O 1
ATOM 2843 N N . SER A 1 376 ? -30.959 -16.759 -3.170 1.00 39.34 376 SER A N 1
ATOM 2844 C CA . SER A 1 376 ? -31.805 -17.362 -4.187 1.00 39.34 376 SER A CA 1
ATOM 2845 C C . SER A 1 376 ? -30.942 -18.391 -4.911 1.00 39.34 376 SER A C 1
ATOM 2847 O O . SER A 1 376 ? -30.025 -18.015 -5.649 1.00 39.34 376 SER A O 1
ATOM 2849 N N . GLU A 1 377 ? -31.173 -19.672 -4.626 1.00 39.78 377 GLU A N 1
ATOM 2850 C CA . GLU A 1 377 ? -30.652 -20.777 -5.425 1.00 39.78 377 GLU A CA 1
ATOM 2851 C C . GLU A 1 377 ? -30.930 -20.480 -6.906 1.00 39.78 377 GLU A C 1
ATOM 2853 O O . GLU A 1 377 ? -32.045 -20.070 -7.244 1.00 39.78 377 GLU A O 1
ATOM 2858 N N . PRO A 1 378 ? -29.938 -20.622 -7.798 1.00 45.88 378 PRO A N 1
ATOM 2859 C CA . PRO A 1 378 ? -30.183 -20.461 -9.217 1.00 45.88 378 PRO A CA 1
ATOM 2860 C C . PRO A 1 378 ? -31.079 -21.611 -9.686 1.00 45.88 378 PRO A C 1
ATOM 2862 O O . PRO A 1 378 ? -30.700 -22.779 -9.618 1.00 45.88 378 PRO A O 1
ATOM 2865 N N . GLU A 1 379 ? -32.274 -21.257 -10.148 1.00 36.91 379 GLU A N 1
ATOM 2866 C CA . GLU A 1 379 ? -33.218 -22.158 -10.802 1.00 36.91 379 GLU A CA 1
ATOM 2867 C C . GLU A 1 379 ? -32.521 -22.855 -11.995 1.00 36.91 379 GLU A C 1
ATOM 2869 O O . GLU A 1 379 ? -31.936 -22.166 -12.842 1.00 36.91 379 GLU A O 1
ATOM 2874 N N . PRO A 1 380 ? -32.506 -24.200 -12.069 1.00 52.25 380 PRO A N 1
ATOM 2875 C CA . PRO A 1 380 ? -31.857 -24.908 -13.164 1.00 52.25 380 PRO A CA 1
ATOM 2876 C C . PRO A 1 380 ? -32.682 -24.736 -14.447 1.00 52.25 380 PRO A C 1
ATOM 2878 O O . PRO A 1 380 ? -33.861 -25.087 -14.477 1.00 52.25 380 PRO A O 1
ATOM 2881 N N . ARG A 1 381 ? -32.058 -24.190 -15.497 1.00 49.50 381 ARG A N 1
ATOM 2882 C CA . ARG A 1 381 ? -32.589 -24.222 -16.869 1.00 49.50 381 ARG A CA 1
ATOM 2883 C C . ARG A 1 381 ? -32.179 -25.490 -17.590 1.00 49.50 381 ARG A C 1
ATOM 2885 O O . ARG A 1 381 ? -30.995 -25.872 -17.445 1.00 49.50 381 ARG A O 1
#

Secondary structure (DSSP, 8-state):
-------------------------------TT--HHHHHHHHHHHS--------PPPPPHHHHHHHHHHSTHHHHHHHHHHHHHHHHHHHHHHHHHHHHHHHHTTTSHHHHHHHHHHHHHHHHHHHHHHHHIIIII---------SPPTTS-HHHHHHHHHH-HHHHHHHHHHHHHHHHHHHHHHHHHHHHHHHHHHHHGGGSEEEEEEETTEEEEEEE-SS-TT-EEE-B-GGG-B--SHHHHTTHHHHHHHHHHHHHHHHHHHHHHHHHHHHHHHS-----PPPPPS-----TT--S----HHHHTS-HHHHHHHHHHHTT--HHHHHHHTTS-HHHHHHHHHHHHHHHT-SSHHHHHHHHHHTTSS------PPPP-

Sequence (381 aa):
MPPDRGQSPQRETPARGVEDSMGRTRQRPEPKDAPMTAYLAAYDATSGASPQAPAAPAPGRFRRMLDPIWGWKIPKRAAYVATQFPLGVAYFVFVAVVFSVGGSMAWSIPGLALMLVGVIASRWAGDLEAWLARRLVGTEIRRPPTWYEKDVPKREQAKQVLTDPSTWTGLVYLGTHMFIGIASLVVFCVLAATSVLFSIGPLIADNGPIVDGHHQAVINFGDSQTTDMVFNFGTLGSIDTATEALWLVPVGLLGLVATAYAISGWATLSAKWARLMLGSRARDIPAPPATIEDGPAAAAVTQDARIATLTSRERDVLLLMARGYSNAEIAEAFVVSEGTVKTHVKRILAKLEVRDRTQAAVFAFDSGFVTPALASEPEPR

pLDDT: mean 71.78, std 19.03, range [31.39, 95.31]

Radius of gyration: 34.5 Å; chains: 1; bounding box: 100×98×72 Å